Protein AF-0000000068388693 (afdb_homodimer)

InterPro domains:
  IPR000683 Gfo/Idh/MocA-like oxidoreductase, N-terminal [PF01408] (3-115)
  IPR036291 NAD(P)-binding domain superfamily [SSF51735] (3-150)
  IPR052515 Gfo/Idh/MocA Oxidoreductase [PTHR43249] (3-333)
  IPR055170 GFO/IDH/MocA-like oxidoreductase domain [PF22725] (126-248)

Radius of gyration: 29.02 Å; Cα contacts (8 Å, |Δi|>4): 1509; chains: 2; bounding box: 47×95×65 Å

Organism: Agrobacterium fabrum (strain C58 / ATCC 33970) (NCBI:txid176299)

Sequence (674 aa):
MVAKTHVLACAASSEKIRLKGIVDGGSGRAKALAAEASKHAGYEVAVYSSIEDAARDADVDFAIIATPPNARIDIVGQLAKAGKHILMEKPVARNTEEADGIVALCRDAGVTLGIIFQHRMRAASQKARELVDGGTLGALGLCEISVPWWRAQSYYDEPGRGTLARDGGGVLISQAIHTIDLALSLTGPVARVQAMAATTRFHRMETEDYVSAGLRFKNGAVGSLVASTASFPGAAESILLHFDNASLRLASGLLHLDWRDGRQETFGGAAAGTGGGADPMAFTHEWHKGVFDDFADAISSGRPPVVTGEAALLSHRLIDAIINSADTGKEVELQDDMVAKTHVLACAASSEKIRLKGIVDGGSGRAKALAAEASKHAGYEVAVYSSIEDAARDADVDFAIIATPPNARIDIVGQLAKAGKHILMEKPVARNTEEADGIVALCRDAGVTLGIIFQHRMRAASQKARELVDGGTLGALGLCEISVPWWRAQSYYDEPGRGTLARDGGGVLISQAIHTIDLALSLTGPVARVQAMAATTRFHRMETEDYVSAGLRFKNGAVGSLVASTASFPGAAESILLHFDNASLRLASGLLHLDWRDGRQETFGGAAAGTGGGADPMAFTHEWHKGVFDDFADAISSGRPPVVTGEAALLSHRLIDAIINSADTGKEVELQDD

Solvent-accessible surface area (backbone atoms only — not comparable to full-atom values): 34444 Å² total; per-residue (Å²): 120,66,60,60,42,51,44,51,16,38,38,72,34,57,91,77,38,78,69,61,60,37,64,36,87,74,82,76,52,33,62,60,51,20,53,51,40,14,64,67,55,72,48,80,30,39,69,28,80,33,70,66,58,50,41,67,37,84,86,52,64,58,45,79,45,78,68,60,31,68,61,37,64,66,54,48,52,53,29,24,74,55,56,28,24,37,38,29,41,67,46,78,28,42,42,46,70,57,27,52,50,50,44,49,50,27,56,74,50,70,26,59,48,32,44,57,57,36,67,56,57,37,67,24,43,45,50,50,47,51,47,63,72,66,51,76,34,56,60,63,30,38,36,43,35,40,31,40,20,45,59,60,54,71,67,41,65,43,86,54,43,33,22,57,80,39,47,33,26,19,33,55,58,74,60,42,39,58,59,49,40,49,48,37,75,69,71,48,62,62,36,34,30,24,19,32,62,39,62,44,81,79,51,81,61,80,30,32,33,34,37,23,30,16,38,32,31,68,84,68,21,36,34,34,40,37,39,26,35,68,35,63,86,34,41,71,43,36,42,35,40,32,30,72,42,27,22,39,36,39,41,63,52,27,27,39,36,44,34,74,86,68,54,72,50,75,42,59,53,83,48,73,70,54,65,43,56,94,74,44,67,79,77,46,27,61,29,45,27,47,49,51,52,43,40,51,50,13,67,74,69,70,47,80,34,94,35,30,45,73,64,53,44,54,43,37,47,50,52,49,39,36,51,50,6,32,76,69,34,28,54,30,73,53,78,82,129,121,65,59,61,41,52,45,52,16,38,40,73,32,58,91,78,39,79,71,61,59,37,62,36,85,74,80,78,53,33,62,60,51,21,52,52,40,16,64,68,56,73,47,82,31,39,71,29,79,32,70,66,58,49,41,66,37,84,86,51,63,59,48,77,46,80,70,61,32,67,60,38,64,66,55,49,52,54,29,24,75,56,56,27,24,38,38,30,41,69,46,77,28,42,43,47,71,58,27,51,50,49,42,48,51,27,56,73,51,71,27,58,46,34,45,56,58,36,66,54,57,35,66,24,44,44,50,49,47,51,46,62,72,67,50,78,35,56,60,62,30,38,37,43,37,39,32,40,19,45,57,60,54,72,66,42,65,42,86,53,44,32,21,58,79,38,48,34,27,20,34,54,57,74,58,40,40,58,59,48,40,49,48,37,76,70,72,48,62,63,35,34,30,24,19,33,63,39,61,42,83,78,52,82,60,78,30,32,32,32,36,23,30,15,39,33,32,69,85,69,21,36,35,34,41,39,40,26,35,70,34,64,86,34,38,68,43,36,42,35,40,33,32,70,42,28,20,39,37,39,41,63,51,25,27,38,36,44,33,74,86,69,54,73,50,75,43,58,53,84,48,72,70,54,64,41,54,94,75,43,66,79,76,46,28,60,29,45,27,48,50,51,53,43,40,52,50,13,68,74,68,70,47,80,34,94,34,29,47,72,63,54,43,54,44,37,46,50,51,52,38,36,53,50,6,31,75,70,34,29,54,32,71,53,77,81,127

Nearest PDB structures (foldseek):
  3q2k-assembly2_M  TM=8.339E-01  e=5.873E-27  Bordetella pertussis Tohama I
  3q2i-assembly1_A  TM=8.436E-01  e=2.694E-26  Chromobacterium violaceum
  1rye-assembly1_B  TM=8.556E-01  e=3.934E-25  Zymomonas mobilis
  5ya8-assembly1_D  TM=8.485E-01  e=1.414E-24  Paracoccus laeviglucosivorans
  1h6d-assembly3_I  TM=8.305E-01  e=1.331E-24  Zymomonas mobilis

Structure (mmCIF, N/CA/C/O backbone):
data_AF-0000000068388693-model_v1
#
loop_
_entity.id
_entity.type
_entity.pdbx_description
1 polymer Dehydrogenase
#
loop_
_atom_site.group_PDB
_atom_site.id
_atom_site.type_symbol
_atom_site.label_atom_id
_atom_site.label_alt_id
_atom_site.label_comp_id
_atom_site.label_asym_id
_atom_site.label_entity_id
_atom_site.label_seq_id
_atom_site.pdbx_PDB_ins_code
_atom_site.Cartn_x
_atom_site.Cartn_y
_atom_site.Cartn_z
_atom_site.occupancy
_atom_site.B_iso_or_equiv
_atom_site.auth_seq_id
_atom_site.auth_comp_id
_atom_site.auth_asym_id
_atom_site.auth_atom_id
_atom_site.pdbx_PDB_model_num
ATOM 1 N N . MET A 1 1 ? -13.211 -24.906 -13.07 1 53.97 1 MET A N 1
ATOM 2 C CA . MET A 1 1 ? -13.109 -23.641 -13.781 1 53.97 1 MET A CA 1
ATOM 3 C C . MET A 1 1 ? -11.805 -23.562 -14.562 1 53.97 1 MET A C 1
ATOM 5 O O . MET A 1 1 ? -11.805 -23.25 -15.758 1 53.97 1 MET A O 1
ATOM 9 N N . VAL A 1 2 ? -10.773 -24.031 -13.93 1 78.44 2 VAL A N 1
ATOM 10 C CA . VAL A 1 2 ? -9.5 -23.828 -14.617 1 78.44 2 VAL A CA 1
ATOM 11 C C . VAL A 1 2 ? -9.289 -24.922 -15.656 1 78.44 2 VAL A C 1
ATOM 13 O O . VAL A 1 2 ? -8.531 -24.75 -16.609 1 78.44 2 VAL A O 1
ATOM 16 N N . ALA A 1 3 ? -10.125 -25.938 -15.609 1 83.5 3 ALA A N 1
ATOM 17 C CA . ALA A 1 3 ? -9.961 -27.094 -16.484 1 83.5 3 ALA A CA 1
ATOM 18 C C . ALA A 1 3 ? -10.195 -26.703 -17.953 1 83.5 3 ALA A C 1
ATOM 20 O O . ALA A 1 3 ? -9.453 -27.125 -18.844 1 83.5 3 ALA A O 1
ATOM 21 N N . LYS A 1 4 ? -11.18 -25.922 -18.125 1 85.12 4 LYS A N 1
ATOM 22 C CA . LYS A 1 4 ? -11.5 -25.5 -19.484 1 85.12 4 LYS A CA 1
ATOM 23 C C . LYS A 1 4 ? -10.344 -24.703 -20.094 1 85.12 4 LYS A C 1
ATOM 25 O O . LYS A 1 4 ? -10.008 -24.891 -21.266 1 85.12 4 LYS A O 1
ATOM 30 N N . THR A 1 5 ? -9.789 -23.875 -19.281 1 89.75 5 THR A N 1
ATOM 31 C CA . THR A 1 5 ? -8.641 -23.078 -19.719 1 89.75 5 THR A CA 1
ATOM 32 C C . THR A 1 5 ? -7.488 -23.984 -20.141 1 89.75 5 THR A C 1
ATOM 34 O O . THR A 1 5 ? -6.844 -23.75 -21.172 1 89.75 5 THR A O 1
ATOM 37 N N . HIS A 1 6 ? -7.277 -25.062 -19.484 1 93.12 6 HIS A N 1
ATOM 38 C CA . HIS A 1 6 ? -6.195 -25.984 -19.766 1 93.12 6 HIS A CA 1
ATOM 39 C C . HIS A 1 6 ? -6.453 -26.75 -21.078 1 93.12 6 HIS A C 1
ATOM 41 O O . HIS A 1 6 ? -5.543 -26.922 -21.891 1 93.12 6 HIS A O 1
ATOM 47 N N . VAL A 1 7 ? -7.68 -27.141 -21.25 1 91.81 7 VAL A N 1
ATOM 48 C CA . VAL A 1 7 ? -8.055 -27.844 -22.453 1 91.81 7 VAL A CA 1
ATOM 49 C C . VAL A 1 7 ? -7.836 -26.953 -23.672 1 91.81 7 VAL A C 1
ATOM 51 O O . VAL A 1 7 ? -7.23 -27.359 -24.656 1 91.81 7 VAL A O 1
ATOM 54 N N . LEU A 1 8 ? -8.273 -25.734 -23.516 1 91.94 8 LEU A N 1
ATOM 55 C CA . LEU A 1 8 ? -8.156 -24.781 -24.625 1 91.94 8 LEU A CA 1
ATOM 56 C C . LEU A 1 8 ? -6.691 -24.453 -24.906 1 91.94 8 LEU A C 1
ATOM 58 O O . LEU A 1 8 ? -6.293 -24.312 -26.062 1 91.94 8 LEU A O 1
ATOM 62 N N . ALA A 1 9 ? -5.934 -24.344 -23.891 1 93.5 9 ALA A N 1
ATOM 63 C CA . ALA A 1 9 ? -4.512 -24.062 -24.047 1 93.5 9 ALA A CA 1
ATOM 64 C C . ALA A 1 9 ? -3.801 -25.219 -24.75 1 93.5 9 ALA A C 1
ATOM 66 O O . ALA A 1 9 ? -2.973 -25 -25.641 1 93.5 9 ALA A O 1
ATOM 67 N N . CYS A 1 10 ? -4.129 -26.453 -24.453 1 94.25 10 CYS A N 1
ATOM 68 C CA . CYS A 1 10 ? -3.557 -27.625 -25.109 1 94.25 10 CYS A CA 1
ATOM 69 C C . CYS A 1 10 ? -3.939 -27.656 -26.578 1 94.25 10 CYS A C 1
ATOM 71 O O . CYS A 1 10 ? -3.09 -27.891 -27.438 1 94.25 10 CYS A O 1
ATOM 73 N N . ALA A 1 11 ? -5.176 -27.359 -26.75 1 92.62 11 ALA A N 1
ATOM 74 C CA . ALA A 1 11 ? -5.668 -27.375 -28.125 1 92.62 11 ALA A CA 1
ATOM 75 C C . ALA A 1 11 ? -4.98 -26.312 -28.969 1 92.62 11 ALA A C 1
ATOM 77 O O . ALA A 1 11 ? -4.711 -26.516 -30.156 1 92.62 11 ALA A O 1
ATOM 78 N N . ALA A 1 12 ? -4.754 -25.203 -28.375 1 92.5 12 ALA A N 1
ATOM 79 C CA . ALA A 1 12 ? -4.133 -24.078 -29.078 1 92.5 12 ALA A CA 1
ATOM 80 C C . ALA A 1 12 ? -2.648 -24.344 -29.312 1 92.5 12 ALA A C 1
ATOM 82 O O . ALA A 1 12 ? -2.016 -23.672 -30.125 1 92.5 12 ALA A O 1
ATOM 83 N N . SER A 1 13 ? -2.059 -25.281 -28.672 1 94.31 13 SER A N 1
ATOM 84 C CA . SER A 1 13 ? -0.651 -25.641 -28.812 1 94.31 13 SER A CA 1
ATOM 85 C C . SER A 1 13 ? -0.492 -26.953 -29.594 1 94.31 13 SER A C 1
ATOM 87 O O . SER A 1 13 ? 0.364 -27.766 -29.25 1 94.31 13 SER A O 1
ATOM 89 N N . SER A 1 14 ? -1.193 -27.156 -30.547 1 91.81 14 SER A N 1
ATOM 90 C CA . SER A 1 14 ? -1.314 -28.438 -31.25 1 91.81 14 SER A CA 1
ATOM 91 C C . SER A 1 14 ? 0 -28.844 -31.906 1 91.81 14 SER A C 1
ATOM 93 O O . SER A 1 14 ? 0.241 -30.016 -32.156 1 91.81 14 SER A O 1
ATOM 95 N N . GLU A 1 15 ? 0.833 -27.875 -32.156 1 93.94 15 GLU A N 1
ATOM 96 C CA . GLU A 1 15 ? 2.109 -28.188 -32.781 1 93.94 15 GLU A CA 1
ATOM 97 C C . GLU A 1 15 ? 3.092 -28.797 -31.781 1 93.94 15 GLU A C 1
ATOM 99 O O . GLU A 1 15 ? 4.039 -29.484 -32.188 1 93.94 15 GLU A O 1
ATOM 104 N N . LYS A 1 16 ? 2.811 -28.609 -30.516 1 95.81 16 LYS A N 1
ATOM 105 C CA . LYS A 1 16 ? 3.789 -29.016 -29.516 1 95.81 16 LYS A CA 1
ATOM 106 C C . LYS A 1 16 ? 3.188 -30.016 -28.531 1 95.81 16 LYS A C 1
ATOM 108 O O . LYS A 1 16 ? 3.902 -30.844 -27.953 1 95.81 16 LYS A O 1
ATOM 113 N N . ILE A 1 17 ? 1.874 -29.953 -28.406 1 96.44 17 ILE A N 1
ATOM 114 C CA . ILE A 1 17 ? 1.258 -30.734 -27.328 1 96.44 17 ILE A CA 1
ATOM 115 C C . ILE A 1 17 ? 0.057 -31.5 -27.875 1 96.44 17 ILE A C 1
ATOM 117 O O . ILE A 1 17 ? -0.782 -30.938 -28.578 1 96.44 17 ILE A O 1
ATOM 121 N N . ARG A 1 18 ? 0.007 -32.719 -27.625 1 96.75 18 ARG A N 1
ATOM 122 C CA . ARG A 1 18 ? -1.173 -33.531 -27.828 1 96.75 18 ARG A CA 1
ATOM 123 C C . ARG A 1 18 ? -1.76 -34.031 -26.516 1 96.75 18 ARG A C 1
ATOM 125 O O . ARG A 1 18 ? -1.115 -34.75 -25.766 1 96.75 18 ARG A O 1
ATOM 132 N N . LEU A 1 19 ? -2.961 -33.562 -26.219 1 97.25 19 LEU A N 1
ATOM 133 C CA . LEU A 1 19 ? -3.637 -34 -25 1 97.25 19 LEU A CA 1
ATOM 134 C C . LEU A 1 19 ? -4.102 -35.438 -25.125 1 97.25 19 LEU A C 1
ATOM 136 O O . LEU A 1 19 ? -5.094 -35.719 -25.812 1 97.25 19 LEU A O 1
ATOM 140 N N . LYS A 1 20 ? -3.408 -36.312 -24.484 1 96.94 20 LYS A N 1
ATOM 141 C CA . LYS A 1 20 ? -3.668 -37.75 -24.594 1 96.94 20 LYS A CA 1
ATOM 142 C C . LYS A 1 20 ? -4.898 -38.156 -23.797 1 96.94 20 LYS A C 1
ATOM 144 O O . LYS A 1 20 ? -5.684 -39 -24.219 1 96.94 20 LYS A O 1
ATOM 149 N N . GLY A 1 21 ? -4.984 -37.531 -22.594 1 96.88 21 GLY A N 1
ATOM 150 C CA . GLY A 1 21 ? -6.117 -37.938 -21.781 1 96.88 21 GLY A CA 1
ATOM 151 C C . GLY A 1 21 ? -6.305 -37.094 -20.547 1 96.88 21 GLY A C 1
ATOM 152 O O . GLY A 1 21 ? -5.504 -36.188 -20.281 1 96.88 21 GLY A O 1
ATOM 153 N N . ILE A 1 22 ? -7.457 -37.344 -19.812 1 96.06 22 ILE A N 1
ATOM 154 C CA . ILE A 1 22 ? -7.855 -36.688 -18.562 1 96.06 22 ILE A CA 1
ATOM 155 C C . ILE A 1 22 ? -8.109 -37.75 -17.5 1 96.06 22 ILE A C 1
ATOM 157 O O . ILE A 1 22 ? -8.742 -38.781 -17.766 1 96.06 22 ILE A O 1
ATOM 161 N N . VAL A 1 23 ? -7.52 -37.5 -16.344 1 94.25 23 VAL A N 1
ATOM 162 C CA . VAL A 1 23 ? -7.711 -38.469 -15.266 1 94.25 23 VAL A CA 1
ATOM 163 C C . VAL A 1 23 ? -9.008 -38.156 -14.523 1 94.25 23 VAL A C 1
ATOM 165 O O . VAL A 1 23 ? -9.266 -37.031 -14.156 1 94.25 23 VAL A O 1
ATOM 168 N N . ASP A 1 24 ? -9.805 -39.156 -14.273 1 85.56 24 ASP A N 1
ATOM 169 C CA . ASP A 1 24 ? -11.039 -39.031 -13.5 1 85.56 24 ASP A CA 1
ATOM 170 C C . ASP A 1 24 ? -10.75 -39.062 -12 1 85.56 24 ASP A C 1
ATOM 172 O O . ASP A 1 24 ? -10.453 -40.125 -11.445 1 85.56 24 ASP A O 1
ATOM 176 N N . GLY A 1 25 ? -10.812 -37.969 -11.359 1 78.44 25 GLY A N 1
ATOM 177 C CA . GLY A 1 25 ? -10.547 -37.875 -9.93 1 78.44 25 GLY A CA 1
ATOM 178 C C . GLY A 1 25 ? -11.75 -38.25 -9.078 1 78.44 25 GLY A C 1
ATOM 179 O O . GLY A 1 25 ? -11.781 -37.938 -7.883 1 78.44 25 GLY A O 1
ATOM 180 N N . GLY A 1 26 ? -12.773 -38.75 -9.648 1 78.38 26 GLY A N 1
ATOM 181 C CA . GLY A 1 26 ? -13.93 -39.188 -8.883 1 78.38 26 GLY A CA 1
ATOM 182 C C . GLY A 1 26 ? -15.117 -38.25 -8.992 1 78.38 26 GLY A C 1
ATOM 183 O O . GLY A 1 26 ? -16.203 -38.594 -8.523 1 78.38 26 GLY A O 1
ATOM 184 N N . SER A 1 27 ? -14.953 -37.094 -9.555 1 70.88 27 SER A N 1
ATOM 185 C CA . SER A 1 27 ? -16.016 -36.094 -9.609 1 70.88 27 SER A CA 1
ATOM 186 C C . SER A 1 27 ? -17.047 -36.438 -10.672 1 70.88 27 SER A C 1
ATOM 188 O O . SER A 1 27 ? -18.141 -35.875 -10.688 1 70.88 27 SER A O 1
ATOM 190 N N . GLY A 1 28 ? -16.781 -37.438 -11.539 1 79.25 28 GLY A N 1
ATOM 191 C CA . GLY A 1 28 ? -17.672 -37.781 -12.641 1 79.25 28 GLY A CA 1
ATOM 192 C C . GLY A 1 28 ? -17.641 -36.75 -13.766 1 79.25 28 GLY A C 1
ATOM 193 O O . GLY A 1 28 ? -18.406 -36.875 -14.727 1 79.25 28 GLY A O 1
ATOM 194 N N . ARG A 1 29 ? -16.781 -35.812 -13.742 1 84.31 29 ARG A N 1
ATOM 195 C CA . ARG A 1 29 ? -16.766 -34.75 -14.734 1 84.31 29 ARG A CA 1
ATOM 196 C C . ARG A 1 29 ? -15.742 -35.031 -15.836 1 84.31 29 ARG A C 1
ATOM 198 O O . ARG A 1 29 ? -15.695 -34.344 -16.844 1 84.31 29 ARG A O 1
ATOM 205 N N . ALA A 1 30 ? -14.977 -36.062 -15.672 1 91.25 30 ALA A N 1
ATOM 206 C CA . ALA A 1 30 ? -13.852 -36.312 -16.562 1 91.25 30 ALA A CA 1
ATOM 207 C C . ALA A 1 30 ? -14.328 -36.688 -17.969 1 91.25 30 ALA A C 1
ATOM 209 O O . ALA A 1 30 ? -13.75 -36.219 -18.953 1 91.25 30 ALA A O 1
ATOM 210 N N . LYS A 1 31 ? -15.359 -37.406 -18.047 1 92.25 31 LYS A N 1
ATOM 211 C CA . LYS A 1 31 ? -15.867 -37.844 -19.344 1 92.25 31 LYS A CA 1
ATOM 212 C C . LYS A 1 31 ? -16.359 -36.688 -20.172 1 92.25 31 LYS A C 1
ATOM 214 O O . LYS A 1 31 ? -16.016 -36.562 -21.359 1 92.25 31 LYS A O 1
ATOM 219 N N . ALA A 1 32 ? -17.078 -35.844 -19.5 1 93.38 32 ALA A N 1
ATOM 220 C CA . ALA A 1 32 ? -17.594 -34.688 -20.188 1 93.38 32 ALA A CA 1
ATOM 221 C C . ALA A 1 32 ? -16.453 -33.781 -20.641 1 93.38 32 ALA A C 1
ATOM 223 O O . ALA A 1 32 ? -16.484 -33.25 -21.766 1 93.38 32 ALA A O 1
ATOM 224 N N . LEU A 1 33 ? -15.531 -33.594 -19.797 1 93.81 33 LEU A N 1
ATOM 225 C CA . LEU A 1 33 ? -14.391 -32.75 -20.125 1 93.81 33 LEU A CA 1
ATOM 226 C C . LEU A 1 33 ? -13.57 -33.375 -21.266 1 93.81 33 LEU A C 1
ATOM 228 O O . LEU A 1 33 ? -13.094 -32.656 -22.141 1 93.81 33 LEU A O 1
ATOM 232 N N . ALA A 1 34 ? -13.43 -34.625 -21.266 1 95.56 34 ALA A N 1
ATOM 233 C CA . ALA A 1 34 ? -12.695 -35.312 -22.328 1 95.56 34 ALA A CA 1
ATOM 234 C C . ALA A 1 34 ? -13.406 -35.156 -23.672 1 95.56 34 ALA A C 1
ATOM 236 O O . ALA A 1 34 ? -12.758 -34.969 -24.703 1 95.56 34 ALA A O 1
ATOM 237 N N . ALA A 1 35 ? -14.703 -35.281 -23.625 1 95 35 ALA A N 1
ATOM 238 C CA . ALA A 1 35 ? -15.484 -35.094 -24.844 1 95 35 ALA A CA 1
ATOM 239 C C . ALA A 1 35 ? -15.305 -33.688 -25.406 1 95 35 ALA A C 1
ATOM 241 O O . ALA A 1 35 ? -15.109 -33.531 -26.609 1 95 35 ALA A O 1
ATOM 242 N N . GLU A 1 36 ? -15.359 -32.812 -24.547 1 94.25 36 GLU A N 1
ATOM 243 C CA . GLU A 1 36 ? -15.141 -31.422 -24.953 1 94.25 36 GLU A CA 1
ATOM 244 C C . GLU A 1 36 ? -13.734 -31.219 -25.5 1 94.25 36 GLU A C 1
ATOM 246 O O . GLU A 1 36 ? -13.547 -30.547 -26.516 1 94.25 36 GLU A O 1
ATOM 251 N N . ALA A 1 37 ? -12.805 -31.781 -24.828 1 95.56 37 ALA A N 1
ATOM 252 C CA . ALA A 1 37 ? -11.406 -31.688 -25.25 1 95.56 37 ALA A CA 1
ATOM 253 C C . ALA A 1 37 ? -11.203 -32.312 -26.625 1 95.56 37 ALA A C 1
ATOM 255 O O . ALA A 1 37 ? -1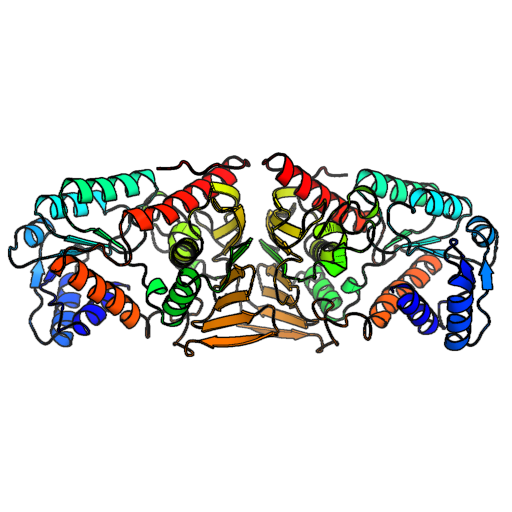0.484 -31.766 -27.469 1 95.56 37 ALA A O 1
ATOM 256 N N . SER A 1 38 ? -11.867 -33.344 -26.844 1 96.69 38 SER A N 1
ATOM 257 C CA . SER A 1 38 ? -11.766 -34.031 -28.125 1 96.69 38 SER A CA 1
ATOM 258 C C . SER A 1 38 ? -12.289 -33.156 -29.266 1 96.69 38 SER A C 1
ATOM 260 O O . SER A 1 38 ? -11.695 -33.094 -30.344 1 96.69 38 SER A O 1
ATOM 262 N N . LYS A 1 39 ? -13.336 -32.5 -28.938 1 96 39 LYS A N 1
ATOM 263 C CA . LYS A 1 39 ? -13.922 -31.609 -29.938 1 96 39 LYS A CA 1
ATOM 264 C C . LYS A 1 39 ? -12.953 -30.469 -30.281 1 96 39 LYS A C 1
ATOM 266 O O . LYS A 1 39 ? -12.75 -30.172 -31.469 1 96 39 LYS A O 1
ATOM 271 N N . HIS A 1 40 ? -12.43 -29.938 -29.328 1 93.62 40 HIS A N 1
ATOM 272 C CA . HIS A 1 40 ? -11.531 -28.797 -29.547 1 93.62 40 HIS A CA 1
ATOM 273 C C . HIS A 1 40 ? -10.227 -29.234 -30.203 1 93.62 40 HIS A C 1
ATOM 275 O O . HIS A 1 40 ? -9.656 -28.5 -31 1 93.62 40 HIS A O 1
ATOM 281 N N . ALA A 1 41 ? -9.742 -30.422 -29.891 1 93.81 41 ALA A N 1
ATOM 282 C CA . ALA A 1 41 ? -8.438 -30.891 -30.359 1 93.81 41 ALA A CA 1
ATOM 283 C C . ALA A 1 41 ? -8.547 -31.531 -31.734 1 93.81 41 ALA A C 1
ATOM 285 O O . ALA A 1 41 ? -7.562 -31.562 -32.469 1 93.81 41 ALA A O 1
ATOM 286 N N . GLY A 1 42 ? -9.688 -32.062 -32.031 1 94.25 42 GLY A N 1
ATOM 287 C CA . GLY A 1 42 ? -9.883 -32.75 -33.281 1 94.25 42 GLY A CA 1
ATOM 288 C C . GLY A 1 42 ? -9.461 -34.188 -33.281 1 94.25 42 GLY A C 1
ATOM 289 O O . GLY A 1 42 ? -9.273 -34.812 -34.312 1 94.25 42 GLY A O 1
ATOM 290 N N . TYR A 1 43 ? -9.109 -34.688 -32.156 1 95.75 43 TYR A N 1
ATOM 291 C CA . TYR A 1 43 ? -8.797 -36.094 -31.938 1 95.75 43 TYR A CA 1
ATOM 292 C C . TYR A 1 43 ? -9.344 -36.562 -30.609 1 95.75 43 TYR A C 1
ATOM 294 O O . TYR A 1 43 ? -9.758 -35.75 -29.766 1 95.75 43 TYR A O 1
ATOM 302 N N . GLU A 1 44 ? -9.336 -37.812 -30.406 1 95.94 44 GLU A N 1
ATOM 303 C CA . GLU A 1 44 ? -9.914 -38.406 -29.203 1 95.94 44 GLU A CA 1
ATOM 304 C C . GLU A 1 44 ? -9.016 -38.188 -28 1 95.94 44 GLU A C 1
ATOM 306 O O . GLU A 1 44 ? -7.816 -38.469 -28.047 1 95.94 44 GLU A O 1
ATOM 311 N N . VAL A 1 45 ? -9.594 -37.719 -26.938 1 97 45 VAL A N 1
ATOM 312 C CA . VAL A 1 45 ? -8.945 -37.594 -25.641 1 97 45 VAL A CA 1
ATOM 313 C C . VAL A 1 45 ? -9.477 -38.656 -24.688 1 97 45 VAL A C 1
ATOM 315 O O . VAL A 1 45 ? -10.68 -38.75 -24.438 1 97 45 VAL A O 1
ATOM 318 N N . ALA A 1 46 ? -8.633 -39.438 -24.156 1 96 46 ALA A N 1
ATOM 319 C CA . ALA A 1 46 ? -9.016 -40.594 -23.328 1 96 46 ALA A CA 1
ATOM 320 C C . ALA A 1 46 ? -9.359 -40.125 -21.906 1 96 46 ALA A C 1
ATOM 322 O O . ALA A 1 46 ? -9.031 -39 -21.516 1 96 46 ALA A O 1
ATOM 323 N N . VAL A 1 47 ? -10.062 -41.031 -21.203 1 96.56 47 VAL A N 1
ATOM 324 C CA . VAL A 1 47 ? -10.289 -40.875 -19.781 1 96.56 47 VAL A CA 1
ATOM 325 C C . VAL A 1 47 ? -9.562 -42 -19.016 1 96.56 47 VAL A C 1
ATOM 327 O O . VAL A 1 47 ? -9.82 -43.188 -19.234 1 96.56 47 VAL A O 1
ATOM 330 N N . TYR A 1 48 ? -8.625 -41.562 -18.219 1 96.12 48 TYR A N 1
ATOM 331 C CA . TYR A 1 48 ? -7.953 -42.5 -17.344 1 96.12 48 TYR A CA 1
ATOM 332 C C . TYR A 1 48 ? -8.742 -42.688 -16.047 1 96.12 48 TYR A C 1
ATOM 334 O O . TYR A 1 48 ? -9.273 -41.719 -15.492 1 96.12 48 TYR A O 1
ATOM 342 N N . SER A 1 49 ? -8.75 -43.906 -15.492 1 93.44 49 SER A N 1
ATOM 343 C CA . SER A 1 49 ? -9.5 -44.188 -14.281 1 93.44 49 SER A CA 1
ATOM 344 C C . SER A 1 49 ? -8.719 -43.812 -13.031 1 93.44 49 SER A C 1
ATOM 346 O O . SER A 1 49 ? -9.289 -43.688 -11.945 1 93.44 49 SER A O 1
ATOM 348 N N . SER A 1 50 ? -7.41 -43.75 -13.281 1 94.19 50 SER A N 1
ATOM 349 C CA . SER A 1 50 ? -6.559 -43.406 -12.141 1 94.19 50 SER A CA 1
ATOM 350 C C . SER A 1 50 ? -5.262 -42.75 -12.594 1 94.19 50 SER A C 1
ATOM 352 O O . SER A 1 50 ? -4.914 -42.781 -13.773 1 94.19 50 SER A O 1
ATOM 354 N N . ILE A 1 51 ? -4.566 -42.188 -11.602 1 95.12 51 ILE A N 1
ATOM 355 C CA . ILE A 1 51 ? -3.254 -41.594 -11.844 1 95.12 51 ILE A CA 1
ATOM 356 C C . ILE A 1 51 ? -2.264 -42.688 -12.242 1 95.12 51 ILE A C 1
ATOM 358 O O . ILE A 1 51 ? -1.423 -42.469 -13.125 1 95.12 51 ILE A O 1
ATOM 362 N N . GLU A 1 52 ? -2.422 -43.812 -11.656 1 94.75 52 GLU A N 1
ATOM 363 C CA . GLU A 1 52 ? -1.552 -44.938 -11.953 1 94.75 52 GLU A CA 1
ATOM 364 C C . GLU A 1 52 ? -1.674 -45.375 -13.414 1 94.75 52 GLU A C 1
ATOM 366 O O . GLU A 1 52 ? -0.67 -45.656 -14.062 1 94.75 52 GLU A O 1
ATOM 371 N N . ASP A 1 53 ? -2.916 -45.375 -13.852 1 95.69 53 ASP A N 1
ATOM 372 C CA . ASP A 1 53 ? -3.154 -45.75 -15.242 1 95.69 53 ASP A CA 1
ATOM 373 C C . ASP A 1 53 ? -2.479 -44.781 -16.203 1 95.69 53 ASP A C 1
ATOM 375 O O . ASP A 1 53 ? -1.864 -45.188 -17.188 1 95.69 53 ASP A O 1
ATOM 379 N N . ALA A 1 54 ? -2.635 -43.562 -15.93 1 96.44 54 ALA A N 1
ATOM 380 C CA . ALA A 1 54 ? -2.002 -42.531 -16.75 1 96.44 54 ALA A CA 1
ATOM 381 C C . ALA A 1 54 ? -0.481 -42.625 -16.688 1 96.44 54 ALA A C 1
ATOM 383 O O . ALA A 1 54 ? 0.204 -42.5 -17.703 1 96.44 54 ALA A O 1
ATOM 384 N N . ALA A 1 55 ? 0.08 -42.906 -15.508 1 96.94 55 ALA A N 1
ATOM 385 C CA . ALA A 1 55 ? 1.52 -43 -15.266 1 96.94 55 ALA A CA 1
ATOM 386 C C . ALA A 1 55 ? 2.135 -44.156 -16.031 1 96.94 55 ALA A C 1
ATOM 388 O O . ALA A 1 55 ? 3.287 -44.094 -16.469 1 96.94 55 ALA A O 1
ATOM 389 N N . ARG A 1 56 ? 1.38 -45.188 -16.281 1 96.19 56 ARG A N 1
ATOM 390 C CA . ARG A 1 56 ? 1.876 -46.406 -16.922 1 96.19 56 ARG A CA 1
ATOM 391 C C . ARG A 1 56 ? 1.886 -46.25 -18.438 1 96.19 56 ARG A C 1
ATOM 393 O O . ARG A 1 56 ? 2.523 -47.031 -19.141 1 96.19 56 ARG A O 1
ATOM 400 N N . ASP A 1 57 ? 1.114 -45.281 -18.891 1 97.25 57 ASP A N 1
ATOM 401 C CA . ASP A 1 57 ? 1.036 -45.094 -20.344 1 97.25 57 ASP A CA 1
ATOM 402 C C . ASP A 1 57 ? 2.34 -44.5 -20.891 1 97.25 57 ASP A C 1
ATOM 404 O O . ASP A 1 57 ? 2.678 -43.344 -20.609 1 97.25 57 ASP A O 1
ATOM 408 N N . ALA A 1 58 ? 3.023 -45.281 -21.734 1 96.25 58 ALA A N 1
ATOM 409 C CA . ALA A 1 58 ? 4.332 -44.906 -22.266 1 96.25 58 ALA A CA 1
ATOM 410 C C . ALA A 1 58 ? 4.223 -43.719 -23.219 1 96.25 58 ALA A C 1
ATOM 412 O O . ALA A 1 58 ? 5.219 -43.062 -23.516 1 96.25 58 ALA A O 1
ATOM 413 N N . ASP A 1 59 ? 3.029 -43.438 -23.672 1 96.69 59 ASP A N 1
ATOM 414 C CA . ASP A 1 59 ? 2.832 -42.344 -24.625 1 96.69 59 ASP A CA 1
ATOM 415 C C . ASP A 1 59 ? 2.652 -41 -23.938 1 96.69 59 ASP A C 1
ATOM 417 O O . ASP A 1 59 ? 2.596 -39.969 -24.578 1 96.69 59 ASP A O 1
ATOM 421 N N . VAL A 1 60 ? 2.602 -41.031 -22.641 1 97.69 60 VAL A N 1
ATOM 422 C CA . VAL A 1 60 ? 2.447 -39.812 -21.859 1 97.69 60 VAL A CA 1
ATOM 423 C C . VAL A 1 60 ? 3.82 -39.281 -21.453 1 97.69 60 VAL A C 1
ATOM 425 O O . VAL A 1 60 ? 4.57 -39.969 -20.766 1 97.69 60 VAL A O 1
ATOM 428 N N . ASP A 1 61 ? 4.133 -38.062 -21.859 1 97.62 61 ASP A N 1
ATOM 429 C CA . ASP A 1 61 ? 5.422 -37.469 -21.547 1 97.62 61 ASP A CA 1
ATOM 430 C C . ASP A 1 61 ? 5.355 -36.688 -20.234 1 97.62 61 ASP A C 1
ATOM 432 O O . ASP A 1 61 ? 6.309 -36.688 -19.453 1 97.62 61 ASP A O 1
ATOM 436 N N . PHE A 1 62 ? 4.266 -35.969 -20.062 1 98.38 62 PHE A N 1
ATOM 437 C CA . PHE A 1 62 ? 4.125 -35.188 -18.844 1 98.38 62 PHE A CA 1
ATOM 438 C C . PHE A 1 62 ? 2.66 -35.031 -18.453 1 98.38 62 PHE A C 1
ATOM 440 O O . PHE A 1 62 ? 1.768 -35.344 -19.25 1 98.38 62 PHE A O 1
ATOM 447 N N . ALA A 1 63 ? 2.455 -34.656 -17.203 1 97.88 63 ALA A N 1
ATOM 448 C CA . ALA A 1 63 ? 1.115 -34.438 -16.672 1 97.88 63 ALA A CA 1
ATOM 449 C C . ALA A 1 63 ? 0.937 -33 -16.219 1 97.88 63 ALA A C 1
ATOM 451 O O . ALA A 1 63 ? 1.87 -32.375 -15.688 1 97.88 63 ALA A O 1
ATOM 452 N N . ILE A 1 64 ? -0.254 -32.438 -16.422 1 97.19 64 ILE A N 1
ATOM 453 C CA . ILE A 1 64 ? -0.664 -31.172 -15.844 1 97.19 64 ILE A CA 1
ATOM 454 C C . ILE A 1 64 ? -1.502 -31.406 -14.594 1 97.19 64 ILE A C 1
ATOM 456 O O . ILE A 1 64 ? -2.545 -32.062 -14.656 1 97.19 64 ILE A O 1
ATOM 460 N N . ILE A 1 65 ? -0.989 -30.906 -13.523 1 95.81 65 ILE A N 1
ATOM 461 C CA . ILE A 1 65 ? -1.698 -31.078 -12.258 1 95.81 65 ILE A CA 1
ATOM 462 C C . ILE A 1 65 ? -2.426 -29.797 -11.891 1 95.81 65 ILE A C 1
ATOM 464 O O . ILE A 1 65 ? -1.793 -28.766 -11.656 1 95.81 65 ILE A O 1
ATOM 468 N N . ALA A 1 66 ? -3.764 -29.859 -11.773 1 92.44 66 ALA A N 1
ATOM 469 C CA . ALA A 1 66 ? -4.582 -28.703 -11.461 1 92.44 66 ALA A CA 1
ATOM 470 C C . ALA A 1 66 ? -5.465 -28.953 -10.242 1 92.44 66 ALA A C 1
ATOM 472 O O . ALA A 1 66 ? -6.535 -28.359 -10.109 1 92.44 66 ALA A O 1
ATOM 473 N N . THR A 1 67 ? -5.074 -29.891 -9.406 1 88.56 67 THR A N 1
ATOM 474 C CA . THR A 1 67 ? -5.789 -30.203 -8.172 1 88.56 67 THR A CA 1
ATOM 475 C C . THR A 1 67 ? -5.484 -29.172 -7.094 1 88.56 67 THR A C 1
ATOM 477 O O . THR A 1 67 ? -4.5 -28.438 -7.191 1 88.56 67 THR A O 1
ATOM 480 N N . PRO A 1 68 ? -6.305 -29.156 -6.07 1 87.31 68 PRO A N 1
ATOM 481 C CA . PRO A 1 68 ? -5.934 -28.328 -4.918 1 87.31 68 PRO A CA 1
ATOM 482 C C . PRO A 1 68 ? -4.633 -28.781 -4.262 1 87.31 68 PRO A C 1
ATOM 484 O O . PRO A 1 68 ? -4.234 -29.938 -4.398 1 87.31 68 PRO A O 1
ATOM 487 N N . PRO A 1 69 ? -4.016 -27.875 -3.531 1 89.19 69 PRO A N 1
ATOM 488 C CA . PRO A 1 69 ? -2.658 -28.156 -3.053 1 89.19 69 PRO A CA 1
ATOM 489 C C . PRO A 1 69 ? -2.607 -29.312 -2.051 1 89.19 69 PRO A C 1
ATOM 491 O O . PRO A 1 69 ? -1.579 -29.969 -1.922 1 89.19 69 PRO A O 1
ATOM 494 N N . ASN A 1 70 ? -3.678 -29.625 -1.421 1 86.56 70 ASN A N 1
ATOM 495 C CA . ASN A 1 70 ? -3.65 -30.656 -0.396 1 86.56 70 ASN A CA 1
ATOM 496 C C . ASN A 1 70 ? -3.559 -32.062 -1.01 1 86.56 70 ASN A C 1
ATOM 498 O O . ASN A 1 70 ? -3.229 -33 -0.321 1 86.56 70 ASN A O 1
ATOM 502 N N . ALA A 1 71 ? -3.695 -32.219 -2.291 1 84.75 71 ALA A N 1
ATOM 503 C CA . ALA A 1 71 ? -3.758 -33.531 -2.928 1 84.75 71 ALA A CA 1
ATOM 504 C C . ALA A 1 71 ? -2.508 -33.812 -3.76 1 84.75 71 ALA A C 1
ATOM 506 O O . ALA A 1 71 ? -2.391 -34.844 -4.402 1 84.75 71 ALA A O 1
ATOM 507 N N . ARG A 1 72 ? -1.458 -33.031 -3.678 1 91.31 72 ARG A N 1
ATOM 508 C CA . ARG A 1 72 ? -0.469 -33 -4.75 1 91.31 72 ARG A CA 1
ATOM 509 C C . ARG A 1 72 ? 0.676 -33.969 -4.457 1 91.31 72 ARG A C 1
ATOM 511 O O . ARG A 1 72 ? 1.232 -34.562 -5.375 1 91.31 72 ARG A O 1
ATOM 518 N N . ILE A 1 73 ? 0.955 -34.156 -3.201 1 90.69 73 ILE A N 1
ATOM 519 C CA . ILE A 1 73 ? 2.168 -34.906 -2.896 1 90.69 73 ILE A CA 1
ATOM 520 C C . ILE A 1 73 ? 2.02 -36.344 -3.393 1 90.69 73 ILE A C 1
ATOM 522 O O . ILE A 1 73 ? 2.947 -36.906 -3.984 1 90.69 73 ILE A O 1
ATOM 526 N N . ASP A 1 74 ? 0.901 -36.969 -3.24 1 91.56 74 ASP A N 1
ATOM 527 C CA . ASP A 1 74 ? 0.668 -38.344 -3.668 1 91.56 74 ASP A CA 1
ATOM 528 C C . ASP A 1 74 ? 0.657 -38.438 -5.191 1 91.56 74 ASP A C 1
ATOM 530 O O . ASP A 1 74 ? 1.25 -39.375 -5.758 1 91.56 74 ASP A O 1
ATOM 534 N N . ILE A 1 75 ? 0.032 -37.5 -5.77 1 95.19 75 ILE A N 1
ATOM 535 C CA . ILE A 1 75 ? -0.068 -37.469 -7.227 1 95.19 75 ILE A CA 1
ATOM 536 C C . ILE A 1 75 ? 1.321 -37.281 -7.836 1 95.19 75 ILE A C 1
ATOM 538 O O . ILE A 1 75 ? 1.713 -38.031 -8.734 1 95.19 75 ILE A O 1
ATOM 542 N N . VAL A 1 76 ? 2.07 -36.406 -7.312 1 97.12 76 VAL A N 1
ATOM 543 C CA . VAL A 1 76 ? 3.406 -36.094 -7.805 1 97.12 76 VAL A CA 1
ATOM 544 C C . VAL A 1 76 ? 4.328 -37.281 -7.602 1 97.12 76 VAL A C 1
ATOM 546 O O . VAL A 1 76 ? 5.117 -37.625 -8.492 1 97.12 76 VAL A O 1
ATOM 549 N N . GLY A 1 77 ? 4.207 -37.938 -6.457 1 95.88 77 GLY A N 1
ATOM 550 C CA . GLY A 1 77 ? 5.027 -39.094 -6.191 1 95.88 77 GLY A CA 1
ATOM 551 C C . GLY A 1 77 ? 4.844 -40.219 -7.219 1 95.88 77 GLY A C 1
ATOM 552 O O . GLY A 1 77 ? 5.82 -40.781 -7.723 1 95.88 77 GLY A O 1
ATOM 553 N N . GLN A 1 78 ? 3.631 -40.5 -7.578 1 96 78 GLN A N 1
ATOM 554 C CA . GLN A 1 78 ? 3.311 -41.562 -8.547 1 96 78 GLN A CA 1
ATOM 555 C C . GLN A 1 78 ? 3.842 -41.188 -9.93 1 96 78 GLN A C 1
ATOM 557 O O . GLN A 1 78 ? 4.445 -42.031 -10.602 1 96 78 GLN A O 1
ATOM 562 N N . LEU A 1 79 ? 3.635 -40 -10.312 1 97.94 79 LEU A N 1
ATOM 563 C CA . LEU A 1 79 ? 4.055 -39.531 -11.633 1 97.94 79 LEU A CA 1
ATOM 564 C C . LEU A 1 79 ? 5.578 -39.5 -11.727 1 97.94 79 LEU A C 1
ATOM 566 O O . LEU A 1 79 ? 6.16 -39.938 -12.727 1 97.94 79 LEU A O 1
ATOM 570 N N . ALA A 1 80 ? 6.219 -39 -10.703 1 97.62 80 ALA A N 1
ATOM 571 C CA . ALA A 1 80 ? 7.676 -38.906 -10.68 1 97.62 80 ALA A CA 1
ATOM 572 C C . ALA A 1 80 ? 8.336 -40.25 -10.719 1 97.62 80 ALA A C 1
ATOM 574 O O . ALA A 1 80 ? 9.312 -40.469 -11.445 1 97.62 80 ALA A O 1
ATOM 575 N N . LYS A 1 81 ? 7.781 -41.156 -10.016 1 96.56 81 LYS A N 1
ATOM 576 C CA . LYS A 1 81 ? 8.305 -42.531 -10.008 1 96.56 81 LYS A CA 1
ATOM 577 C C . LYS A 1 81 ? 8.242 -43.156 -11.398 1 96.56 81 LYS A C 1
ATOM 579 O O . LYS A 1 81 ? 9.109 -43.938 -11.766 1 96.56 81 LYS A O 1
ATOM 584 N N . ALA A 1 82 ? 7.23 -42.781 -12.117 1 97.81 82 ALA A N 1
ATOM 585 C CA . ALA A 1 82 ? 7.027 -43.312 -13.461 1 97.81 82 ALA A CA 1
ATOM 586 C C . ALA A 1 82 ? 7.828 -42.531 -14.492 1 97.81 82 ALA A C 1
ATOM 588 O O . ALA A 1 82 ? 7.742 -42.812 -15.695 1 97.81 82 ALA A O 1
ATOM 589 N N . GLY A 1 83 ? 8.562 -41.5 -14.047 1 97.75 83 GLY A N 1
ATOM 590 C CA . GLY A 1 83 ? 9.414 -40.719 -14.93 1 97.75 83 GLY A CA 1
ATOM 591 C C . GLY A 1 83 ? 8.648 -39.688 -15.734 1 97.75 83 GLY A C 1
ATOM 592 O O . GLY A 1 83 ? 9.117 -39.25 -16.781 1 97.75 83 GLY A O 1
ATOM 593 N N . LYS A 1 84 ? 7.457 -39.344 -15.32 1 98.44 84 LYS A N 1
ATOM 594 C CA . LYS A 1 84 ? 6.652 -38.344 -16.031 1 98.44 84 LYS A CA 1
ATOM 595 C C . LYS A 1 84 ? 7 -36.938 -15.586 1 98.44 84 LYS A C 1
ATOM 597 O O . LYS 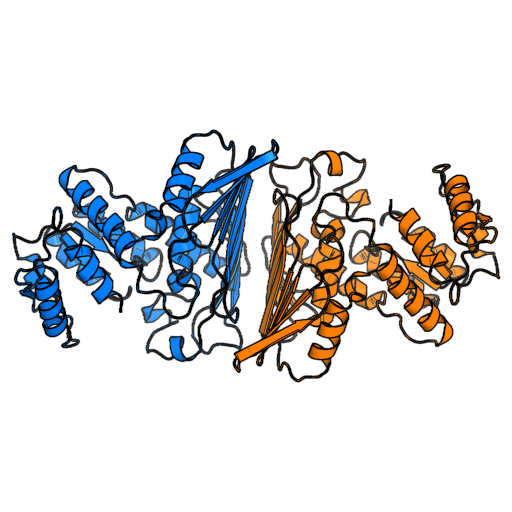A 1 84 ? 7.027 -36.656 -14.391 1 98.44 84 LYS A O 1
ATOM 602 N N . HIS A 1 85 ? 7.348 -36.031 -16.562 1 98.62 85 HIS A N 1
ATOM 603 C CA . HIS A 1 85 ? 7.508 -34.625 -16.219 1 98.62 85 HIS A CA 1
ATOM 604 C C . HIS A 1 85 ? 6.199 -34.031 -15.719 1 98.62 85 HIS A C 1
ATOM 606 O O . HIS A 1 85 ? 5.125 -34.594 -15.961 1 98.62 85 HIS A O 1
ATOM 612 N N . ILE A 1 86 ? 6.312 -32.969 -14.953 1 98.62 86 ILE A N 1
ATOM 613 C CA . ILE A 1 86 ? 5.117 -32.438 -14.289 1 98.62 86 ILE A CA 1
ATOM 614 C C . ILE A 1 86 ? 5.016 -30.938 -14.508 1 98.62 86 ILE A C 1
ATOM 616 O O . ILE A 1 86 ? 5.98 -30.203 -14.273 1 98.62 86 ILE A O 1
ATOM 620 N N . LEU A 1 87 ? 3.943 -30.438 -15.008 1 98.31 87 LEU A N 1
ATOM 621 C CA . LEU A 1 87 ? 3.518 -29.047 -15.016 1 98.31 87 LEU A CA 1
ATOM 622 C C . LEU A 1 87 ? 2.35 -28.828 -14.055 1 98.31 87 LEU A C 1
ATOM 624 O O . LEU A 1 87 ? 1.311 -29.484 -14.18 1 98.31 87 LEU A O 1
ATOM 628 N N . MET A 1 88 ? 2.5 -27.891 -13.125 1 97.25 88 MET A N 1
ATOM 629 C CA . MET A 1 88 ? 1.556 -27.844 -12.008 1 97.25 88 MET A CA 1
ATOM 630 C C . MET A 1 88 ? 1.007 -26.438 -11.82 1 97.25 88 MET A C 1
ATOM 632 O O . MET A 1 88 ? 1.747 -25.453 -11.938 1 97.25 88 MET A O 1
ATOM 636 N N . GLU A 1 89 ? -0.234 -26.359 -11.508 1 95.94 89 GLU A N 1
ATOM 637 C CA . GLU A 1 89 ? -0.849 -25.078 -11.125 1 95.94 89 GLU A CA 1
ATOM 638 C C . GLU A 1 89 ? -0.3 -24.578 -9.797 1 95.94 89 GLU A C 1
ATOM 640 O O . GLU A 1 89 ? 0.106 -25.375 -8.945 1 95.94 89 GLU A O 1
ATOM 645 N N . LYS A 1 90 ? -0.278 -23.328 -9.656 1 95.56 90 LYS A N 1
ATOM 646 C CA . LYS A 1 90 ? 0.07 -22.719 -8.375 1 95.56 90 LYS A CA 1
ATOM 647 C C . LYS A 1 90 ? -1.044 -22.922 -7.348 1 95.56 90 LYS A C 1
ATOM 649 O O . LYS A 1 90 ? -2.209 -23.094 -7.715 1 95.56 90 LYS A O 1
ATOM 654 N N . PRO A 1 91 ? -0.837 -22.812 -6.121 1 96.62 91 PRO A N 1
ATOM 655 C CA . PRO A 1 91 ? 0.505 -22.906 -5.539 1 96.62 91 PRO A CA 1
ATOM 656 C C . PRO A 1 91 ? 1.08 -24.328 -5.605 1 96.62 91 PRO A C 1
ATOM 658 O O . PRO A 1 91 ? 0.355 -25.281 -5.902 1 96.62 91 PRO A O 1
ATOM 661 N N . VAL A 1 92 ? 2.418 -24.469 -5.359 1 97.12 92 VAL A N 1
ATOM 662 C CA . VAL A 1 92 ? 3.047 -25.781 -5.371 1 97.12 92 VAL A CA 1
ATOM 663 C C . VAL A 1 92 ? 2.428 -26.672 -4.293 1 97.12 92 VAL A C 1
ATOM 665 O O . VAL A 1 92 ? 2.113 -27.828 -4.539 1 97.12 92 VAL A O 1
ATOM 668 N N . ALA A 1 93 ? 2.258 -26.125 -3.135 1 96.56 93 ALA A N 1
ATOM 669 C CA . ALA A 1 93 ? 1.668 -26.797 -1.984 1 96.56 93 ALA A CA 1
ATOM 670 C C . ALA A 1 93 ? 1.106 -25.797 -0.982 1 96.56 93 ALA A C 1
ATOM 672 O O . ALA A 1 93 ? 1.061 -24.594 -1.258 1 96.56 93 ALA A O 1
ATOM 673 N N . ARG A 1 94 ? 0.657 -26.328 0.188 1 95.62 94 ARG A N 1
ATOM 674 C CA . ARG A 1 94 ? -0.034 -25.484 1.16 1 95.62 94 ARG A CA 1
ATOM 675 C C . ARG A 1 94 ? 0.951 -24.594 1.916 1 95.62 94 ARG A C 1
ATOM 677 O O . ARG A 1 94 ? 0.577 -23.547 2.428 1 95.62 94 ARG A O 1
ATOM 684 N N . ASN A 1 95 ? 2.146 -25.047 2.01 1 96.38 95 ASN A N 1
ATOM 685 C CA . ASN A 1 95 ? 3.193 -24.328 2.721 1 96.38 95 ASN A CA 1
ATOM 686 C C . ASN A 1 95 ? 4.578 -24.656 2.166 1 96.38 95 ASN A C 1
ATOM 688 O O . ASN A 1 95 ? 4.711 -25.484 1.272 1 96.38 95 ASN A O 1
ATOM 692 N N . THR A 1 96 ? 5.535 -23.938 2.75 1 96.56 96 THR A N 1
ATOM 693 C CA . THR A 1 96 ? 6.895 -24.078 2.232 1 96.56 96 THR A CA 1
ATOM 694 C C . THR A 1 96 ? 7.418 -25.484 2.438 1 96.56 96 THR A C 1
ATOM 696 O O . THR A 1 96 ? 8.078 -26.047 1.559 1 96.56 96 THR A O 1
ATOM 699 N N . GLU A 1 97 ? 7.145 -26.047 3.549 1 96.19 97 GLU A N 1
ATOM 700 C CA . GLU A 1 97 ? 7.633 -27.391 3.85 1 96.19 97 GLU A CA 1
ATOM 701 C C . GLU A 1 97 ? 7.109 -28.406 2.842 1 96.19 97 GLU A C 1
ATOM 703 O O . GLU A 1 97 ? 7.883 -29.172 2.268 1 96.19 97 GLU A O 1
ATOM 708 N N . GLU A 1 98 ? 5.824 -28.406 2.607 1 96.56 98 GLU A N 1
ATOM 709 C CA . GLU A 1 98 ? 5.223 -29.297 1.633 1 96.56 98 GLU A CA 1
ATOM 710 C C . GLU A 1 98 ? 5.734 -29.016 0.225 1 96.56 98 GLU A C 1
ATOM 712 O O . GLU A 1 98 ? 6.008 -29.953 -0.541 1 96.56 98 GLU A O 1
ATOM 717 N N . ALA A 1 99 ? 5.855 -27.766 -0.086 1 97.19 99 ALA A N 1
ATOM 718 C CA . ALA A 1 99 ? 6.332 -27.375 -1.411 1 97.19 99 ALA A CA 1
ATOM 719 C C . ALA A 1 99 ? 7.762 -27.859 -1.643 1 97.19 99 ALA A C 1
ATOM 721 O O . ALA A 1 99 ? 8.078 -28.391 -2.709 1 97.19 99 ALA A O 1
ATOM 722 N N . ASP A 1 100 ? 8.594 -27.688 -0.643 1 96.56 100 ASP A N 1
ATOM 723 C CA . ASP A 1 100 ? 9.977 -28.172 -0.714 1 96.56 100 ASP A CA 1
ATOM 724 C C . ASP A 1 100 ? 10.016 -29.672 -0.973 1 96.56 100 ASP A C 1
ATOM 726 O O . ASP A 1 100 ? 10.852 -30.156 -1.739 1 96.56 100 ASP A O 1
ATOM 730 N N . GLY A 1 101 ? 9.172 -30.344 -0.34 1 96.75 101 GLY A N 1
ATOM 731 C CA . GLY A 1 101 ? 9.078 -31.797 -0.536 1 96.75 101 GLY A CA 1
ATOM 732 C C . GLY A 1 101 ? 8.758 -32.188 -1.967 1 96.75 101 GLY A C 1
ATOM 733 O O . GLY A 1 101 ? 9.375 -33.094 -2.523 1 96.75 101 GLY A O 1
ATOM 734 N N . ILE A 1 102 ? 7.844 -31.484 -2.529 1 97.69 102 ILE A N 1
ATOM 735 C CA . ILE A 1 102 ? 7.43 -31.781 -3.898 1 97.69 102 ILE A CA 1
ATOM 736 C C . ILE A 1 102 ? 8.578 -31.469 -4.859 1 97.69 102 ILE A C 1
ATOM 738 O O . ILE A 1 102 ? 8.883 -32.281 -5.746 1 97.69 102 ILE A O 1
ATOM 742 N N . VAL A 1 103 ? 9.203 -30.328 -4.68 1 97.75 103 VAL A N 1
ATOM 743 C CA . VAL A 1 103 ? 10.305 -29.922 -5.535 1 97.75 103 VAL A CA 1
ATOM 744 C C . VAL A 1 103 ? 11.445 -30.938 -5.426 1 97.75 103 VAL A C 1
ATOM 746 O O . VAL A 1 103 ? 12.016 -31.344 -6.438 1 97.75 103 VAL A O 1
ATOM 749 N N . ALA A 1 104 ? 11.742 -31.375 -4.234 1 97.38 104 ALA A N 1
ATOM 750 C CA . ALA A 1 104 ? 12.805 -32.344 -3.994 1 97.38 104 ALA A CA 1
ATOM 751 C C . ALA A 1 104 ? 12.469 -33.688 -4.641 1 97.38 104 ALA A C 1
ATOM 753 O O . ALA A 1 104 ? 13.336 -34.344 -5.223 1 97.38 104 ALA A O 1
ATOM 754 N N . LEU A 1 105 ? 11.258 -34.094 -4.52 1 97 105 LEU A N 1
ATOM 755 C CA . LEU A 1 105 ? 10.805 -35.344 -5.094 1 97 105 LEU A CA 1
ATOM 756 C C . LEU A 1 105 ? 11.047 -35.375 -6.602 1 97 105 LEU A C 1
ATOM 758 O O . LEU A 1 105 ? 11.555 -36.375 -7.137 1 97 105 LEU A O 1
ATOM 762 N N . CYS A 1 106 ? 10.656 -34.344 -7.262 1 98.12 106 CYS A N 1
ATOM 763 C CA . CYS A 1 106 ? 10.844 -34.25 -8.703 1 98.12 106 CYS A CA 1
ATOM 764 C C . CYS A 1 106 ? 12.328 -34.219 -9.062 1 98.12 106 CYS A C 1
ATOM 766 O O . CYS A 1 106 ? 12.766 -34.906 -9.984 1 98.12 106 CYS A O 1
ATOM 768 N N . ARG A 1 107 ? 13.078 -33.406 -8.32 1 97.5 107 ARG A N 1
ATOM 769 C CA . ARG A 1 107 ? 14.523 -33.312 -8.539 1 97.5 107 ARG A CA 1
ATOM 770 C C . ARG A 1 107 ? 15.188 -34.688 -8.383 1 97.5 107 ARG A C 1
ATOM 772 O O . ARG A 1 107 ? 15.969 -35.094 -9.25 1 97.5 107 ARG A O 1
ATOM 779 N N . ASP A 1 108 ? 14.859 -35.406 -7.41 1 97.44 108 ASP A N 1
ATOM 780 C CA . ASP A 1 108 ? 15.477 -36.688 -7.105 1 97.44 108 ASP A CA 1
ATOM 781 C C . ASP A 1 108 ? 15.094 -37.719 -8.148 1 97.44 108 ASP A C 1
ATOM 783 O O . ASP A 1 108 ? 15.883 -38.625 -8.438 1 97.44 108 ASP A O 1
ATOM 787 N N . ALA A 1 109 ? 13.914 -37.625 -8.703 1 97.69 109 ALA A N 1
ATOM 788 C CA . ALA A 1 109 ? 13.438 -38.562 -9.719 1 97.69 109 ALA A CA 1
ATOM 789 C C . ALA A 1 109 ? 13.977 -38.188 -11.102 1 97.69 109 ALA A C 1
ATOM 791 O O . ALA A 1 109 ? 13.812 -38.938 -12.062 1 97.69 109 ALA A O 1
ATOM 792 N N . GLY A 1 110 ? 14.547 -36.969 -11.203 1 97.38 110 GLY A N 1
ATOM 793 C CA . GLY A 1 110 ? 15.094 -36.531 -12.469 1 97.38 110 GLY A CA 1
ATOM 794 C C . GLY A 1 110 ? 14.023 -36.062 -13.445 1 97.38 110 GLY A C 1
ATOM 795 O O . GLY A 1 110 ? 14.211 -36.125 -14.656 1 97.38 110 GLY A O 1
ATOM 796 N N . VAL A 1 111 ? 12.906 -35.719 -12.961 1 97.88 111 VAL A N 1
ATOM 797 C CA . VAL A 1 111 ? 11.844 -35.219 -13.844 1 97.88 111 VAL A CA 1
ATOM 798 C C . VAL A 1 111 ? 11.758 -33.719 -13.766 1 97.88 111 VAL A C 1
ATOM 800 O O . VAL A 1 111 ? 12 -33.125 -12.711 1 97.88 111 VAL A O 1
ATOM 803 N N . THR A 1 112 ? 11.367 -33.031 -14.859 1 98.31 112 THR A N 1
ATOM 804 C CA . THR A 1 112 ? 11.203 -31.594 -14.93 1 98.31 112 THR A CA 1
ATOM 805 C C . THR A 1 112 ? 9.898 -31.172 -14.266 1 98.31 112 THR A C 1
ATOM 807 O O . THR A 1 112 ? 8.836 -31.734 -14.547 1 98.31 112 THR A O 1
ATOM 810 N N . LEU A 1 113 ? 10.039 -30.266 -13.305 1 98.62 113 LEU A N 1
ATOM 811 C CA . LEU A 1 113 ? 8.875 -29.641 -12.672 1 98.62 113 LEU A CA 1
ATOM 812 C C . LEU A 1 113 ? 8.719 -28.188 -13.117 1 98.62 113 LEU A C 1
ATOM 814 O O . LEU A 1 113 ? 9.648 -27.391 -12.977 1 98.62 113 LEU A O 1
ATOM 818 N N . GLY A 1 114 ? 7.586 -27.875 -13.75 1 98.56 114 GLY A N 1
ATOM 819 C CA . GLY A 1 114 ? 7.203 -26.516 -14.062 1 98.56 114 GLY A CA 1
ATOM 820 C C . GLY A 1 114 ? 5.984 -26.031 -13.289 1 98.56 114 GLY A C 1
ATOM 821 O O . GLY A 1 114 ? 5.102 -26.844 -12.961 1 98.56 114 GLY A O 1
ATOM 822 N N . ILE A 1 115 ? 5.941 -24.797 -12.969 1 98.38 115 ILE A N 1
ATOM 823 C CA . ILE A 1 115 ? 4.805 -24.219 -12.258 1 98.38 115 ILE A CA 1
ATOM 824 C C . ILE A 1 115 ? 4.109 -23.188 -13.148 1 98.38 115 ILE A C 1
ATOM 826 O O . ILE A 1 115 ? 4.77 -22.391 -13.812 1 98.38 115 ILE A O 1
ATOM 830 N N . ILE A 1 116 ? 2.791 -23.188 -13.102 1 96.88 116 ILE A N 1
ATOM 831 C CA . ILE A 1 116 ? 2.016 -22.312 -13.977 1 96.88 116 ILE A CA 1
ATOM 832 C C . ILE A 1 116 ? 1.839 -20.938 -13.312 1 96.88 116 ILE A C 1
ATOM 834 O O . ILE A 1 116 ? 0.858 -20.719 -12.602 1 96.88 116 ILE A O 1
ATOM 838 N N . PHE A 1 117 ? 2.754 -20.094 -13.523 1 96.81 117 PHE A N 1
ATOM 839 C CA . PHE A 1 117 ? 2.674 -18.656 -13.266 1 96.81 117 PHE A CA 1
ATOM 840 C C . PHE A 1 117 ? 2.578 -17.875 -14.57 1 96.81 117 PHE A C 1
ATOM 842 O O . PHE A 1 117 ? 3.535 -17.219 -14.977 1 96.81 117 PHE A O 1
ATOM 849 N N . GLN A 1 118 ? 1.421 -17.891 -15.086 1 93.94 118 GLN A N 1
ATOM 850 C CA . GLN A 1 118 ? 1.175 -17.453 -16.453 1 93.94 118 GLN A CA 1
ATOM 851 C C . GLN A 1 118 ? 1.334 -15.945 -16.594 1 93.94 118 GLN A C 1
ATOM 853 O O . GLN A 1 118 ? 1.494 -15.43 -17.703 1 93.94 118 GLN A O 1
ATOM 858 N N . HIS A 1 119 ? 1.356 -15.211 -15.484 1 93.69 119 HIS A N 1
ATOM 859 C CA . HIS A 1 119 ? 1.517 -13.766 -15.555 1 93.69 119 HIS A CA 1
ATOM 860 C C . HIS A 1 119 ? 2.895 -13.391 -16.094 1 93.69 119 HIS A C 1
ATOM 862 O O . HIS A 1 119 ? 3.086 -12.281 -16.594 1 93.69 119 HIS A O 1
ATOM 868 N N . ARG A 1 120 ? 3.836 -14.289 -15.984 1 94.88 120 ARG A N 1
ATOM 869 C CA . ARG A 1 120 ? 5.18 -14.039 -16.5 1 94.88 120 ARG A CA 1
ATOM 870 C C . ARG A 1 120 ? 5.191 -14.016 -18.031 1 94.88 120 ARG A C 1
ATOM 872 O O . ARG A 1 120 ? 6.141 -13.523 -18.641 1 94.88 120 ARG A O 1
ATOM 879 N N . MET A 1 121 ? 4.129 -14.562 -18.609 1 93.44 121 MET A N 1
ATOM 880 C CA . MET A 1 121 ? 4.098 -14.711 -20.062 1 93.44 121 MET A CA 1
ATOM 881 C C . MET A 1 121 ? 3.488 -13.477 -20.734 1 93.44 121 MET A C 1
ATOM 883 O O . MET A 1 121 ? 3.559 -13.32 -21.953 1 93.44 121 MET A O 1
ATOM 887 N N . ARG A 1 122 ? 2.873 -12.578 -19.953 1 92.75 122 ARG A N 1
ATOM 888 C CA . ARG A 1 122 ? 2.307 -11.359 -20.516 1 92.75 122 ARG A CA 1
ATOM 889 C C . ARG A 1 122 ? 3.379 -10.531 -21.219 1 92.75 122 ARG A C 1
ATOM 891 O O . ARG A 1 122 ? 4.512 -10.438 -20.734 1 92.75 122 ARG A O 1
ATOM 898 N N . ALA A 1 123 ? 3 -9.906 -22.328 1 93.06 123 ALA A N 1
ATOM 899 C CA . ALA A 1 123 ? 3.945 -9.102 -23.094 1 93.06 123 ALA A CA 1
ATOM 900 C C . ALA A 1 123 ? 4.598 -8.031 -22.219 1 93.06 123 ALA A C 1
ATOM 902 O O . ALA A 1 123 ? 5.812 -7.828 -22.281 1 93.06 123 ALA A O 1
ATOM 903 N N . ALA A 1 124 ? 3.814 -7.398 -21.422 1 95.56 124 ALA A N 1
ATOM 904 C CA . ALA A 1 124 ? 4.32 -6.363 -20.531 1 95.56 124 ALA A CA 1
ATOM 905 C C . ALA A 1 124 ? 5.32 -6.941 -19.531 1 95.56 124 ALA A C 1
ATOM 907 O O . ALA A 1 124 ? 6.344 -6.316 -19.234 1 95.56 124 ALA A O 1
ATOM 908 N N . SER A 1 125 ? 5.031 -8.133 -19 1 96.19 125 SER A N 1
ATOM 909 C CA . SER A 1 125 ? 5.918 -8.797 -18.047 1 96.19 125 SER A CA 1
ATOM 910 C C . SER A 1 125 ? 7.242 -9.18 -18.703 1 96.19 125 SER A C 1
ATOM 912 O O . SER A 1 125 ? 8.305 -8.992 -18.109 1 96.19 125 SER A O 1
ATOM 914 N N . GLN A 1 126 ? 7.137 -9.664 -19.891 1 95.38 126 GLN A N 1
ATOM 915 C CA . GLN A 1 126 ? 8.344 -10.055 -20.625 1 95.38 126 GLN A CA 1
ATOM 916 C C . GLN A 1 126 ? 9.211 -8.836 -20.922 1 95.38 126 GLN A C 1
ATOM 918 O O . GLN A 1 126 ? 10.438 -8.898 -20.812 1 95.38 126 GLN A O 1
ATOM 923 N N . LYS A 1 127 ? 8.578 -7.781 -21.297 1 96.75 127 LYS A N 1
ATOM 924 C CA . LYS A 1 127 ? 9.328 -6.555 -21.562 1 96.75 127 LYS A CA 1
ATOM 925 C C . LYS A 1 127 ? 10.008 -6.043 -20.281 1 96.75 127 LYS A C 1
ATOM 927 O O . LYS A 1 127 ? 11.164 -5.605 -20.328 1 96.75 127 LYS A O 1
ATOM 932 N N . ALA A 1 128 ? 9.305 -6.074 -19.203 1 97.94 128 ALA A N 1
ATOM 933 C CA . ALA A 1 128 ? 9.898 -5.672 -17.938 1 97.94 128 ALA A CA 1
ATOM 934 C C . ALA A 1 128 ? 11.133 -6.508 -17.609 1 97.94 128 ALA A C 1
ATOM 936 O O . ALA A 1 128 ? 12.164 -5.969 -17.203 1 97.94 128 ALA A O 1
ATOM 937 N N . ARG A 1 129 ? 11.031 -7.801 -17.828 1 97.25 129 ARG A N 1
ATOM 938 C CA . ARG A 1 129 ? 12.156 -8.695 -17.578 1 97.25 129 ARG A CA 1
ATOM 939 C C . ARG A 1 129 ? 13.352 -8.336 -18.453 1 97.25 129 ARG A C 1
ATOM 941 O O . ARG A 1 129 ? 14.484 -8.289 -17.984 1 97.25 129 ARG A O 1
ATOM 948 N N . GLU A 1 130 ? 13.062 -8.094 -19.688 1 97.25 130 GLU A N 1
ATOM 949 C CA . GLU A 1 130 ? 14.109 -7.691 -20.625 1 97.25 130 GLU A CA 1
ATOM 950 C C . GLU A 1 130 ? 14.828 -6.438 -20.141 1 97.25 130 GLU A C 1
ATOM 952 O O . GLU A 1 130 ? 16.062 -6.379 -20.156 1 97.25 130 GLU A O 1
ATOM 957 N N . LEU A 1 131 ? 14.102 -5.484 -19.719 1 97.69 131 LEU A N 1
ATOM 958 C CA . LEU A 1 131 ? 14.664 -4.215 -19.266 1 97.69 131 LEU A CA 1
ATOM 959 C C . LEU A 1 131 ? 15.484 -4.402 -18 1 97.69 131 LEU A C 1
ATOM 961 O O . LEU A 1 131 ? 16.594 -3.859 -17.875 1 97.69 131 LEU A O 1
ATOM 965 N N . VAL A 1 132 ? 14.984 -5.176 -17.078 1 98.12 132 VAL A N 1
ATOM 966 C CA . VAL A 1 132 ? 15.664 -5.414 -15.805 1 98.12 132 VAL A CA 1
ATOM 967 C C . VAL A 1 132 ? 16.984 -6.16 -16.047 1 98.12 132 VAL A C 1
ATOM 969 O O . VAL A 1 132 ? 18.016 -5.812 -15.484 1 98.12 132 VAL A O 1
ATOM 972 N N . ASP A 1 133 ? 16.953 -7.086 -16.969 1 96.62 133 ASP A N 1
ATOM 973 C CA . ASP A 1 133 ? 18.125 -7.895 -17.266 1 96.62 133 ASP A CA 1
ATOM 974 C C . ASP A 1 133 ? 19.156 -7.094 -18.047 1 96.62 133 ASP A C 1
ATOM 976 O O . ASP A 1 133 ? 20.359 -7.359 -17.953 1 96.62 133 ASP A O 1
ATOM 980 N N . GLY A 1 134 ? 18.703 -6.141 -18.812 1 96.12 134 GLY A N 1
ATOM 981 C CA . GLY A 1 134 ? 19.578 -5.383 -19.703 1 96.12 134 GLY A CA 1
ATOM 982 C C . GLY A 1 134 ? 20.484 -4.418 -18.969 1 96.12 134 GLY A C 1
ATOM 983 O O . GLY A 1 134 ? 21.453 -3.898 -19.531 1 96.12 134 GLY A O 1
ATOM 984 N N . GLY A 1 135 ? 20.172 -4.012 -17.734 1 93.69 135 GLY A N 1
ATOM 985 C CA . GLY A 1 135 ? 21.047 -3.223 -16.891 1 93.69 135 GLY A CA 1
ATOM 986 C C . GLY A 1 135 ? 20.859 -1.728 -17.062 1 93.69 135 GLY A C 1
ATOM 987 O O . GLY A 1 135 ? 21.359 -0.938 -16.25 1 93.69 135 GLY A O 1
ATOM 988 N N . THR A 1 136 ? 20.172 -1.329 -18.047 1 95.69 136 THR A N 1
ATOM 989 C CA . THR A 1 136 ? 20.031 0.091 -18.359 1 95.69 136 THR A CA 1
ATOM 990 C C . THR A 1 136 ? 19.266 0.803 -17.234 1 95.69 136 THR A C 1
ATOM 992 O O . THR A 1 136 ? 19.406 2.016 -17.062 1 95.69 136 THR A O 1
ATOM 995 N N . LEU A 1 137 ? 18.578 0.122 -16.469 1 98.19 137 LEU A N 1
ATOM 996 C CA . LEU A 1 137 ? 17.734 0.71 -15.43 1 98.19 137 LEU A CA 1
ATOM 997 C C . LEU A 1 137 ? 18.562 1.081 -14.203 1 98.19 137 LEU A C 1
ATOM 999 O O . LEU A 1 137 ? 18.109 1.862 -13.359 1 98.19 137 LEU A O 1
ATOM 1003 N N . GLY A 1 138 ? 19.781 0.478 -14.031 1 98.31 138 GLY A N 1
ATOM 1004 C CA . GLY A 1 138 ? 20.547 0.642 -12.805 1 98.31 138 GLY A CA 1
ATOM 1005 C C . GLY A 1 138 ? 20.031 -0.22 -11.664 1 98.31 138 GLY A C 1
ATOM 1006 O O . GLY A 1 138 ? 19.328 -1.205 -11.898 1 98.31 138 GLY A O 1
ATOM 1007 N N . ALA A 1 139 ? 20.453 0.106 -10.422 1 98.44 139 ALA A N 1
ATOM 1008 C CA . ALA A 1 139 ? 20.125 -0.714 -9.258 1 98.44 139 ALA A CA 1
ATOM 1009 C C . ALA A 1 139 ? 18.688 -0.462 -8.789 1 98.44 139 ALA A C 1
ATOM 1011 O O . ALA A 1 139 ? 18.219 0.675 -8.82 1 98.44 139 ALA A O 1
ATOM 1012 N N . LEU A 1 140 ? 18.031 -1.506 -8.359 1 98.81 140 LEU A N 1
ATOM 1013 C CA . LEU A 1 140 ? 16.703 -1.406 -7.754 1 98.81 140 LEU A CA 1
ATOM 1014 C C . LEU A 1 140 ? 16.781 -0.801 -6.359 1 98.81 140 LEU A C 1
ATOM 1016 O O . LEU A 1 140 ? 17.641 -1.194 -5.555 1 98.81 140 LEU A O 1
ATOM 1020 N N . GLY A 1 141 ? 15.859 0.171 -6.066 1 98.88 141 GLY A N 1
ATOM 1021 C CA . GLY A 1 141 ? 15.859 0.765 -4.738 1 98.88 141 GLY A CA 1
ATOM 1022 C C . GLY A 1 141 ? 14.555 0.569 -3.992 1 98.88 141 GLY A C 1
ATOM 1023 O O . GLY A 1 141 ? 14.539 0.552 -2.76 1 98.88 141 GLY A O 1
ATOM 1024 N N . LEU A 1 142 ? 13.523 0.446 -4.738 1 98.94 142 LEU A N 1
ATOM 1025 C CA . LEU A 1 142 ? 12.203 0.421 -4.109 1 98.94 142 LEU A CA 1
ATOM 1026 C C . LEU A 1 142 ? 11.227 -0.407 -4.934 1 98.94 142 LEU A C 1
ATOM 1028 O O . LEU A 1 142 ? 11.188 -0.296 -6.16 1 98.94 142 LEU A O 1
ATOM 1032 N N . CYS A 1 143 ? 10.453 -1.28 -4.254 1 98.94 143 CYS A N 1
ATOM 1033 C CA . CYS A 1 143 ? 9.422 -2.119 -4.863 1 98.94 143 CYS A CA 1
ATOM 1034 C C . CYS A 1 143 ? 8.086 -1.954 -4.152 1 98.94 143 CYS A C 1
ATOM 1036 O O . CYS A 1 143 ? 8 -2.141 -2.936 1 98.94 14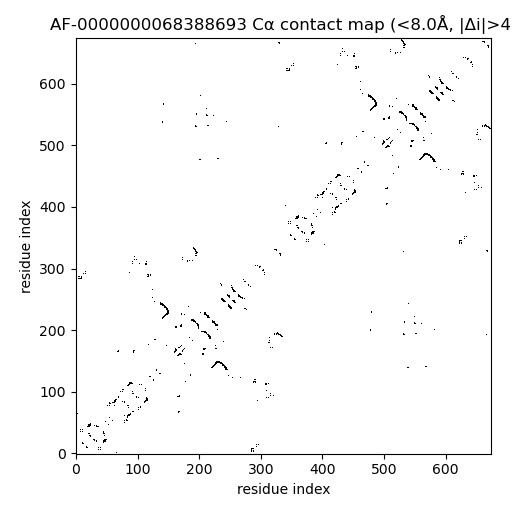3 CYS A O 1
ATOM 1038 N N . GLU A 1 144 ? 7.035 -1.618 -4.871 1 98.88 144 GLU A N 1
ATOM 1039 C CA . GLU A 1 144 ? 5.691 -1.495 -4.309 1 98.88 144 GLU A CA 1
ATOM 1040 C C . GLU A 1 144 ? 4.715 -2.447 -4.996 1 98.88 144 GLU A C 1
ATOM 1042 O O . GLU A 1 144 ? 4.469 -2.328 -6.199 1 98.88 144 GLU A O 1
ATOM 1047 N N . ILE A 1 145 ? 4.172 -3.348 -4.238 1 98.94 145 ILE A N 1
ATOM 1048 C CA . ILE A 1 145 ? 3.248 -4.352 -4.762 1 98.94 145 ILE A CA 1
ATOM 1049 C C . ILE A 1 145 ? 1.86 -4.133 -4.16 1 98.94 145 ILE A C 1
ATOM 1051 O O . ILE A 1 145 ? 1.715 -4.027 -2.939 1 98.94 145 ILE A O 1
ATOM 1055 N N . SER A 1 146 ? 0.833 -4.027 -4.988 1 98.75 146 SER A N 1
ATOM 1056 C CA . SER A 1 146 ? -0.536 -3.818 -4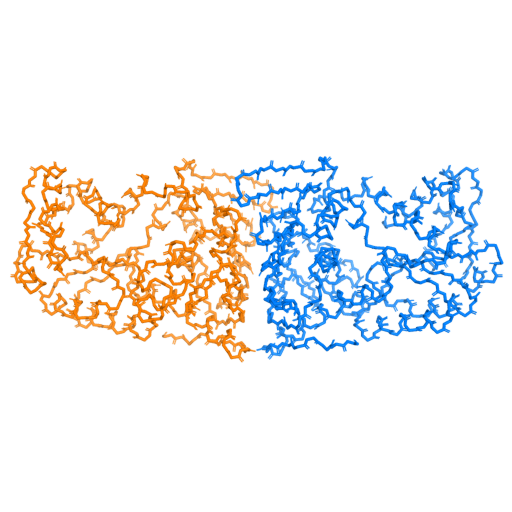.527 1 98.75 146 SER A CA 1
ATOM 1057 C C . SER A 1 146 ? -1.502 -4.773 -5.219 1 98.75 146 SER A C 1
ATOM 1059 O O . SER A 1 146 ? -1.523 -4.863 -6.449 1 98.75 146 SER A O 1
ATOM 1061 N N . VAL A 1 147 ? -2.256 -5.48 -4.477 1 98.5 147 VAL A N 1
ATOM 1062 C CA . VAL A 1 147 ? -3.314 -6.367 -4.961 1 98.5 147 VAL A CA 1
ATOM 1063 C C . VAL A 1 147 ? -4.625 -6.031 -4.254 1 98.5 147 VAL A C 1
ATOM 1065 O O . VAL A 1 147 ? -5.043 -6.742 -3.334 1 98.5 147 VAL A O 1
ATOM 1068 N N . PRO A 1 148 ? -5.285 -4.984 -4.664 1 98.25 148 PRO A N 1
ATOM 1069 C CA . PRO A 1 148 ? -6.512 -4.516 -4.016 1 98.25 148 PRO A CA 1
ATOM 1070 C C . PRO A 1 148 ? -7.766 -5.16 -4.59 1 98.25 148 PRO A C 1
ATOM 1072 O O . PRO A 1 148 ? -8.586 -4.48 -5.215 1 98.25 148 PRO A O 1
ATOM 1075 N N . TRP A 1 149 ? -8.047 -6.402 -4.277 1 98.12 149 TRP A N 1
ATOM 1076 C CA . TRP A 1 149 ? -9.148 -7.145 -4.887 1 98.12 149 TRP A CA 1
ATOM 1077 C C . TRP A 1 149 ? -10.336 -7.227 -3.939 1 98.12 149 TRP A C 1
ATOM 1079 O O . TRP A 1 149 ? -10.25 -6.812 -2.781 1 98.12 149 TRP A O 1
ATOM 1089 N N . TRP A 1 150 ? -11.398 -7.68 -4.492 1 98 150 TRP A N 1
ATOM 1090 C CA . TRP A 1 150 ? -12.633 -7.922 -3.75 1 98 150 TRP A CA 1
ATOM 1091 C C . TRP A 1 150 ? -13.242 -9.266 -4.125 1 98 150 TRP A C 1
ATOM 1093 O O . TRP A 1 150 ? -13.312 -9.617 -5.305 1 98 150 TRP A O 1
ATOM 1103 N N . ARG A 1 151 ? -13.586 -9.953 -3.125 1 97.5 151 ARG A N 1
ATOM 1104 C CA . ARG A 1 151 ? -14.422 -11.148 -3.26 1 97.5 151 ARG A CA 1
ATOM 1105 C C . ARG A 1 151 ? -15.625 -11.078 -2.328 1 97.5 151 ARG A C 1
ATOM 1107 O O . ARG A 1 151 ? -15.5 -10.711 -1.159 1 97.5 151 ARG A O 1
ATOM 1114 N N . ALA A 1 152 ? -16.781 -11.453 -2.865 1 96.75 152 ALA A N 1
ATOM 1115 C CA . ALA A 1 152 ? -17.938 -11.57 -1.99 1 96.75 152 ALA A CA 1
ATOM 1116 C C . ALA A 1 152 ? -17.812 -12.789 -1.077 1 96.75 152 ALA A C 1
ATOM 1118 O O . ALA A 1 152 ? -17.047 -13.711 -1.363 1 96.75 152 ALA A O 1
ATOM 1119 N N . GLN A 1 153 ? -18.562 -12.75 0.045 1 97.25 153 GLN A N 1
ATOM 1120 C CA . GLN A 1 153 ? -18.547 -13.867 0.986 1 97.25 153 GLN A CA 1
ATOM 1121 C C . GLN A 1 153 ? -18.859 -15.188 0.289 1 97.25 153 GLN A C 1
ATOM 1123 O O . GLN A 1 153 ? -18.328 -16.234 0.656 1 97.25 153 GLN A O 1
ATOM 1128 N N . SER A 1 154 ? -19.688 -15.133 -0.753 1 96.5 154 SER A N 1
ATOM 1129 C CA . SER A 1 154 ? -20.094 -16.328 -1.473 1 96.5 154 SER A CA 1
ATOM 1130 C C . SER A 1 154 ? -18.891 -17.062 -2.062 1 96.5 154 SER A C 1
ATOM 1132 O O . SER A 1 154 ? -18.906 -18.281 -2.197 1 96.5 154 SER A O 1
ATOM 1134 N N . TYR A 1 155 ? -17.891 -16.328 -2.338 1 95.06 155 TYR A N 1
ATOM 1135 C CA . TYR A 1 155 ? -16.656 -16.922 -2.846 1 95.06 155 TYR A CA 1
ATOM 1136 C C . TYR A 1 155 ? -16.031 -17.859 -1.815 1 95.06 155 TYR A C 1
ATOM 1138 O O . TYR A 1 155 ? -15.531 -18.938 -2.164 1 95.06 155 TYR A O 1
ATOM 1146 N N . TYR A 1 156 ? -16.141 -17.516 -0.577 1 95.88 156 TYR A N 1
ATOM 1147 C CA . TYR A 1 156 ? -15.484 -18.266 0.495 1 95.88 156 TYR A CA 1
ATOM 1148 C C . TYR A 1 156 ? -16.438 -19.281 1.121 1 95.88 156 TYR A C 1
ATOM 1150 O O . TYR A 1 156 ? -16.031 -20.078 1.963 1 95.88 156 TYR A O 1
ATOM 1158 N N . ASP A 1 157 ? -17.672 -19.172 0.694 1 96.25 157 ASP A N 1
ATOM 1159 C CA . ASP A 1 157 ? -18.625 -20.156 1.192 1 96.25 157 ASP A CA 1
ATOM 1160 C C . ASP A 1 157 ? -18.406 -21.516 0.525 1 96.25 157 ASP A C 1
ATOM 1162 O O . ASP A 1 157 ? -18.938 -22.531 0.993 1 96.25 157 ASP A O 1
ATOM 1166 N N . GLU A 1 158 ? -17.656 -21.516 -0.572 1 92.38 158 GLU A N 1
ATOM 1167 C CA . GLU A 1 158 ? -17.25 -22.797 -1.155 1 92.38 158 GLU A CA 1
ATOM 1168 C C . GLU A 1 158 ? -16.422 -23.609 -0.169 1 92.38 158 GLU A C 1
ATOM 1170 O O . GLU A 1 158 ? -15.461 -23.109 0.418 1 92.38 158 GLU A O 1
ATOM 1175 N N . PRO A 1 159 ? -16.766 -24.828 -0.01 1 90.94 159 PRO A N 1
ATOM 1176 C CA . PRO A 1 159 ? -16.109 -25.656 1.01 1 90.94 159 PRO A CA 1
ATOM 1177 C C . PRO A 1 159 ? -14.594 -25.703 0.85 1 90.94 159 PRO A C 1
ATOM 1179 O O . PRO A 1 159 ? -14.094 -25.984 -0.243 1 90.94 159 PRO A O 1
ATOM 1182 N N . GLY A 1 160 ? -13.969 -25.375 1.985 1 92.19 160 GLY A N 1
ATOM 1183 C CA . GLY A 1 160 ? -12.516 -25.484 2.059 1 92.19 160 GLY A CA 1
ATOM 1184 C C . GLY A 1 160 ? -11.805 -24.219 1.639 1 92.19 160 GLY A C 1
ATOM 1185 O O . GLY A 1 160 ? -10.617 -24.047 1.912 1 92.19 160 GLY A O 1
ATOM 1186 N N . ARG A 1 161 ? -12.469 -23.359 0.929 1 93.19 161 ARG A N 1
ATOM 1187 C CA . ARG A 1 161 ? -11.82 -22.141 0.495 1 93.19 161 ARG A CA 1
ATOM 1188 C C . ARG A 1 161 ? -11.516 -21.234 1.684 1 93.19 161 ARG A C 1
ATOM 1190 O O . ARG A 1 161 ? -12.352 -21.062 2.57 1 93.19 161 ARG A O 1
ATOM 1197 N N . GLY A 1 162 ? -10.297 -20.719 1.666 1 94.56 162 GLY A N 1
ATOM 1198 C CA . GLY A 1 162 ? -9.898 -19.828 2.746 1 94.56 162 GLY A CA 1
ATOM 1199 C C . GLY A 1 162 ? -9.492 -20.578 4.008 1 94.56 162 GLY A C 1
ATOM 1200 O O . GLY A 1 162 ? -9.547 -20.016 5.105 1 94.56 162 GLY A O 1
ATOM 1201 N N . THR A 1 163 ? -9.25 -21.875 3.902 1 96.69 163 THR A N 1
ATOM 1202 C CA . THR A 1 163 ? -8.82 -22.672 5.055 1 96.69 163 THR A CA 1
ATOM 1203 C C . THR A 1 163 ? -7.367 -23.094 4.914 1 96.69 163 THR A C 1
ATOM 1205 O O . THR A 1 163 ? -6.859 -23.234 3.797 1 96.69 163 THR A O 1
ATOM 1208 N N . LEU A 1 164 ? -6.766 -23.359 6.062 1 96.75 164 LEU A N 1
ATOM 1209 C CA . LEU A 1 164 ? -5.402 -23.859 6.066 1 96.75 164 LEU A CA 1
ATOM 1210 C C . LEU A 1 164 ? -5.355 -25.281 5.512 1 96.75 164 LEU A C 1
ATOM 1212 O O . LEU A 1 164 ? -4.43 -25.641 4.773 1 96.75 164 LEU A O 1
ATOM 1216 N N . ALA A 1 165 ? -6.332 -26.047 5.781 1 95.62 165 ALA A N 1
ATOM 1217 C CA . ALA A 1 165 ? -6.344 -27.453 5.438 1 95.62 165 ALA A CA 1
ATOM 1218 C C . ALA A 1 165 ? -6.406 -27.656 3.924 1 95.62 165 ALA A C 1
ATOM 1220 O O . ALA A 1 165 ? -5.738 -28.531 3.377 1 95.62 165 ALA A O 1
ATOM 1221 N N . ARG A 1 166 ? -7.059 -26.844 3.188 1 92.88 166 ARG A N 1
ATOM 1222 C CA . ARG A 1 166 ? -7.215 -27.031 1.749 1 92.88 166 ARG A CA 1
ATOM 1223 C C . ARG A 1 166 ? -6.27 -26.109 0.974 1 92.88 166 ARG A C 1
ATOM 1225 O O . ARG A 1 166 ? -5.5 -26.578 0.133 1 92.88 166 ARG A O 1
ATOM 1232 N N . ASP A 1 167 ? -6.367 -24.781 1.341 1 93.81 167 ASP A N 1
ATOM 1233 C CA . ASP A 1 167 ? -5.68 -23.797 0.518 1 93.81 167 ASP A CA 1
ATOM 1234 C C . ASP A 1 167 ? -4.309 -23.453 1.101 1 93.81 167 ASP A C 1
ATOM 1236 O O . ASP A 1 167 ? -3.451 -22.906 0.407 1 93.81 167 ASP A O 1
ATOM 1240 N N . GLY A 1 168 ? -4.133 -23.734 2.355 1 95.94 168 GLY A N 1
ATOM 1241 C CA . GLY A 1 168 ? -2.879 -23.422 3.021 1 95.94 168 GLY A CA 1
ATOM 1242 C C . GLY A 1 168 ? -2.795 -21.969 3.473 1 95.94 168 GLY A C 1
ATOM 1243 O O . GLY A 1 168 ? -1.832 -21.578 4.133 1 95.94 168 GLY A O 1
ATOM 1244 N N . GLY A 1 169 ? -3.834 -21.188 3.145 1 97.56 169 GLY A N 1
ATOM 1245 C CA . GLY A 1 169 ? -3.814 -19.781 3.506 1 97.56 169 GLY A CA 1
ATOM 1246 C C . GLY A 1 169 ? -4.91 -18.984 2.832 1 97.56 169 GLY A C 1
ATOM 1247 O O . GLY A 1 169 ? -5.875 -19.547 2.312 1 97.56 169 GLY A O 1
ATOM 1248 N N . GLY A 1 170 ? -4.785 -17.688 2.941 1 97.94 170 GLY A N 1
ATOM 1249 C CA . GLY A 1 170 ? -5.797 -16.781 2.428 1 97.94 170 GLY A CA 1
ATOM 1250 C C . GLY A 1 170 ? -5.34 -16.016 1.205 1 97.94 170 GLY A C 1
ATOM 1251 O O . GLY A 1 170 ? -4.875 -16.609 0.227 1 97.94 170 GLY A O 1
ATOM 1252 N N . VAL A 1 171 ? -5.461 -14.711 1.25 1 98.56 171 VAL A N 1
ATOM 1253 C CA . VAL A 1 171 ? -5.305 -13.844 0.088 1 98.56 171 VAL A CA 1
ATOM 1254 C C . VAL A 1 171 ? -3.914 -14.031 -0.515 1 98.56 171 VAL A C 1
ATOM 1256 O O . VAL A 1 171 ? -3.742 -13.953 -1.733 1 98.56 171 VAL A O 1
ATOM 1259 N N . LEU A 1 172 ? -2.895 -14.305 0.277 1 98.75 172 LEU A N 1
ATOM 1260 C CA . LEU A 1 172 ? -1.536 -14.367 -0.253 1 98.75 172 LEU A CA 1
ATOM 1261 C C . LEU A 1 172 ? -1.36 -15.586 -1.151 1 98.75 172 LEU A C 1
ATOM 1263 O O . LEU A 1 172 ? -1.052 -15.453 -2.338 1 98.75 172 LEU A O 1
ATOM 1267 N N . ILE A 1 173 ? -1.638 -16.75 -0.666 1 97.94 173 ILE A N 1
ATOM 1268 C CA . ILE A 1 173 ? -1.279 -17.984 -1.36 1 97.94 173 ILE A CA 1
ATOM 1269 C C . ILE A 1 173 ? -2.328 -18.297 -2.424 1 97.94 173 ILE A C 1
ATOM 1271 O O . ILE A 1 173 ? -2.016 -18.906 -3.451 1 97.94 173 ILE A O 1
ATOM 1275 N N . SER A 1 174 ? -3.582 -17.844 -2.217 1 94.75 174 SER A N 1
ATOM 1276 C CA . SER A 1 174 ? -4.664 -18.219 -3.121 1 94.75 174 SER A CA 1
ATOM 1277 C C . SER A 1 174 ? -4.863 -17.156 -4.207 1 94.75 174 SER A C 1
ATOM 1279 O O . SER A 1 174 ? -5.383 -17.469 -5.285 1 94.75 174 SER A O 1
ATOM 1281 N N . GLN A 1 175 ? -4.48 -15.922 -3.928 1 94.5 175 GLN A N 1
ATOM 1282 C CA . GLN A 1 175 ? -4.844 -14.836 -4.836 1 94.5 175 GLN A CA 1
ATOM 1283 C C . GLN A 1 175 ? -3.609 -14.062 -5.281 1 94.5 175 GLN A C 1
ATOM 1285 O O . GLN A 1 175 ? -3.248 -14.078 -6.457 1 94.5 175 GLN A O 1
ATOM 1290 N N . ALA A 1 176 ? -2.863 -13.586 -4.359 1 98.06 176 ALA A N 1
ATOM 1291 C CA . ALA A 1 176 ? -1.803 -12.617 -4.637 1 98.06 176 ALA A CA 1
ATOM 1292 C C . ALA A 1 176 ? -0.536 -13.32 -5.117 1 98.06 176 ALA A C 1
ATOM 1294 O O . ALA A 1 176 ? 0.405 -12.672 -5.578 1 98.06 176 ALA A O 1
ATOM 1295 N N . ILE A 1 177 ? -0.473 -14.586 -5.098 1 98.19 177 ILE A N 1
ATOM 1296 C CA . ILE A 1 177 ? 0.756 -15.336 -5.324 1 98.19 177 ILE A CA 1
ATOM 1297 C C . ILE A 1 177 ? 1.258 -15.094 -6.746 1 98.19 177 ILE A C 1
ATOM 1299 O O . ILE A 1 177 ? 2.467 -15.086 -6.992 1 98.19 177 ILE A O 1
ATOM 1303 N N . HIS A 1 178 ? 0.337 -14.875 -7.762 1 97.12 178 HIS A N 1
ATOM 1304 C CA . HIS A 1 178 ? 0.759 -14.547 -9.117 1 97.12 178 HIS A CA 1
ATOM 1305 C C . HIS A 1 178 ? 1.559 -13.25 -9.148 1 97.12 178 HIS A C 1
ATOM 1307 O O . HIS A 1 178 ? 2.602 -13.172 -9.805 1 97.12 178 HIS A O 1
ATOM 1313 N N . THR A 1 179 ? 1.049 -12.281 -8.453 1 98.19 179 THR A N 1
ATOM 1314 C CA . THR A 1 179 ? 1.69 -10.969 -8.414 1 98.19 179 THR A CA 1
ATOM 1315 C C . THR A 1 179 ? 3 -11.031 -7.633 1 98.19 179 THR A C 1
ATOM 1317 O O . THR A 1 179 ? 4 -10.438 -8.039 1 98.19 179 THR A O 1
ATOM 1320 N N . ILE A 1 180 ? 2.965 -11.758 -6.547 1 98.75 180 ILE A N 1
ATOM 1321 C CA . ILE A 1 180 ? 4.156 -11.945 -5.727 1 98.75 180 ILE A CA 1
ATOM 1322 C C . ILE A 1 180 ? 5.25 -12.617 -6.555 1 98.75 180 ILE A C 1
ATOM 1324 O O . ILE A 1 180 ? 6.395 -12.156 -6.574 1 98.75 180 ILE A O 1
ATOM 1328 N N . ASP A 1 181 ? 4.879 -13.664 -7.242 1 98.25 181 ASP A N 1
ATOM 1329 C CA . ASP A 1 181 ? 5.836 -14.398 -8.07 1 98.25 181 ASP A CA 1
ATOM 1330 C C . ASP A 1 181 ? 6.441 -13.492 -9.141 1 98.25 181 ASP A C 1
ATOM 1332 O O . ASP A 1 181 ? 7.66 -13.477 -9.336 1 98.25 181 ASP A O 1
ATOM 1336 N N . LEU A 1 182 ? 5.594 -12.797 -9.836 1 98.25 182 LEU A N 1
ATOM 1337 C CA . LEU A 1 182 ? 6.078 -11.906 -10.891 1 98.25 182 LEU A CA 1
ATOM 1338 C C . LEU A 1 182 ? 7.023 -10.859 -10.32 1 98.25 182 LEU A C 1
ATOM 1340 O O . LEU A 1 182 ? 8.102 -10.617 -10.875 1 98.25 182 LEU A O 1
ATOM 1344 N N . ALA A 1 183 ? 6.684 -10.281 -9.219 1 98.81 183 ALA A N 1
ATOM 1345 C CA . ALA A 1 183 ? 7.531 -9.273 -8.594 1 98.81 183 ALA A CA 1
ATOM 1346 C C . ALA A 1 183 ? 8.891 -9.852 -8.219 1 98.81 183 ALA A C 1
ATOM 1348 O O . ALA A 1 183 ? 9.93 -9.25 -8.531 1 98.81 183 ALA A O 1
ATOM 1349 N N . LEU A 1 184 ? 8.883 -11 -7.609 1 98.38 184 LEU A N 1
ATOM 1350 C CA . LEU A 1 184 ? 10.133 -11.609 -7.16 1 98.38 184 LEU A CA 1
ATOM 1351 C C . LEU A 1 184 ? 11.008 -12 -8.344 1 98.38 184 LEU A C 1
ATOM 1353 O O . LEU A 1 184 ? 12.234 -11.961 -8.258 1 98.38 184 LEU A O 1
ATOM 1357 N N . SER A 1 185 ? 10.383 -12.383 -9.453 1 97.81 185 SER A N 1
ATOM 1358 C CA . SER A 1 185 ? 11.141 -12.711 -10.656 1 97.81 185 SER A CA 1
ATOM 1359 C C . SER A 1 185 ? 11.906 -11.5 -11.172 1 97.81 185 SER A C 1
ATOM 1361 O O . SER A 1 185 ? 12.906 -11.648 -11.883 1 97.81 185 SER A O 1
ATOM 1363 N N . LEU A 1 186 ? 11.406 -10.289 -10.836 1 98.19 186 LEU A N 1
ATOM 1364 C CA . LEU A 1 186 ? 12.016 -9.055 -11.328 1 98.19 186 LEU A CA 1
ATOM 1365 C C . LEU A 1 186 ? 12.938 -8.453 -10.273 1 98.19 186 LEU A C 1
ATOM 1367 O O . LEU A 1 186 ? 13.93 -7.793 -10.609 1 98.19 186 LEU A O 1
ATOM 1371 N N . THR A 1 187 ? 12.68 -8.664 -9 1 98.06 187 THR A N 1
ATOM 1372 C CA . THR A 1 187 ? 13.375 -7.953 -7.93 1 98.06 187 THR A CA 1
ATOM 1373 C C . THR A 1 187 ? 14.469 -8.828 -7.32 1 98.06 187 THR A C 1
ATOM 1375 O O . THR A 1 187 ? 15.414 -8.312 -6.723 1 98.06 187 THR A O 1
ATOM 1378 N N . GLY A 1 188 ? 14.297 -10.125 -7.383 1 96 188 GLY A N 1
ATOM 1379 C CA . GLY A 1 188 ? 15.102 -11.023 -6.574 1 96 188 GLY A CA 1
ATOM 1380 C C . GLY A 1 188 ? 14.5 -11.312 -5.215 1 96 188 GLY A C 1
ATOM 1381 O O . GLY A 1 188 ? 13.391 -10.867 -4.918 1 96 188 GLY A O 1
ATOM 1382 N N . PRO A 1 189 ? 15.219 -12.055 -4.387 1 96.81 189 PRO A N 1
ATOM 1383 C CA . PRO A 1 189 ? 14.633 -12.586 -3.154 1 96.81 189 PRO A CA 1
ATOM 1384 C C . PRO A 1 189 ? 14.555 -11.547 -2.041 1 96.81 189 PRO A C 1
ATOM 1386 O O . PRO A 1 189 ? 15.352 -10.602 -2.018 1 96.81 189 PRO A O 1
ATOM 1389 N N . VAL A 1 190 ? 13.664 -11.742 -1.143 1 98.44 190 VAL A N 1
ATOM 1390 C CA . VAL A 1 190 ? 13.484 -10.938 0.062 1 98.44 190 VAL A CA 1
ATOM 1391 C C . VAL A 1 190 ? 14.32 -11.516 1.2 1 98.44 190 VAL A C 1
ATOM 1393 O O . VAL A 1 190 ? 14.391 -12.734 1.372 1 98.44 190 VAL A O 1
ATOM 1396 N N . ALA A 1 191 ? 14.945 -10.641 1.968 1 98.38 191 ALA A N 1
ATOM 1397 C CA . ALA A 1 191 ? 15.789 -11.055 3.086 1 98.38 191 ALA A CA 1
ATOM 1398 C C . ALA A 1 191 ? 15.008 -11.055 4.395 1 98.38 191 ALA A C 1
ATOM 1400 O O . ALA A 1 191 ? 15.18 -11.945 5.23 1 98.38 191 ALA A O 1
ATOM 1401 N N . ARG A 1 192 ? 14.156 -10.031 4.594 1 98.5 192 ARG A N 1
ATOM 1402 C CA . ARG A 1 192 ? 13.398 -9.859 5.828 1 98.5 192 ARG A CA 1
ATOM 1403 C C . ARG A 1 192 ? 12.031 -9.25 5.559 1 98.5 192 ARG A C 1
ATOM 1405 O O . ARG A 1 192 ? 11.852 -8.523 4.574 1 98.5 192 ARG A O 1
ATOM 1412 N N . VAL A 1 193 ? 11.109 -9.586 6.5 1 98.75 193 VAL A N 1
ATOM 1413 C CA . VAL A 1 193 ? 9.773 -9.023 6.355 1 98.75 193 VAL A CA 1
ATOM 1414 C C . VAL A 1 193 ? 9.227 -8.633 7.727 1 98.75 193 VAL A C 1
ATOM 1416 O O . VAL A 1 193 ? 9.562 -9.258 8.734 1 98.75 193 VAL A O 1
ATOM 1419 N N . GLN A 1 194 ? 8.5 -7.598 7.824 1 98.75 194 GLN A N 1
ATOM 1420 C CA . GLN A 1 194 ? 7.605 -7.203 8.906 1 98.75 194 GLN A CA 1
ATOM 1421 C C . GLN A 1 194 ? 6.18 -7.02 8.398 1 98.75 194 GLN A C 1
ATOM 1423 O O . GLN A 1 194 ? 5.938 -6.227 7.48 1 98.75 194 GLN A O 1
ATOM 1428 N N . ALA A 1 195 ? 5.242 -7.758 9.031 1 98.88 195 ALA A N 1
ATOM 1429 C CA . ALA A 1 195 ? 3.945 -7.82 8.359 1 98.88 195 ALA A CA 1
ATOM 1430 C C . ALA A 1 195 ? 2.805 -7.871 9.367 1 98.88 195 ALA A C 1
ATOM 1432 O O . ALA A 1 195 ? 3.02 -8.195 10.539 1 98.88 195 ALA A O 1
ATOM 1433 N N . MET A 1 196 ? 1.684 -7.457 8.938 1 98.81 196 MET A N 1
ATOM 1434 C CA . MET A 1 196 ? 0.395 -7.613 9.602 1 98.81 196 MET A CA 1
ATOM 1435 C C . MET A 1 196 ? -0.6 -8.344 8.703 1 98.81 196 MET A C 1
ATOM 1437 O O . MET A 1 196 ? -0.682 -8.062 7.508 1 98.81 196 MET A O 1
ATOM 1441 N N . ALA A 1 197 ? -1.267 -9.312 9.227 1 98.88 197 ALA A N 1
ATOM 1442 C CA . ALA A 1 197 ? -2.328 -10.031 8.523 1 98.88 197 ALA A CA 1
ATOM 1443 C C . ALA A 1 197 ? -3.607 -10.07 9.352 1 98.88 197 ALA A C 1
ATOM 1445 O O . ALA A 1 197 ? -3.555 -10.078 10.586 1 98.88 197 ALA A O 1
ATOM 1446 N N . ALA A 1 198 ? -4.707 -10.047 8.688 1 98.81 198 ALA A N 1
ATOM 1447 C CA . ALA A 1 198 ? -5.988 -10.078 9.391 1 98.81 198 ALA A CA 1
ATOM 1448 C C . ALA A 1 198 ? -7.082 -10.688 8.508 1 98.81 198 ALA A C 1
ATOM 1450 O O . ALA A 1 198 ? -6.934 -10.766 7.289 1 98.81 198 ALA A O 1
ATOM 1451 N N . THR A 1 199 ? -8.07 -11.242 9.148 1 98.81 199 THR A N 1
ATOM 1452 C CA . THR A 1 199 ? -9.375 -11.445 8.531 1 98.81 199 THR A CA 1
ATOM 1453 C C . THR A 1 199 ? -10.32 -10.297 8.859 1 98.81 199 THR A C 1
ATOM 1455 O O . THR A 1 199 ? -10.68 -10.102 10.023 1 98.81 199 THR A O 1
ATOM 1458 N N . THR A 1 200 ? -10.672 -9.523 7.883 1 98.69 200 THR A N 1
ATOM 1459 C CA . THR A 1 200 ? -11.492 -8.344 8.133 1 98.69 200 THR A CA 1
ATOM 1460 C C . THR A 1 200 ? -12.922 -8.742 8.469 1 98.69 200 THR A C 1
ATOM 1462 O O . THR A 1 200 ? -13.289 -9.914 8.352 1 98.69 200 THR A O 1
ATOM 1465 N N . ARG A 1 201 ? -13.727 -7.801 8.836 1 98.19 201 ARG A N 1
ATOM 1466 C CA . ARG A 1 201 ? -15.117 -8.039 9.203 1 98.19 201 ARG A CA 1
ATOM 1467 C C . ARG A 1 201 ? -15.953 -8.391 7.977 1 98.19 201 ARG A C 1
ATOM 1469 O O . ARG A 1 201 ? -17.125 -8.781 8.102 1 98.19 201 ARG A O 1
ATOM 1476 N N . PHE A 1 202 ? -15.375 -8.289 6.828 1 98.44 202 PHE A N 1
ATOM 1477 C CA . PHE A 1 202 ? -16.156 -8.438 5.602 1 98.44 202 PHE A CA 1
ATOM 1478 C C . PHE A 1 202 ? -16.25 -9.906 5.195 1 98.44 202 PHE A C 1
ATOM 1480 O O . PHE A 1 202 ? -17.016 -10.25 4.285 1 98.44 202 PHE A O 1
ATOM 1487 N N . HIS A 1 203 ? -15.461 -10.727 5.797 1 98.5 203 HIS A N 1
ATOM 1488 C CA . HIS A 1 203 ? -15.469 -12.141 5.441 1 98.5 203 HIS A CA 1
ATOM 1489 C C . HIS A 1 203 ? -15.523 -13.023 6.684 1 98.5 203 HIS A C 1
ATOM 1491 O O . HIS A 1 203 ? -14.977 -12.664 7.73 1 98.5 203 HIS A O 1
ATOM 1497 N N . ARG A 1 204 ? -16.203 -14.094 6.57 1 97.94 204 ARG A N 1
ATOM 1498 C CA . ARG A 1 204 ? -16.078 -15.219 7.484 1 97.94 204 ARG A CA 1
ATOM 1499 C C . ARG A 1 204 ? -15.211 -16.328 6.883 1 97.94 204 ARG A C 1
ATOM 1501 O O . ARG A 1 204 ? -15.648 -17.031 5.969 1 97.94 204 ARG A O 1
ATOM 1508 N N . MET A 1 205 ? -14.055 -16.484 7.332 1 97.56 205 MET A N 1
ATOM 1509 C CA . MET A 1 205 ? -13.086 -17.453 6.84 1 97.56 205 MET A CA 1
ATOM 1510 C C . MET A 1 205 ? -11.977 -17.688 7.859 1 97.56 205 MET A C 1
ATOM 1512 O O . MET A 1 205 ? -11.797 -16.891 8.773 1 97.56 205 MET A O 1
ATOM 1516 N N . GLU A 1 206 ? -11.234 -18.734 7.715 1 98.19 206 GLU A N 1
ATOM 1517 C CA . GLU A 1 206 ? -10.195 -19.125 8.672 1 98.19 206 GLU A CA 1
ATOM 1518 C C . GLU A 1 206 ? -8.93 -18.297 8.477 1 98.19 206 GLU A C 1
ATOM 1520 O O . GLU A 1 206 ? -8.281 -17.906 9.445 1 98.19 206 GLU A O 1
ATOM 1525 N N . THR A 1 207 ? -8.602 -17.984 7.273 1 98.38 207 THR A N 1
ATOM 1526 C CA . THR A 1 207 ? -7.305 -17.391 6.93 1 98.38 207 THR A CA 1
ATOM 1527 C C . THR A 1 207 ? -7.449 -15.914 6.609 1 98.38 207 THR A C 1
ATOM 1529 O O . THR A 1 207 ? -8.523 -15.328 6.797 1 98.38 207 THR A O 1
ATOM 1532 N N . GLU A 1 208 ? -6.398 -15.289 6.203 1 98.75 208 GLU A N 1
ATOM 1533 C CA . GLU A 1 208 ? -6.363 -13.836 6.066 1 98.75 208 GLU A CA 1
ATOM 1534 C C . GLU A 1 208 ? -7.02 -13.383 4.766 1 98.75 208 GLU A C 1
ATOM 1536 O O . GLU A 1 208 ? -6.891 -14.047 3.736 1 98.75 208 GLU A O 1
ATOM 1541 N N . ASP A 1 209 ? -7.738 -12.258 4.758 1 98.88 209 ASP A N 1
ATOM 1542 C CA . ASP A 1 209 ? -8.219 -11.609 3.539 1 98.88 209 ASP A CA 1
ATOM 1543 C C . ASP A 1 209 ? -7.551 -10.25 3.344 1 98.88 209 ASP A C 1
ATOM 1545 O O . ASP A 1 209 ? -7.848 -9.539 2.381 1 98.88 209 ASP A O 1
ATOM 1549 N N . TYR A 1 210 ? -6.656 -9.93 4.328 1 98.94 210 TYR A N 1
ATOM 1550 C CA . TYR A 1 210 ? -5.902 -8.688 4.242 1 98.94 210 TYR A CA 1
ATOM 1551 C C . TYR A 1 210 ? -4.496 -8.859 4.805 1 98.94 210 TYR A C 1
ATOM 1553 O O . TYR A 1 210 ? -4.316 -9.43 5.879 1 98.94 210 TYR A O 1
ATOM 1561 N N . VAL A 1 211 ? -3.479 -8.281 4.059 1 98.94 211 VAL A N 1
ATOM 1562 C CA . VAL A 1 211 ? -2.088 -8.344 4.496 1 98.94 211 VAL A CA 1
ATOM 1563 C C . VAL A 1 211 ? -1.368 -7.055 4.105 1 98.94 211 VAL A C 1
ATOM 1565 O O . VAL A 1 211 ? -1.546 -6.551 2.994 1 98.94 211 VAL A O 1
ATOM 1568 N N . SER A 1 212 ? -0.623 -6.512 5.012 1 98.88 212 SER A N 1
ATOM 1569 C CA . SER A 1 212 ? 0.367 -5.469 4.773 1 98.88 212 SER A CA 1
ATOM 1570 C C . SER A 1 212 ? 1.756 -5.91 5.223 1 98.88 212 SER A C 1
ATOM 1572 O O . SER A 1 212 ? 1.938 -6.336 6.363 1 98.88 212 SER A O 1
ATOM 1574 N N . ALA A 1 213 ? 2.74 -5.73 4.316 1 98.94 213 ALA A N 1
ATOM 1575 C CA . ALA A 1 213 ? 4.086 -6.195 4.648 1 98.94 213 ALA A CA 1
ATOM 1576 C C . ALA A 1 213 ? 5.141 -5.215 4.152 1 98.94 213 ALA A C 1
ATOM 1578 O O . ALA A 1 213 ? 5.031 -4.68 3.049 1 98.94 213 ALA A O 1
ATOM 1579 N N . GLY A 1 214 ? 6.094 -4.895 5.051 1 98.88 214 GLY A N 1
ATOM 1580 C CA . GLY A 1 214 ? 7.344 -4.277 4.637 1 98.88 214 GLY A CA 1
ATOM 1581 C C . GLY A 1 214 ? 8.398 -5.289 4.238 1 98.88 214 GLY A C 1
ATOM 1582 O O . GLY A 1 214 ? 8.578 -6.309 4.906 1 98.88 214 GLY A O 1
ATOM 1583 N N . LEU A 1 215 ? 9.086 -5.004 3.154 1 98.88 215 LEU A N 1
ATOM 1584 C CA . LEU A 1 215 ? 10.039 -5.949 2.578 1 98.88 215 LEU A CA 1
ATOM 1585 C C . LEU A 1 215 ? 11.438 -5.344 2.527 1 98.88 215 LEU A C 1
ATOM 1587 O O . LEU A 1 215 ? 11.602 -4.18 2.154 1 98.88 215 LEU A O 1
ATOM 1591 N N . ARG A 1 216 ? 12.414 -6.086 2.943 1 98.81 216 ARG A N 1
ATOM 1592 C CA . ARG A 1 216 ? 13.82 -5.809 2.67 1 98.81 216 ARG A CA 1
ATOM 1593 C C . ARG A 1 216 ? 14.43 -6.883 1.774 1 98.81 216 ARG A C 1
ATOM 1595 O O . ARG A 1 216 ? 14.461 -8.062 2.141 1 98.81 216 ARG A O 1
ATOM 1602 N N . PHE A 1 217 ? 14.891 -6.469 0.672 1 98.56 217 PHE A N 1
ATOM 1603 C CA . PHE A 1 217 ? 15.422 -7.41 -0.309 1 98.56 217 PHE A CA 1
ATOM 1604 C C . PHE A 1 217 ? 16.906 -7.672 -0.067 1 98.56 217 PHE A C 1
ATOM 1606 O O . PHE A 1 217 ? 17.594 -6.848 0.538 1 98.56 217 PHE A O 1
ATOM 1613 N N . LYS A 1 218 ? 17.391 -8.773 -0.578 1 97.94 218 LYS A N 1
ATOM 1614 C CA . LYS A 1 218 ? 18.797 -9.125 -0.422 1 97.94 218 LYS A CA 1
ATOM 1615 C C . LYS A 1 218 ? 19.688 -8.148 -1.171 1 97.94 218 LYS A C 1
ATOM 1617 O O . LYS A 1 218 ? 20.828 -7.895 -0.755 1 97.94 218 LYS A O 1
ATOM 1622 N N . ASN A 1 219 ? 19.203 -7.551 -2.211 1 97.75 219 ASN A N 1
ATOM 1623 C CA . ASN A 1 219 ? 20.016 -6.629 -3.01 1 97.75 219 ASN A CA 1
ATOM 1624 C C . ASN A 1 219 ? 20.016 -5.227 -2.408 1 97.75 219 ASN A C 1
ATOM 1626 O O . ASN A 1 219 ? 20.531 -4.289 -3.012 1 97.75 219 ASN A O 1
ATOM 1630 N N . GLY A 1 220 ? 19.344 -5.023 -1.292 1 98.12 220 GLY A N 1
ATOM 1631 C CA . GLY A 1 220 ? 19.391 -3.75 -0.593 1 98.12 220 GLY A CA 1
ATOM 1632 C C . GLY A 1 220 ? 18.141 -2.91 -0.798 1 98.12 220 GLY A C 1
ATOM 1633 O O . GLY A 1 220 ? 17.906 -1.952 -0.061 1 98.12 220 GLY A O 1
ATOM 1634 N N . ALA A 1 221 ? 17.328 -3.264 -1.768 1 98.81 221 ALA A N 1
ATOM 1635 C CA . ALA A 1 221 ? 16.078 -2.545 -1.998 1 98.81 221 ALA A CA 1
ATOM 1636 C C . ALA A 1 221 ? 15.094 -2.785 -0.86 1 98.81 221 ALA A C 1
ATOM 1638 O O . ALA A 1 221 ? 15.25 -3.727 -0.079 1 98.81 221 ALA A O 1
ATOM 1639 N N . VAL A 1 222 ? 14.148 -1.88 -0.725 1 98.88 222 VAL A N 1
ATOM 1640 C CA . VAL A 1 222 ? 13.062 -2.049 0.231 1 98.88 222 VAL A CA 1
ATOM 1641 C C . VAL A 1 222 ? 11.719 -1.938 -0.489 1 98.88 222 VAL A C 1
ATOM 1643 O O . VAL A 1 222 ? 11.672 -1.632 -1.683 1 98.88 222 VAL A O 1
ATOM 1646 N N . GLY A 1 223 ? 10.633 -2.246 0.179 1 98.75 223 GLY A N 1
ATOM 1647 C CA . GLY A 1 223 ? 9.344 -2.119 -0.478 1 98.75 223 GLY A CA 1
ATOM 1648 C C . GLY A 1 223 ? 8.188 -2.564 0.394 1 98.75 223 GLY A C 1
ATOM 1649 O O . GLY A 1 223 ? 8.344 -2.734 1.604 1 98.75 223 GLY A O 1
ATOM 1650 N N . SER A 1 224 ? 7.039 -2.637 -0.23 1 98.88 224 SER A N 1
ATOM 1651 C CA . SER A 1 224 ? 5.816 -3.033 0.46 1 98.88 224 SER A CA 1
ATOM 1652 C C . SER A 1 224 ? 4.988 -3.994 -0.387 1 98.88 224 SER A C 1
ATOM 1654 O O . SER A 1 224 ? 5.113 -4.012 -1.613 1 98.88 224 SER A O 1
ATOM 1656 N N . LEU A 1 225 ? 4.266 -4.801 0.261 1 98.94 225 LEU A N 1
ATOM 1657 C CA . LEU A 1 225 ? 3.201 -5.629 -0.293 1 98.94 225 LEU A CA 1
ATOM 1658 C C . LEU A 1 225 ? 1.896 -5.418 0.467 1 98.94 225 LEU A C 1
ATOM 1660 O O . LEU A 1 225 ? 1.846 -5.602 1.686 1 98.94 225 LEU A O 1
ATOM 1664 N N . VAL A 1 226 ? 0.894 -4.961 -0.232 1 98.94 226 VAL A N 1
ATOM 1665 C CA . VAL A 1 226 ? -0.458 -4.887 0.313 1 98.94 226 VAL A CA 1
ATOM 1666 C C . VAL A 1 226 ? -1.406 -5.73 -0.536 1 98.94 226 VAL A C 1
ATOM 1668 O O . VAL A 1 226 ? -1.543 -5.5 -1.74 1 98.94 226 VAL A O 1
ATOM 1671 N N . ALA A 1 227 ? -1.985 -6.691 0.081 1 98.94 227 ALA A N 1
ATOM 1672 C CA . ALA A 1 227 ? -2.877 -7.609 -0.624 1 98.94 227 ALA A CA 1
ATOM 1673 C C . ALA A 1 227 ? -4.199 -7.77 0.119 1 98.94 227 ALA A C 1
ATOM 1675 O O . ALA A 1 227 ? -4.219 -7.898 1.346 1 98.94 227 ALA A O 1
ATOM 1676 N N . SER A 1 228 ? -5.285 -7.766 -0.669 1 98.88 228 SER A N 1
ATOM 1677 C CA . SER A 1 228 ? -6.605 -7.855 -0.053 1 98.88 228 SER A CA 1
ATOM 1678 C C . SER A 1 228 ? -7.609 -8.508 -0.997 1 98.88 228 SER A C 1
ATOM 1680 O O . SER A 1 228 ? -7.504 -8.367 -2.217 1 98.88 228 SER A O 1
ATOM 1682 N N . THR A 1 229 ? -8.547 -9.234 -0.444 1 98.56 229 THR A N 1
ATOM 1683 C CA . THR A 1 229 ? -9.781 -9.57 -1.137 1 98.56 229 THR A CA 1
ATOM 1684 C C . THR A 1 229 ? -10.969 -8.875 -0.486 1 98.56 229 THR A C 1
ATOM 1686 O O . THR A 1 229 ? -12.117 -9.297 -0.656 1 98.56 229 THR A O 1
ATOM 1689 N N . ALA A 1 230 ? -10.648 -7.84 0.313 1 98.69 230 ALA A N 1
ATOM 1690 C CA . ALA A 1 230 ? -11.672 -7.102 1.041 1 98.69 230 ALA A CA 1
ATOM 1691 C C . ALA A 1 230 ? -11.781 -5.664 0.54 1 98.69 230 ALA A C 1
ATOM 1693 O O . ALA A 1 230 ? -12.492 -4.848 1.124 1 98.69 230 ALA A O 1
ATOM 1694 N N . SER A 1 231 ? -11.062 -5.359 -0.473 1 98.56 231 SER A N 1
ATOM 1695 C CA . SER A 1 231 ? -11.047 -4 -1.007 1 98.56 231 SER A CA 1
ATOM 1696 C C . SER A 1 231 ? -12.133 -3.812 -2.064 1 98.56 231 SER A C 1
ATOM 1698 O O . SER A 1 231 ? -11.867 -3.955 -3.262 1 98.56 231 SER A O 1
ATOM 1700 N N . PHE A 1 232 ? -13.297 -3.504 -1.62 1 98.25 232 PHE A N 1
ATOM 1701 C CA . PHE A 1 232 ? -14.43 -3.314 -2.52 1 98.25 232 PHE A CA 1
ATOM 1702 C C . PHE A 1 232 ? -14.305 -1.999 -3.277 1 98.25 232 PHE A C 1
ATOM 1704 O O . PHE A 1 232 ? -13.992 -0.963 -2.686 1 98.25 232 PHE A O 1
ATOM 1711 N N . PRO A 1 233 ? -14.688 -1.874 -4.605 1 97.38 233 PRO A N 1
ATOM 1712 C CA . PRO A 1 233 ? -15.172 -2.918 -5.512 1 97.38 233 PRO A CA 1
ATOM 1713 C C . PRO A 1 233 ? -14.039 -3.703 -6.168 1 97.38 233 PRO A C 1
ATOM 1715 O O . PRO A 1 233 ? -14.289 -4.559 -7.02 1 97.38 233 PRO A O 1
ATOM 1718 N N . GLY A 1 234 ? -12.867 -3.455 -5.766 1 96.94 234 GLY A N 1
ATOM 1719 C CA . GLY A 1 234 ? -11.688 -4.047 -6.375 1 96.94 234 GLY A CA 1
ATOM 1720 C C . GLY A 1 234 ? -11.031 -3.146 -7.402 1 96.94 234 GLY A C 1
ATOM 1721 O O . GLY A 1 234 ? -11.656 -2.217 -7.914 1 96.94 234 GLY A O 1
ATOM 1722 N N . ALA A 1 235 ? -9.789 -3.322 -7.594 1 95.12 235 ALA A N 1
ATOM 1723 C CA . ALA A 1 235 ? -9.016 -2.611 -8.609 1 95.12 235 ALA A CA 1
ATOM 1724 C C . ALA A 1 235 ? -7.883 -3.482 -9.148 1 95.12 235 ALA A C 1
ATOM 1726 O O . ALA A 1 235 ? -7.625 -4.57 -8.625 1 95.12 235 ALA A O 1
ATOM 1727 N N . ALA A 1 236 ? -7.254 -3.031 -10.172 1 94.38 236 ALA A N 1
ATOM 1728 C CA . ALA A 1 236 ? -6.168 -3.789 -10.789 1 94.38 236 ALA A CA 1
ATOM 1729 C C . ALA A 1 236 ? -4.965 -3.887 -9.859 1 94.38 236 ALA A C 1
ATOM 1731 O O . ALA A 1 236 ? -4.629 -2.922 -9.164 1 94.38 236 ALA A O 1
ATOM 1732 N N . GLU A 1 237 ? -4.344 -5.055 -9.836 1 96.88 237 GLU A N 1
ATOM 1733 C CA . GLU A 1 237 ? -3.068 -5.184 -9.141 1 96.88 237 GLU A CA 1
ATOM 1734 C C . GLU A 1 237 ? -1.972 -4.395 -9.844 1 96.88 237 GLU A C 1
ATOM 1736 O O . GLU A 1 237 ? -2.084 -4.098 -11.039 1 96.88 237 GLU A O 1
ATOM 1741 N N . SER A 1 238 ? -0.935 -4.062 -9.133 1 98.12 238 SER A N 1
ATOM 1742 C CA . SER A 1 238 ? 0.177 -3.318 -9.719 1 98.12 238 SER A CA 1
ATOM 1743 C C . SER A 1 238 ? 1.498 -3.684 -9.047 1 98.12 238 SER A C 1
ATOM 1745 O O . SER A 1 238 ? 1.518 -4.102 -7.887 1 98.12 238 SER A O 1
ATOM 1747 N N . ILE A 1 239 ? 2.545 -3.613 -9.789 1 98.75 239 ILE A N 1
ATOM 1748 C CA . ILE A 1 239 ? 3.93 -3.699 -9.336 1 98.75 239 ILE A CA 1
ATOM 1749 C C . ILE A 1 239 ? 4.703 -2.465 -9.797 1 98.75 239 ILE A C 1
ATOM 1751 O O . ILE A 1 239 ? 4.832 -2.219 -11 1 98.75 239 ILE A O 1
ATOM 1755 N N . LEU A 1 240 ? 5.148 -1.7 -8.859 1 98.88 240 LEU A N 1
ATOM 1756 C CA . LEU A 1 240 ? 6.012 -0.564 -9.156 1 98.88 240 LEU A CA 1
ATOM 1757 C C . LEU A 1 240 ? 7.453 -0.856 -8.75 1 98.88 240 LEU A C 1
ATOM 1759 O O . LEU A 1 240 ? 7.707 -1.277 -7.617 1 98.88 240 LEU A O 1
ATOM 1763 N N . LEU A 1 241 ? 8.359 -0.706 -9.641 1 98.88 241 LEU A N 1
ATOM 1764 C CA . LEU A 1 241 ? 9.789 -0.875 -9.406 1 98.88 241 LEU A CA 1
ATOM 1765 C C . LEU A 1 241 ? 10.547 0.416 -9.695 1 98.88 241 LEU A C 1
ATOM 1767 O O . LEU A 1 241 ? 10.5 0.923 -10.82 1 98.88 241 LEU A O 1
ATOM 1771 N N . HIS A 1 242 ? 11.203 0.918 -8.703 1 98.94 242 HIS A N 1
ATOM 1772 C CA . HIS A 1 242 ? 11.984 2.141 -8.859 1 98.94 242 HIS A CA 1
ATOM 1773 C C . HIS A 1 242 ? 13.477 1.84 -8.891 1 98.94 242 HIS A C 1
ATOM 1775 O O . HIS A 1 242 ? 14.031 1.344 -7.91 1 98.94 242 HIS A O 1
ATOM 1781 N N . PHE A 1 243 ? 14.039 2.135 -10.016 1 98.81 243 PHE A N 1
ATOM 1782 C CA . PHE A 1 243 ? 15.469 1.945 -10.234 1 98.81 243 PHE A CA 1
ATOM 1783 C C . PHE A 1 243 ? 16.203 3.285 -10.273 1 98.81 243 PHE A C 1
ATOM 1785 O O . PHE A 1 243 ? 15.562 4.34 -10.211 1 98.81 243 PHE A O 1
ATOM 1792 N N . ASP A 1 244 ? 17.547 3.246 -10.359 1 98.5 244 ASP A N 1
ATOM 1793 C CA . ASP A 1 244 ? 18.359 4.453 -10.406 1 98.5 244 ASP A CA 1
ATOM 1794 C C . ASP A 1 244 ? 17.922 5.363 -11.562 1 98.5 244 ASP A C 1
ATOM 1796 O O . ASP A 1 244 ? 17.844 6.582 -11.398 1 98.5 244 ASP A O 1
ATOM 1800 N N . ASN A 1 245 ? 17.578 4.727 -12.711 1 98.56 245 ASN A N 1
ATOM 1801 C CA . ASN A 1 245 ? 17.453 5.539 -13.914 1 98.56 245 ASN A CA 1
ATOM 1802 C C . ASN A 1 245 ? 16 5.645 -14.391 1 98.56 245 ASN A C 1
ATOM 1804 O O . ASN A 1 245 ? 15.688 6.449 -15.266 1 98.56 245 ASN A O 1
ATOM 1808 N N . ALA A 1 246 ? 15.117 4.828 -13.828 1 98.62 246 ALA A N 1
ATOM 1809 C CA . ALA A 1 246 ? 13.727 4.848 -14.266 1 98.62 246 ALA A CA 1
ATOM 1810 C C . ALA A 1 246 ? 12.82 4.145 -13.25 1 98.62 246 ALA A C 1
ATOM 1812 O O . ALA A 1 246 ? 13.305 3.422 -12.375 1 98.62 246 ALA A O 1
ATOM 1813 N N . SER A 1 247 ? 11.578 4.438 -13.344 1 98.81 247 SER A N 1
ATOM 1814 C CA . SER A 1 247 ? 10.547 3.691 -12.633 1 98.81 247 SER A CA 1
ATOM 1815 C C . SER A 1 247 ? 9.656 2.922 -13.594 1 98.81 247 SER A C 1
ATOM 1817 O O . SER A 1 247 ? 9.234 3.461 -14.625 1 98.81 247 SER A O 1
ATOM 1819 N N . LEU A 1 248 ? 9.414 1.67 -13.258 1 98.69 248 LEU A N 1
ATOM 1820 C CA . LEU A 1 248 ? 8.516 0.796 -14.016 1 98.69 248 LEU A CA 1
ATOM 1821 C C . LEU A 1 248 ? 7.211 0.578 -13.266 1 98.69 248 LEU A C 1
ATOM 1823 O O . LEU A 1 248 ? 7.215 0.335 -12.055 1 98.69 248 LEU A O 1
ATOM 1827 N N . ARG A 1 249 ? 6.129 0.651 -13.984 1 98.56 249 ARG A N 1
ATOM 1828 C CA . ARG A 1 249 ? 4.824 0.308 -13.422 1 98.56 249 ARG A CA 1
ATOM 1829 C C . ARG A 1 249 ? 4.121 -0.739 -14.281 1 98.56 249 ARG A C 1
ATOM 1831 O O . ARG A 1 249 ? 3.793 -0.481 -15.438 1 98.56 249 ARG A O 1
ATOM 1838 N N . LEU A 1 250 ? 3.928 -1.905 -13.719 1 97.88 250 LEU A N 1
ATOM 1839 C CA . LEU A 1 250 ? 3.109 -2.953 -14.32 1 97.88 250 LEU A CA 1
ATOM 1840 C C . LEU A 1 250 ? 1.695 -2.934 -13.758 1 97.88 250 LEU A C 1
ATOM 1842 O O . LEU A 1 250 ? 1.498 -3.162 -12.562 1 97.88 250 LEU A O 1
ATOM 1846 N N . ALA A 1 251 ? 0.738 -2.641 -14.586 1 95 251 ALA A N 1
ATOM 1847 C CA . ALA A 1 251 ? -0.662 -2.602 -14.172 1 95 251 ALA A CA 1
ATOM 1848 C C . ALA A 1 251 ? -1.593 -2.75 -15.375 1 95 251 ALA A C 1
ATOM 1850 O O . ALA A 1 251 ? -1.335 -2.189 -16.438 1 95 251 ALA A O 1
ATOM 1851 N N . SER A 1 252 ? -2.629 -3.555 -15.188 1 89 252 SER A N 1
ATOM 1852 C CA . SER A 1 252 ? -3.693 -3.668 -16.172 1 89 252 SER A CA 1
ATOM 1853 C C . SER A 1 252 ? -3.143 -4.098 -17.531 1 89 252 SER A C 1
ATOM 1855 O O . SER A 1 252 ? -3.512 -3.531 -18.562 1 89 252 SER A O 1
ATOM 1857 N N . GLY A 1 253 ? -2.186 -4.922 -17.453 1 88.19 253 GLY A N 1
ATOM 1858 C CA . GLY A 1 253 ? -1.649 -5.492 -18.672 1 88.19 253 GLY A CA 1
ATOM 1859 C C . GLY A 1 253 ? -0.671 -4.574 -19.375 1 88.19 253 GLY A C 1
ATOM 1860 O O . GLY A 1 253 ? -0.226 -4.867 -20.5 1 88.19 253 GLY A O 1
ATOM 1861 N N . LEU A 1 254 ? -0.35 -3.449 -18.719 1 94.81 254 LEU A N 1
ATOM 1862 C CA . LEU A 1 254 ? 0.542 -2.471 -19.328 1 94.81 254 LEU A CA 1
ATOM 1863 C C . LEU A 1 254 ? 1.808 -2.295 -18.5 1 94.81 254 LEU A C 1
ATOM 1865 O O . LEU A 1 254 ? 1.803 -2.541 -17.297 1 94.81 254 LEU A O 1
ATOM 1869 N N . LEU A 1 255 ? 2.867 -1.911 -19.219 1 97.69 255 LEU A N 1
ATOM 1870 C CA . LEU A 1 255 ? 4.113 -1.475 -18.594 1 97.69 255 LEU A CA 1
ATOM 1871 C C . LEU A 1 255 ? 4.387 -0.005 -18.906 1 97.69 255 LEU A C 1
ATOM 1873 O O . LEU A 1 255 ? 4.566 0.371 -20.062 1 97.69 255 LEU A O 1
ATOM 1877 N N . HIS A 1 256 ? 4.336 0.804 -17.906 1 98.12 256 HIS A N 1
ATOM 1878 C CA . HIS A 1 256 ? 4.688 2.215 -18.031 1 98.12 256 HIS A CA 1
ATOM 1879 C C . HIS A 1 256 ? 6.09 2.484 -17.5 1 98.12 256 HIS A C 1
ATOM 1881 O O . HIS A 1 256 ? 6.441 2.021 -16.422 1 98.12 256 HIS A O 1
ATOM 1887 N N . LEU A 1 257 ? 6.883 3.236 -18.25 1 98.25 257 LEU A N 1
ATOM 1888 C CA . LEU A 1 257 ? 8.227 3.631 -17.828 1 98.25 257 LEU A CA 1
ATOM 1889 C C . LEU A 1 257 ? 8.328 5.145 -17.688 1 98.25 257 LEU A C 1
ATOM 1891 O O . LEU A 1 257 ? 7.957 5.887 -18.609 1 98.25 257 LEU A O 1
ATOM 1895 N N . ASP A 1 258 ? 8.766 5.613 -16.578 1 98.62 258 ASP A N 1
ATOM 1896 C CA . ASP A 1 258 ? 9.164 6.996 -16.344 1 98.62 258 ASP A CA 1
ATOM 1897 C C . ASP A 1 258 ? 10.664 7.109 -16.125 1 98.62 258 ASP A C 1
ATOM 1899 O O . ASP A 1 258 ? 11.172 6.73 -15.07 1 98.62 258 ASP A O 1
ATOM 1903 N N . TRP A 1 259 ? 11.375 7.609 -17.062 1 98.44 259 TRP A N 1
ATOM 1904 C CA . TRP A 1 259 ? 12.82 7.77 -16.953 1 98.44 259 TRP A CA 1
ATOM 1905 C C . TRP A 1 259 ? 13.164 9.031 -16.172 1 98.44 259 TRP A C 1
ATOM 1907 O O . TRP A 1 259 ? 12.484 10.055 -16.297 1 98.44 259 TRP A O 1
ATOM 1917 N N . ARG A 1 260 ? 14.289 8.992 -15.438 1 97.44 260 ARG A N 1
ATOM 1918 C CA . ARG A 1 260 ? 14.742 10.133 -14.656 1 97.44 260 ARG A CA 1
ATOM 1919 C C . ARG A 1 260 ? 15.047 11.328 -15.555 1 97.44 260 ARG A C 1
ATOM 1921 O O . ARG A 1 260 ? 14.977 12.477 -15.117 1 97.44 260 ARG A O 1
ATOM 1928 N N . ASP A 1 261 ? 15.328 11.086 -16.766 1 95.88 261 ASP A N 1
ATOM 1929 C CA . ASP A 1 261 ? 15.688 12.156 -17.688 1 95.88 261 ASP A CA 1
ATOM 1930 C C . ASP A 1 261 ? 14.445 12.742 -18.375 1 95.88 261 ASP A C 1
ATOM 1932 O O . ASP A 1 261 ? 14.562 13.555 -19.297 1 95.88 261 ASP A O 1
ATOM 1936 N N . GLY A 1 262 ? 13.312 12.25 -18 1 96.12 262 GLY A N 1
ATOM 1937 C CA . GLY A 1 262 ? 12.078 12.867 -18.469 1 96.12 262 GLY A CA 1
ATOM 1938 C C . GLY A 1 262 ? 11.367 12.047 -19.531 1 96.12 262 GLY A C 1
ATOM 1939 O O . GLY A 1 262 ? 10.203 12.297 -19.828 1 96.12 262 GLY A O 1
ATOM 1940 N N . ARG A 1 263 ? 12.016 10.992 -20.172 1 96.25 263 ARG A N 1
ATOM 1941 C CA . ARG A 1 263 ? 11.383 10.117 -21.172 1 96.25 263 ARG A CA 1
ATOM 1942 C C . ARG A 1 263 ? 10.289 9.273 -20.531 1 96.25 263 ARG A C 1
ATOM 1944 O O . ARG A 1 263 ? 10.406 8.867 -19.375 1 96.25 263 ARG A O 1
ATOM 1951 N N . GLN A 1 264 ? 9.203 9.133 -21.297 1 97.81 264 GLN A N 1
ATOM 1952 C CA . GLN A 1 264 ? 8.125 8.227 -20.906 1 97.81 264 GLN A CA 1
ATOM 1953 C C . GLN A 1 264 ? 7.816 7.227 -22.016 1 97.81 264 GLN A C 1
ATOM 1955 O O . GLN A 1 264 ? 7.824 7.582 -23.203 1 97.81 264 GLN A O 1
ATOM 1960 N N . GLU A 1 265 ? 7.652 5.945 -21.641 1 97.38 265 GLU A N 1
ATOM 1961 C CA . GLU A 1 265 ? 7.32 4.879 -22.578 1 97.38 265 GLU A CA 1
ATOM 1962 C C . GLU A 1 265 ? 6.203 3.992 -22.031 1 97.38 265 GLU A C 1
ATOM 1964 O O . GLU A 1 265 ? 6.039 3.867 -20.812 1 97.38 265 GLU A O 1
ATOM 1969 N N . THR A 1 266 ? 5.441 3.48 -22.922 1 96.69 266 THR A N 1
ATOM 1970 C CA . THR A 1 266 ? 4.41 2.514 -22.562 1 96.69 266 THR A CA 1
ATOM 1971 C C . THR A 1 266 ? 4.445 1.312 -23.5 1 96.69 266 THR A C 1
ATOM 1973 O O . THR A 1 266 ? 4.566 1.471 -24.719 1 96.69 266 THR A O 1
ATOM 1976 N N . PHE A 1 267 ? 4.41 0.148 -22.922 1 94.81 267 PHE A N 1
ATOM 1977 C CA . PHE A 1 267 ? 4.402 -1.101 -23.672 1 94.81 267 PHE A CA 1
ATOM 1978 C C . PHE A 1 267 ? 3.176 -1.936 -23.328 1 94.81 267 PHE A C 1
ATOM 1980 O O . PHE A 1 267 ? 2.717 -1.923 -22.172 1 94.81 267 PHE A O 1
ATOM 1987 N N . GLY A 1 268 ? 2.883 -2.734 -24.203 1 84 268 GLY A N 1
ATOM 1988 C CA . GLY A 1 268 ? 1.787 -3.668 -24 1 84 268 GLY A CA 1
ATOM 1989 C C . GLY A 1 268 ? 0.464 -3.17 -24.547 1 84 268 GLY A C 1
ATOM 1990 O O . GLY A 1 268 ? 0.413 -2.133 -25.203 1 84 268 GLY A O 1
ATOM 1991 N N . GLY A 1 269 ? -0.399 -3.768 -24.719 1 65.38 269 GLY A N 1
ATOM 1992 C CA . GLY A 1 269 ? -1.734 -3.445 -25.203 1 65.38 269 GLY A CA 1
ATOM 1993 C C . GLY A 1 269 ? -2.834 -4.004 -24.312 1 65.38 269 GLY A C 1
ATOM 1994 O O . GLY A 1 269 ? -2.602 -4.93 -23.531 1 65.38 269 GLY A O 1
ATOM 1995 N N . ALA A 1 270 ? -3.791 -2.99 -24.109 1 50.66 270 ALA A N 1
ATOM 1996 C CA . ALA A 1 270 ? -4.961 -3.289 -23.297 1 50.66 270 ALA A CA 1
ATOM 1997 C C . ALA A 1 270 ? -5.332 -4.766 -23.391 1 50.66 270 ALA A C 1
ATOM 1999 O O . ALA A 1 270 ? -5.77 -5.242 -24.438 1 50.66 270 ALA A O 1
ATOM 2000 N N . ALA A 1 271 ? -4.371 -5.582 -23.094 1 48.06 271 ALA A N 1
ATOM 2001 C CA . ALA A 1 271 ? -4.914 -6.934 -22.984 1 48.06 271 ALA A CA 1
ATOM 2002 C C . ALA A 1 271 ? -6.277 -6.922 -22.297 1 48.06 271 ALA A C 1
ATOM 2004 O O . ALA A 1 271 ? -6.57 -6.027 -21.5 1 48.06 271 ALA A O 1
ATOM 2005 N N . ALA A 1 272 ? -7.195 -7.668 -22.672 1 43.38 272 ALA A N 1
ATOM 2006 C CA . ALA A 1 272 ? -8.477 -7.91 -22 1 43.38 272 ALA A CA 1
ATOM 2007 C C . ALA A 1 272 ? -8.305 -7.957 -20.484 1 43.38 272 ALA A C 1
ATOM 2009 O O . ALA A 1 272 ? -7.184 -8.078 -19.984 1 43.38 272 ALA A O 1
ATOM 2010 N N . GLY A 1 273 ? -9.453 -8.102 -19.625 1 42.81 273 GLY A N 1
ATOM 2011 C CA . GLY A 1 273 ? -9.891 -7.988 -18.25 1 42.81 273 GLY A CA 1
ATOM 2012 C C . GLY A 1 273 ? -8.953 -8.656 -17.266 1 42.81 273 GLY A C 1
ATOM 2013 O O . GLY A 1 273 ? -8.531 -9.797 -17.469 1 42.81 273 GLY A O 1
ATOM 2014 N N . THR A 1 274 ? -8.117 -7.871 -16.641 1 43.31 274 THR A N 1
ATOM 2015 C CA . THR A 1 274 ? -7.398 -8.375 -15.477 1 43.31 274 THR A CA 1
ATOM 2016 C C . THR A 1 274 ? -8.336 -9.141 -14.555 1 43.31 274 THR A C 1
ATOM 2018 O O . THR A 1 274 ? -9.555 -9 -14.648 1 43.31 274 THR A O 1
ATOM 2021 N N . GLY A 1 275 ? -7.965 -10.203 -13.969 1 42.44 275 GLY A N 1
ATOM 2022 C CA . GLY A 1 275 ? -8.68 -11.031 -13.016 1 42.44 275 GLY A CA 1
ATOM 2023 C C . GLY A 1 275 ? -9.383 -10.227 -11.938 1 42.44 275 GLY A C 1
ATOM 2024 O O . GLY A 1 275 ? -10.039 -10.789 -11.062 1 42.44 275 GLY A O 1
ATOM 2025 N N . GLY A 1 276 ? -9.031 -8.969 -11.773 1 42.75 276 GLY A N 1
ATOM 2026 C CA . GLY A 1 276 ? -9.602 -8.234 -10.648 1 42.75 276 GLY A CA 1
ATOM 2027 C C . GLY A 1 276 ? -11.086 -7.961 -10.812 1 42.75 276 GLY A C 1
ATOM 2028 O O . GLY A 1 276 ? -11.734 -7.465 -9.883 1 42.75 276 GLY A O 1
ATOM 2029 N N . GLY A 1 277 ? -11.609 -8.062 -12.227 1 43.88 277 GLY A N 1
ATOM 2030 C CA . GLY A 1 277 ? -13.039 -7.863 -12.398 1 43.88 277 GLY A CA 1
ATOM 2031 C C . GLY A 1 277 ? -13.852 -9.117 -12.156 1 43.88 277 GLY A C 1
ATOM 2032 O O . GLY A 1 277 ? -13.305 -10.148 -11.75 1 43.88 277 GLY A O 1
ATOM 2033 N N . ALA A 1 278 ? -15.156 -9.039 -12.688 1 43.38 278 ALA A N 1
ATOM 2034 C CA . ALA A 1 278 ? -16.141 -10.094 -12.453 1 43.38 278 ALA A CA 1
ATOM 2035 C C . ALA A 1 278 ? -15.828 -11.336 -13.289 1 43.38 278 ALA A C 1
ATOM 2037 O O . ALA A 1 278 ? -16.172 -12.453 -12.898 1 43.38 278 ALA A O 1
ATOM 2038 N N . ASP A 1 279 ? -15.445 -11.156 -14.75 1 40.03 279 ASP A N 1
ATOM 2039 C CA . ASP A 1 279 ? -15.289 -12.383 -15.523 1 40.03 279 ASP A CA 1
ATOM 2040 C C . ASP A 1 279 ? -13.82 -12.625 -15.891 1 40.03 279 ASP A C 1
ATOM 2042 O O . ASP A 1 279 ? -13.359 -12.18 -16.938 1 40.03 279 ASP A O 1
ATOM 2046 N N . PRO A 1 280 ? -12.945 -13.039 -15.234 1 44.53 280 PRO A N 1
ATOM 2047 C CA . PRO A 1 280 ? -11.5 -13.266 -15.312 1 44.53 280 PRO A CA 1
ATOM 2048 C C . PRO A 1 280 ? -11.117 -14.234 -16.422 1 44.53 280 PRO A C 1
ATOM 2050 O O . PRO A 1 280 ? -9.945 -14.344 -16.781 1 44.53 280 PRO A O 1
ATOM 2053 N N . MET A 1 281 ? -12 -15.133 -17.109 1 42.75 281 MET A N 1
ATOM 2054 C CA . MET A 1 281 ? -11.609 -16.391 -17.75 1 42.75 281 MET A CA 1
ATOM 2055 C C . MET A 1 281 ? -11.391 -16.188 -19.25 1 42.75 281 MET A C 1
ATOM 2057 O O . MET A 1 281 ? -10.852 -17.078 -19.922 1 42.75 281 MET A O 1
ATOM 2061 N N . ALA A 1 282 ? -11.836 -15.297 -20.047 1 45.25 282 ALA A N 1
ATOM 2062 C CA . ALA A 1 282 ? -11.844 -15.336 -21.516 1 45.25 282 ALA A CA 1
ATOM 2063 C C . ALA A 1 282 ? -10.422 -15.242 -22.062 1 45.25 282 ALA A C 1
ATOM 2065 O O . ALA A 1 282 ? -10.078 -15.945 -23.031 1 45.25 282 ALA A O 1
ATOM 2066 N N . PHE A 1 283 ? -9.68 -14.273 -21.938 1 48.94 283 PHE A N 1
ATOM 2067 C CA . PHE A 1 283 ? -8.359 -13.977 -22.5 1 48.94 283 PHE A CA 1
ATOM 2068 C C . PHE A 1 283 ? -7.273 -14.734 -21.75 1 48.94 283 PHE A C 1
ATOM 2070 O O . PHE A 1 283 ? -6.09 -14.617 -22.062 1 48.94 283 PHE A O 1
ATOM 2077 N N . THR A 1 284 ? -7.703 -15.797 -21.047 1 65.94 284 THR A N 1
ATOM 2078 C CA . THR A 1 284 ? -6.922 -16.391 -19.969 1 65.94 284 THR A CA 1
ATOM 2079 C C . THR A 1 284 ? -6.16 -17.625 -20.469 1 65.94 284 THR A C 1
ATOM 2081 O O . THR A 1 284 ? -5.023 -17.859 -20.047 1 65.94 284 THR A O 1
ATOM 2084 N N . HIS A 1 285 ? -6.523 -18.125 -21.812 1 87 285 HIS A N 1
ATOM 2085 C CA . HIS A 1 285 ? -5.809 -19.359 -22.109 1 87 285 HIS A CA 1
ATOM 2086 C C . HIS A 1 285 ? -4.496 -19.094 -22.828 1 87 285 HIS A C 1
ATOM 2088 O O . HIS A 1 285 ? -3.611 -19.938 -22.875 1 87 285 HIS A O 1
ATOM 2094 N N . GLU A 1 286 ? -4.348 -17.891 -23.375 1 87.38 286 GLU A N 1
ATOM 2095 C CA . GLU A 1 286 ? -3.145 -17.547 -24.125 1 87.38 286 GLU A CA 1
ATOM 2096 C C . GLU A 1 286 ? -1.911 -17.547 -23.219 1 87.38 286 GLU A C 1
ATOM 2098 O O . GLU A 1 286 ? -0.839 -18 -23.625 1 87.38 286 GLU A O 1
ATOM 2103 N N . TRP A 1 287 ? -2.09 -17.109 -22.109 1 90.38 287 TRP A N 1
ATOM 2104 C CA . TRP A 1 287 ? -0.942 -17.078 -21.203 1 90.38 287 TRP A CA 1
ATOM 2105 C C . TRP A 1 287 ? -0.612 -18.469 -20.688 1 90.38 287 TRP A C 1
ATOM 2107 O O . TRP A 1 287 ? 0.561 -18.828 -20.531 1 90.38 287 TRP A O 1
ATOM 2117 N N . HIS A 1 288 ? -1.646 -19.234 -20.516 1 94.25 288 HIS A N 1
ATOM 2118 C CA . HIS A 1 288 ? -1.411 -20.641 -20.203 1 94.25 288 HIS A CA 1
ATOM 2119 C C . HIS A 1 288 ? -0.688 -21.344 -21.344 1 94.25 288 HIS A C 1
ATOM 2121 O O . HIS A 1 288 ? 0.262 -22.094 -21.094 1 94.25 288 HIS A O 1
ATOM 2127 N N . LYS A 1 289 ? -1.158 -21.094 -22.516 1 94.5 289 LYS A N 1
ATOM 2128 C CA . LYS A 1 289 ? -0.504 -21.672 -23.688 1 94.5 289 LYS A CA 1
ATOM 2129 C C . LYS A 1 289 ? 0.985 -21.344 -23.703 1 94.5 289 LYS A C 1
ATOM 2131 O O . LYS A 1 289 ? 1.812 -22.188 -24.016 1 94.5 289 LYS A O 1
ATOM 2136 N N . GLY A 1 290 ? 1.282 -20.094 -23.375 1 94.81 290 GLY A N 1
ATOM 2137 C CA . GLY A 1 290 ? 2.68 -19.688 -23.328 1 94.81 290 GLY A CA 1
ATOM 2138 C C . GLY A 1 290 ? 3.498 -20.531 -22.359 1 94.81 290 GLY A C 1
ATOM 2139 O O . GLY A 1 290 ? 4.613 -20.938 -22.672 1 94.81 290 GLY A O 1
ATOM 2140 N N . VAL A 1 291 ? 2.949 -20.797 -21.219 1 96.56 291 VAL A N 1
ATOM 2141 C CA . VAL A 1 291 ? 3.625 -21.609 -20.219 1 96.56 291 VAL A CA 1
ATOM 2142 C C . VAL A 1 291 ? 3.76 -23.047 -20.734 1 96.56 291 VAL A C 1
ATOM 2144 O O . VAL A 1 291 ? 4.82 -23.656 -20.594 1 96.56 291 VAL A O 1
ATOM 2147 N N . PHE A 1 292 ? 2.686 -23.547 -21.375 1 96.81 292 PHE A N 1
ATOM 2148 C CA . PHE A 1 292 ? 2.678 -24.906 -21.891 1 96.81 292 PHE A CA 1
ATOM 2149 C C . PHE A 1 292 ? 3.727 -25.078 -22.984 1 96.81 292 PHE A C 1
ATOM 2151 O O . PHE A 1 292 ? 4.5 -26.047 -22.969 1 96.81 292 PHE A O 1
ATOM 2158 N N . ASP A 1 293 ? 3.771 -24.125 -23.875 1 97.31 293 ASP A N 1
ATOM 2159 C CA . ASP A 1 293 ? 4.738 -24.172 -24.969 1 97.31 293 ASP A CA 1
ATOM 2160 C C . ASP A 1 293 ? 6.172 -24.156 -24.422 1 97.31 293 ASP A C 1
ATOM 2162 O O . ASP A 1 293 ? 7.016 -24.938 -24.875 1 97.31 293 ASP A O 1
ATOM 2166 N N . ASP A 1 294 ? 6.406 -23.297 -23.531 1 97.56 294 ASP A N 1
ATOM 2167 C CA . ASP A 1 294 ? 7.734 -23.219 -22.938 1 97.56 294 ASP A CA 1
ATOM 2168 C C . ASP A 1 294 ? 8.117 -24.531 -22.266 1 97.56 294 ASP A C 1
ATOM 2170 O O . ASP A 1 294 ? 9.258 -24.984 -22.375 1 97.56 294 ASP A O 1
ATOM 2174 N N . PHE A 1 295 ? 7.184 -25.141 -21.562 1 98.19 295 PHE A N 1
ATOM 2175 C CA . PHE A 1 295 ? 7.453 -26.375 -20.844 1 98.19 295 PHE A CA 1
ATOM 2176 C C . PHE A 1 295 ? 7.777 -27.516 -21.812 1 98.19 295 PHE A C 1
ATOM 2178 O O . PHE A 1 295 ? 8.727 -28.281 -21.578 1 98.19 295 PHE A O 1
ATOM 2185 N N . ALA A 1 296 ? 6.988 -27.641 -22.859 1 97.94 296 ALA A N 1
ATOM 2186 C CA . ALA A 1 296 ? 7.25 -28.641 -23.891 1 97.94 296 ALA A CA 1
ATOM 2187 C C . ALA A 1 296 ? 8.648 -28.469 -24.469 1 97.94 296 ALA A C 1
ATOM 2189 O O . ALA A 1 296 ? 9.391 -29.438 -24.641 1 97.94 296 ALA A O 1
ATOM 2190 N N . ASP A 1 297 ? 8.984 -27.219 -24.734 1 97.88 297 ASP A N 1
ATOM 2191 C CA . ASP A 1 297 ? 10.312 -26.922 -25.266 1 97.88 297 ASP A CA 1
ATOM 2192 C C . ASP A 1 297 ? 11.398 -27.266 -24.25 1 97.88 297 ASP A C 1
ATOM 2194 O O . ASP A 1 297 ? 12.469 -27.766 -24.609 1 97.88 297 ASP A O 1
ATOM 2198 N N . ALA A 1 298 ? 11.141 -26.984 -23.016 1 98 298 ALA A N 1
ATOM 2199 C CA . ALA A 1 298 ? 12.094 -27.25 -21.938 1 98 298 ALA A CA 1
ATOM 2200 C C . ALA A 1 298 ? 12.391 -28.75 -21.844 1 98 298 ALA A C 1
ATOM 2202 O O . ALA A 1 298 ? 13.555 -29.156 -21.766 1 98 298 ALA A O 1
ATOM 2203 N N . ILE A 1 299 ? 11.359 -29.594 -21.891 1 97.44 299 ILE A N 1
ATOM 2204 C CA . ILE A 1 299 ? 11.516 -31.031 -21.812 1 97.44 299 ILE A CA 1
ATOM 2205 C C . ILE A 1 299 ? 12.305 -31.531 -23.031 1 97.44 299 ILE A C 1
ATOM 2207 O O . ILE A 1 299 ? 13.234 -32.344 -22.891 1 97.44 299 ILE A O 1
ATOM 2211 N N . SER A 1 300 ? 11.953 -31 -24.172 1 96.56 300 SER A N 1
ATOM 2212 C CA . SER A 1 300 ? 12.555 -31.469 -25.422 1 96.56 300 SER A CA 1
ATOM 2213 C C . SER A 1 300 ? 14.023 -31.062 -25.5 1 96.56 300 SER A C 1
ATOM 2215 O O . SER A 1 300 ? 14.852 -31.797 -26.031 1 96.56 300 SER A O 1
ATOM 2217 N N . SER A 1 301 ? 14.391 -29.922 -25.016 1 97 301 SER A N 1
ATOM 2218 C CA . SER A 1 301 ? 15.742 -29.391 -25.172 1 97 301 SER A CA 1
ATOM 2219 C C . SER A 1 301 ? 16.578 -29.641 -23.922 1 97 301 SER A C 1
ATOM 2221 O O . SER A 1 301 ? 17.781 -29.391 -23.922 1 97 301 SER A O 1
ATOM 2223 N N . GLY A 1 302 ? 15.984 -29.984 -22.891 1 96.25 302 GLY A N 1
ATOM 2224 C CA . GLY A 1 302 ? 16.703 -30.266 -21.656 1 96.25 302 GLY A CA 1
ATOM 2225 C C . GLY A 1 302 ? 17.078 -29.016 -20.891 1 96.25 302 GLY A C 1
ATOM 2226 O O . GLY A 1 302 ? 18.078 -28.984 -20.172 1 96.25 302 GLY A O 1
ATOM 2227 N N . ARG A 1 303 ? 16.406 -27.922 -21.094 1 96.56 303 ARG A N 1
ATOM 2228 C CA . ARG A 1 303 ? 16.625 -26.688 -20.344 1 96.56 303 ARG A CA 1
ATOM 2229 C C . ARG A 1 303 ? 15.57 -26.516 -19.25 1 96.56 303 ARG A C 1
ATOM 2231 O O . ARG A 1 303 ? 14.523 -27.172 -19.281 1 96.56 303 ARG A O 1
ATOM 2238 N N . PRO A 1 304 ? 15.859 -25.656 -18.281 1 97.44 304 PRO A N 1
ATOM 2239 C CA . PRO A 1 304 ? 14.82 -25.375 -17.297 1 97.44 304 PRO A CA 1
ATOM 2240 C C . PRO A 1 304 ? 13.609 -24.672 -17.891 1 97.44 304 PRO A C 1
ATOM 2242 O O . PRO A 1 304 ? 13.734 -23.922 -18.859 1 97.44 304 PRO A O 1
ATOM 2245 N N . PRO A 1 305 ? 12.453 -24.984 -17.328 1 98.06 305 PRO A N 1
ATOM 2246 C CA . PRO A 1 305 ? 11.281 -24.219 -17.75 1 98.06 305 PRO A CA 1
ATOM 2247 C C . PRO A 1 305 ? 11.32 -22.766 -17.266 1 98.06 305 PRO A C 1
ATOM 2249 O O . PRO A 1 305 ? 12.156 -22.422 -16.422 1 98.06 305 PRO A O 1
ATOM 2252 N N . VAL A 1 306 ? 10.398 -21.969 -17.75 1 95.56 306 VAL A N 1
ATOM 2253 C CA . VAL A 1 306 ? 10.344 -20.547 -17.438 1 95.56 306 VAL A CA 1
ATOM 2254 C C . VAL A 1 306 ? 10.125 -20.344 -15.93 1 95.56 306 VAL A C 1
ATOM 2256 O O . VAL A 1 306 ? 10.648 -19.406 -15.336 1 95.56 306 VAL A O 1
ATOM 2259 N N . VAL A 1 307 ? 9.312 -21.297 -15.367 1 97.25 307 VAL A N 1
ATOM 2260 C CA . VAL A 1 307 ? 9.148 -21.266 -13.914 1 97.25 307 VAL A CA 1
ATOM 2261 C C . VAL A 1 307 ? 9.492 -22.641 -13.344 1 97.25 307 VAL A C 1
ATOM 2263 O O . VAL A 1 307 ? 8.688 -23.578 -13.422 1 97.25 307 VAL A O 1
ATOM 2266 N N . THR A 1 308 ? 10.625 -22.734 -12.742 1 97.94 308 THR A N 1
ATOM 2267 C CA . THR A 1 308 ? 11.039 -23.969 -12.102 1 97.94 308 THR A CA 1
ATOM 2268 C C . THR A 1 308 ? 10.391 -24.109 -10.727 1 97.94 308 THR A C 1
ATOM 2270 O O . THR A 1 308 ? 9.859 -23.141 -10.18 1 97.94 308 THR A O 1
ATOM 2273 N N . GLY A 1 309 ? 10.43 -25.328 -10.258 1 97.5 309 GLY A N 1
ATOM 2274 C CA . GLY A 1 309 ? 9.992 -25.531 -8.883 1 97.5 309 GLY A CA 1
ATOM 2275 C C . GLY A 1 309 ? 10.742 -24.672 -7.879 1 97.5 309 GLY A C 1
ATOM 2276 O O . GLY A 1 309 ? 10.133 -24.109 -6.973 1 97.5 309 GLY A O 1
ATOM 2277 N N . GLU A 1 310 ? 12.047 -24.562 -8.055 1 96.19 310 GLU A N 1
ATOM 2278 C CA . GLU A 1 310 ? 12.891 -23.781 -7.16 1 96.19 310 GLU A CA 1
ATOM 2279 C C . GLU A 1 310 ? 12.5 -22.297 -7.184 1 96.19 310 GLU A C 1
ATOM 2281 O O . GLU A 1 310 ? 12.43 -21.656 -6.137 1 96.19 310 GLU A O 1
ATOM 2286 N N . ALA A 1 311 ? 12.258 -21.812 -8.352 1 96 311 ALA A N 1
ATOM 2287 C CA . ALA A 1 311 ? 11.859 -20.406 -8.484 1 96 311 ALA A CA 1
ATOM 2288 C C . ALA A 1 311 ? 10.523 -20.156 -7.797 1 96 311 ALA A C 1
ATOM 2290 O O . ALA A 1 311 ? 10.328 -19.109 -7.168 1 96 311 ALA A O 1
ATOM 2291 N N . ALA A 1 312 ? 9.641 -21.109 -7.898 1 97.31 312 ALA A N 1
ATOM 2292 C CA . ALA A 1 312 ? 8.312 -20.984 -7.312 1 97.31 312 ALA A CA 1
ATOM 2293 C C . ALA A 1 312 ? 8.383 -21 -5.785 1 97.31 312 ALA A C 1
ATOM 2295 O O . ALA A 1 312 ? 7.492 -20.469 -5.113 1 97.31 312 ALA A O 1
ATOM 2296 N N . LEU A 1 313 ? 9.414 -21.594 -5.199 1 96.94 313 LEU A N 1
ATOM 2297 C CA . LEU A 1 313 ? 9.555 -21.672 -3.75 1 96.94 313 LEU A CA 1
ATOM 2298 C C . LEU A 1 313 ? 9.773 -20.297 -3.137 1 96.94 313 LEU A C 1
ATOM 2300 O O . LEU A 1 313 ? 9.477 -20.078 -1.96 1 96.94 313 LEU A O 1
ATOM 2304 N N . LEU A 1 314 ? 10.305 -19.359 -3.926 1 96.5 314 LEU A N 1
ATOM 2305 C CA . LEU A 1 314 ? 10.539 -18.016 -3.414 1 96.5 314 LEU A CA 1
ATOM 2306 C C . LEU A 1 314 ? 9.242 -17.375 -2.943 1 96.5 314 LEU A C 1
ATOM 2308 O O . LEU A 1 314 ? 9.203 -16.734 -1.895 1 96.5 314 LEU A O 1
ATOM 2312 N N . SER A 1 315 ? 8.18 -17.578 -3.688 1 97.62 315 SER A N 1
ATOM 2313 C CA . SER A 1 315 ? 6.879 -17.031 -3.295 1 97.62 315 SER A CA 1
ATOM 2314 C C . SER A 1 315 ? 6.355 -17.719 -2.033 1 97.62 315 SER A C 1
ATOM 2316 O O . SER A 1 315 ? 5.809 -17.047 -1.147 1 97.62 315 SER A O 1
ATOM 2318 N N . HIS A 1 316 ? 6.516 -19.047 -1.954 1 97.62 316 HIS A N 1
ATOM 2319 C CA . HIS A 1 316 ? 6.078 -19.797 -0.773 1 97.62 316 HIS A CA 1
ATOM 2320 C C . HIS A 1 316 ? 6.809 -19.312 0.477 1 97.62 316 HIS A C 1
ATOM 2322 O O . HIS A 1 316 ? 6.18 -19.062 1.509 1 97.62 316 HIS A O 1
ATOM 2328 N N . ARG A 1 317 ? 8.094 -19.156 0.365 1 98 317 ARG A N 1
ATOM 2329 C CA . ARG A 1 317 ? 8.906 -18.75 1.506 1 98 317 ARG A CA 1
ATOM 2330 C C . ARG A 1 317 ? 8.531 -17.344 1.97 1 98 317 ARG A C 1
ATOM 2332 O O . ARG A 1 317 ? 8.445 -17.078 3.172 1 98 317 ARG A O 1
ATOM 2339 N N . LEU A 1 318 ? 8.328 -16.469 1.036 1 98.56 318 LEU A N 1
ATOM 2340 C CA . LEU A 1 318 ? 7.922 -15.117 1.402 1 98.56 318 LEU A CA 1
ATOM 2341 C C . LEU A 1 318 ? 6.562 -15.125 2.092 1 98.56 318 LEU A C 1
ATOM 2343 O O . LEU A 1 318 ? 6.383 -14.477 3.125 1 98.56 318 LEU A O 1
ATOM 2347 N N . ILE A 1 319 ? 5.625 -15.852 1.527 1 98.69 319 ILE A N 1
ATOM 2348 C CA . ILE A 1 319 ? 4.277 -15.906 2.082 1 98.69 319 ILE A CA 1
ATOM 2349 C C . ILE A 1 319 ? 4.328 -16.469 3.504 1 98.69 319 ILE A C 1
ATOM 2351 O O . ILE A 1 319 ? 3.732 -15.898 4.422 1 98.69 319 ILE A O 1
ATOM 2355 N N . ASP A 1 320 ? 5.082 -17.562 3.693 1 98.38 320 ASP A N 1
ATOM 2356 C CA . ASP A 1 320 ? 5.219 -18.141 5.023 1 98.38 320 ASP A CA 1
ATOM 2357 C C . ASP A 1 320 ? 5.863 -17.156 5.992 1 98.38 320 ASP A C 1
ATOM 2359 O O . ASP A 1 320 ? 5.445 -17.047 7.148 1 98.38 320 ASP A O 1
ATOM 2363 N N . ALA A 1 321 ? 6.879 -16.469 5.543 1 98.69 321 ALA A N 1
ATOM 2364 C CA . ALA A 1 321 ? 7.566 -15.5 6.387 1 98.69 321 ALA A CA 1
ATOM 2365 C C . ALA A 1 321 ? 6.637 -14.359 6.785 1 98.69 321 ALA A C 1
ATOM 2367 O O . ALA A 1 321 ? 6.66 -13.891 7.926 1 98.69 321 ALA A O 1
ATOM 2368 N N . ILE A 1 322 ? 5.84 -13.914 5.867 1 98.81 322 ILE A N 1
ATOM 2369 C CA . ILE A 1 322 ? 4.895 -12.836 6.117 1 98.81 322 ILE A CA 1
ATOM 2370 C C . ILE A 1 322 ? 3.896 -13.258 7.195 1 98.81 322 ILE A C 1
ATOM 2372 O O . ILE A 1 322 ? 3.658 -12.516 8.148 1 98.81 322 ILE A O 1
ATOM 2376 N N . ILE A 1 323 ? 3.352 -14.43 7.062 1 98.75 323 ILE A N 1
ATOM 2377 C CA . ILE A 1 323 ? 2.355 -14.906 8.016 1 98.75 323 ILE A CA 1
ATOM 2378 C C . ILE A 1 323 ? 3.008 -15.117 9.383 1 98.75 323 ILE A C 1
ATOM 2380 O O . ILE A 1 323 ? 2.426 -14.781 10.414 1 98.75 323 ILE A O 1
ATOM 2384 N N . ASN A 1 324 ? 4.211 -15.68 9.359 1 98.5 324 ASN A N 1
ATOM 2385 C CA . ASN A 1 324 ? 4.941 -15.844 10.609 1 98.5 324 ASN A CA 1
ATOM 2386 C C . ASN A 1 324 ? 5.172 -14.5 11.305 1 98.5 324 ASN A C 1
ATOM 2388 O O . ASN A 1 324 ? 4.984 -14.383 12.516 1 98.5 324 ASN A O 1
ATOM 2392 N N . SER A 1 325 ? 5.59 -13.508 10.555 1 98.81 325 SER A N 1
ATOM 2393 C CA . SER A 1 325 ? 5.793 -12.172 11.094 1 98.81 325 SER A CA 1
ATOM 2394 C C . SER A 1 325 ? 4.504 -11.617 11.695 1 98.81 325 SER A C 1
ATOM 2396 O O . SER A 1 325 ? 4.516 -11.062 12.797 1 98.81 325 SER A O 1
ATOM 2398 N N . ALA A 1 326 ? 3.424 -11.742 10.992 1 98.75 326 ALA A N 1
ATOM 2399 C CA . ALA A 1 326 ? 2.129 -11.258 11.469 1 98.75 326 ALA A CA 1
ATOM 2400 C C . ALA A 1 326 ? 1.725 -11.953 12.766 1 98.75 326 ALA A C 1
ATOM 2402 O O . ALA A 1 326 ? 1.211 -11.32 13.688 1 98.75 326 ALA A O 1
ATOM 2403 N N . ASP A 1 327 ? 1.937 -13.25 12.867 1 98.31 327 ASP A N 1
ATOM 2404 C CA . ASP A 1 327 ? 1.523 -14.047 14.016 1 98.31 327 ASP A CA 1
ATOM 2405 C C . ASP A 1 327 ? 2.367 -13.719 15.25 1 98.31 327 ASP A C 1
ATOM 2407 O O . ASP A 1 327 ? 1.853 -13.672 16.375 1 98.31 327 ASP A O 1
ATOM 2411 N N . THR A 1 328 ? 3.672 -13.445 15.008 1 98.31 328 THR A N 1
ATOM 2412 C CA . THR A 1 328 ? 4.586 -13.281 16.125 1 98.31 328 THR A CA 1
ATOM 2413 C C . THR A 1 328 ? 4.723 -11.805 16.5 1 98.31 328 THR A C 1
ATOM 2415 O O . THR A 1 328 ? 5.203 -11.477 17.594 1 98.31 328 THR A O 1
ATOM 2418 N N . GLY A 1 329 ? 4.395 -10.945 15.562 1 98.19 329 GLY A N 1
ATOM 2419 C CA . GLY A 1 329 ? 4.578 -9.523 15.789 1 98.19 329 GLY A CA 1
ATOM 2420 C C . GLY A 1 329 ? 6.027 -9.086 15.695 1 98.19 329 GLY A C 1
ATOM 2421 O O . GLY A 1 329 ? 6.422 -8.094 16.312 1 98.19 329 GLY A O 1
ATOM 2422 N N . LYS A 1 330 ? 6.832 -9.914 14.969 1 98.44 330 LYS A N 1
ATOM 2423 C CA . LYS A 1 330 ? 8.266 -9.641 14.875 1 98.44 330 LYS A CA 1
ATOM 2424 C C . LYS A 1 330 ? 8.742 -9.695 13.43 1 98.44 330 LYS A C 1
ATOM 2426 O O . LYS A 1 330 ? 8.109 -10.328 12.586 1 98.44 330 LYS A O 1
ATOM 2431 N N . GLU A 1 331 ? 9.789 -8.984 13.258 1 98.5 331 GLU A N 1
ATOM 2432 C CA . GLU A 1 331 ? 10.484 -9.141 11.977 1 98.5 331 GLU A CA 1
ATOM 2433 C C . GLU A 1 331 ? 10.953 -10.578 11.781 1 98.5 331 GLU A C 1
ATOM 2435 O O . GLU A 1 331 ? 11.453 -11.211 12.719 1 98.5 331 GLU A O 1
ATOM 2440 N N . VAL A 1 332 ? 10.828 -11.078 10.586 1 98.62 332 VAL A N 1
ATOM 2441 C CA . VAL A 1 332 ? 11.219 -12.445 10.281 1 98.62 332 VAL A CA 1
ATOM 2442 C C . VAL A 1 332 ? 12.25 -12.453 9.156 1 98.62 332 VAL A C 1
ATOM 2444 O O . VAL A 1 332 ? 12.055 -11.805 8.125 1 98.62 332 VAL A O 1
ATOM 2447 N N . GLU A 1 333 ? 13.336 -13.109 9.336 1 98.06 333 GLU A N 1
ATOM 2448 C CA . GLU A 1 333 ? 14.359 -13.312 8.312 1 98.06 333 GLU A CA 1
ATOM 2449 C C . GLU A 1 333 ? 14.055 -14.547 7.465 1 98.06 333 GLU A C 1
ATOM 2451 O O . GLU A 1 333 ? 13.695 -15.594 8 1 98.06 333 GLU A O 1
ATOM 2456 N N . LEU A 1 334 ? 14.156 -14.297 6.168 1 96.56 334 LEU A N 1
ATOM 2457 C CA . LEU A 1 334 ? 13.977 -15.445 5.285 1 96.56 334 LEU A CA 1
ATOM 2458 C C . LEU A 1 334 ? 15.273 -16.25 5.172 1 96.56 334 LEU A C 1
ATOM 2460 O O . LEU A 1 334 ? 16.359 -15.672 5.113 1 96.56 334 LEU A O 1
ATOM 2464 N N . GLN A 1 335 ? 15.227 -17.516 5.484 1 79.12 335 GLN A N 1
ATOM 2465 C CA . GLN A 1 335 ? 16.422 -18.359 5.43 1 79.12 335 GLN A CA 1
ATOM 2466 C C . GLN A 1 335 ? 16.828 -18.625 3.988 1 79.12 335 GLN A C 1
ATOM 2468 O O . GLN A 1 335 ? 15.984 -18.703 3.096 1 79.12 335 GLN A O 1
ATOM 2473 N N . ASP A 1 336 ? 18.172 -18.422 3.729 1 65.38 336 ASP A N 1
ATOM 2474 C CA . ASP A 1 336 ? 18.75 -18.766 2.438 1 65.38 336 ASP A CA 1
ATOM 2475 C C . ASP A 1 336 ? 18.656 -20.266 2.16 1 65.38 336 ASP A C 1
ATOM 2477 O O . ASP A 1 336 ? 18.703 -21.078 3.084 1 65.38 336 ASP A O 1
ATOM 2481 N N . ASP A 1 337 ? 17.766 -20.828 1.386 1 53.31 337 ASP A N 1
ATOM 2482 C CA . ASP A 1 337 ? 18.078 -22.219 1.066 1 53.31 337 ASP A CA 1
ATOM 2483 C C . ASP A 1 337 ? 19.391 -22.344 0.317 1 53.31 337 ASP A C 1
ATOM 2485 O O . ASP A 1 337 ? 19.828 -21.391 -0.351 1 53.31 337 ASP A O 1
ATOM 2489 N N . MET B 1 1 ? 8.383 29.906 2.301 1 54.06 1 MET B N 1
ATOM 2490 C CA . MET B 1 1 ? 7.422 29.469 1.291 1 54.06 1 MET B CA 1
ATOM 2491 C C . MET B 1 1 ? 6 29.5 1.842 1 54.06 1 MET B C 1
ATOM 2493 O O . MET B 1 1 ? 5.102 30.062 1.215 1 54.06 1 MET B O 1
ATOM 2497 N N . VAL B 1 2 ? 5.895 29.109 3.074 1 78.38 2 VAL B N 1
ATOM 2498 C CA . VAL B 1 2 ? 4.52 29 3.555 1 78.38 2 VAL B CA 1
ATOM 2499 C C . VAL B 1 2 ? 4.031 30.359 4.035 1 78.38 2 VAL B C 1
ATOM 2501 O O . VAL B 1 2 ? 2.826 30.609 4.09 1 78.38 2 VAL B O 1
ATOM 2504 N N . ALA B 1 3 ? 4.957 31.297 4.156 1 83.5 3 ALA B N 1
ATOM 2505 C CA . ALA B 1 3 ? 4.621 32.594 4.703 1 83.5 3 ALA B CA 1
ATOM 2506 C C . ALA B 1 3 ? 3.666 33.344 3.777 1 83.5 3 ALA B C 1
ATOM 2508 O O . ALA B 1 3 ? 2.705 33.969 4.238 1 83.5 3 ALA B O 1
ATOM 2509 N N . LYS B 1 4 ? 3.939 33.25 2.531 1 85.06 4 LYS B N 1
ATOM 2510 C CA . LYS B 1 4 ? 3.09 33.938 1.562 1 85.06 4 LYS B CA 1
ATOM 2511 C C . LYS B 1 4 ? 1.658 33.406 1.614 1 85.06 4 LYS B C 1
ATOM 2513 O O . LYS B 1 4 ? 0.702 34.188 1.542 1 85.06 4 LYS B O 1
ATOM 2518 N N . THR B 1 5 ? 1.583 32.125 1.752 1 89.62 5 THR B N 1
ATOM 2519 C CA . THR B 1 5 ? 0.271 31.5 1.859 1 89.62 5 THR B CA 1
ATOM 2520 C C . THR B 1 5 ? -0.481 32.031 3.08 1 89.62 5 THR B C 1
ATOM 2522 O O . THR B 1 5 ? -1.677 32.312 3.002 1 89.62 5 THR B O 1
ATOM 2525 N N . HIS B 1 6 ? 0.166 32.281 4.145 1 93.06 6 HIS B N 1
ATOM 2526 C CA . HIS B 1 6 ? -0.443 32.75 5.379 1 93.06 6 HIS B CA 1
ATOM 2527 C C . HIS B 1 6 ? -0.911 34.188 5.234 1 93.06 6 HIS B C 1
ATOM 2529 O O . HIS B 1 6 ? -2.012 34.562 5.668 1 93.06 6 HIS B O 1
ATOM 2535 N N . VAL B 1 7 ? -0.087 34.969 4.594 1 91.88 7 VAL B N 1
ATOM 2536 C CA . VAL B 1 7 ? -0.435 36.375 4.371 1 91.88 7 VAL B CA 1
ATOM 2537 C C . VAL B 1 7 ? -1.693 36.469 3.512 1 91.88 7 VAL B C 1
ATOM 2539 O O . VAL B 1 7 ? -2.629 37.188 3.844 1 91.88 7 VAL B O 1
ATOM 2542 N N . LEU B 1 8 ? -1.71 35.656 2.479 1 91.94 8 LEU B N 1
ATOM 2543 C CA . LEU B 1 8 ? -2.844 35.688 1.56 1 91.94 8 LEU B CA 1
ATOM 2544 C C . LEU B 1 8 ? -4.105 35.156 2.242 1 91.94 8 LEU B C 1
ATOM 2546 O O . LEU B 1 8 ? -5.199 35.688 2.018 1 91.94 8 LEU B O 1
ATOM 2550 N N . ALA B 1 9 ? -3.945 34.188 3.043 1 93.44 9 ALA B N 1
ATOM 2551 C CA . ALA B 1 9 ? -5.082 33.625 3.775 1 93.44 9 ALA B CA 1
ATOM 2552 C C . ALA B 1 9 ? -5.656 34.656 4.75 1 93.44 9 ALA B C 1
ATOM 2554 O O . ALA B 1 9 ? -6.879 34.812 4.855 1 93.44 9 ALA B O 1
ATOM 2555 N N . CYS B 1 10 ? -4.832 35.438 5.441 1 94.25 10 CYS B N 1
ATOM 2556 C CA . CYS B 1 10 ? -5.281 36.469 6.352 1 94.25 10 CYS B CA 1
ATOM 2557 C C . CYS B 1 10 ? -6.016 37.562 5.598 1 94.25 10 CYS B C 1
ATOM 2559 O O . CYS B 1 10 ? -7.086 38 6.02 1 94.25 10 CYS B O 1
ATOM 2561 N N . ALA B 1 11 ? -5.414 37.875 4.496 1 92.56 11 ALA B N 1
ATOM 2562 C CA . ALA B 1 11 ? -6.012 38.938 3.688 1 92.56 11 ALA B CA 1
ATOM 2563 C C . ALA B 1 11 ? -7.387 38.531 3.17 1 92.56 11 ALA B C 1
ATOM 2565 O O . ALA B 1 11 ? -8.297 39.344 3.072 1 92.56 11 ALA B O 1
ATOM 2566 N N . ALA B 1 12 ? -7.48 37.281 2.818 1 92.44 12 ALA B N 1
ATOM 2567 C CA . ALA B 1 12 ? -8.734 36.781 2.27 1 92.44 12 ALA B CA 1
ATOM 2568 C C . ALA B 1 12 ? -9.789 36.625 3.361 1 92.44 12 ALA B C 1
ATOM 2570 O O . ALA B 1 12 ? -10.977 36.469 3.066 1 92.44 12 ALA B O 1
ATOM 2571 N N . SER B 1 13 ? -9.445 36.656 4.59 1 94.38 13 SER B N 1
ATOM 2572 C CA . SER B 1 13 ? -10.352 36.562 5.727 1 94.38 13 SER B CA 1
ATOM 2573 C C . SER B 1 13 ? -10.555 37.906 6.406 1 94.38 13 SER B C 1
ATOM 2575 O O . SER B 1 13 ? -10.617 38 7.637 1 94.38 13 SER B O 1
ATOM 2577 N N . SER B 1 14 ? -10.672 38.906 5.73 1 91.88 14 SER B N 1
ATOM 2578 C CA . SER B 1 14 ? -10.641 40.281 6.23 1 91.88 14 SER B CA 1
ATOM 2579 C C . SER B 1 14 ? -11.828 40.562 7.148 1 91.88 14 SER B C 1
ATOM 2581 O O . SER B 1 14 ? -11.773 41.469 7.988 1 91.88 14 SER B O 1
ATOM 2583 N N . GLU B 1 15 ? -12.859 39.781 7.012 1 93.94 15 GLU B N 1
ATOM 2584 C CA . GLU B 1 15 ? -14.031 40 7.852 1 93.94 15 GLU B CA 1
ATOM 2585 C C . GLU B 1 15 ? -13.805 39.469 9.258 1 93.94 15 GLU B C 1
ATOM 2587 O O . GLU B 1 15 ? -14.469 39.875 10.211 1 93.94 15 GLU B O 1
ATOM 2592 N N . LYS B 1 16 ? -12.828 38.594 9.391 1 95.81 16 LYS B N 1
ATOM 2593 C CA . LYS B 1 16 ? -12.664 37.906 10.664 1 95.81 16 LYS B CA 1
ATOM 2594 C C . LYS B 1 16 ? -11.273 38.156 11.25 1 95.81 16 LYS B C 1
ATOM 2596 O O . LYS B 1 16 ? -11.094 38.156 12.469 1 95.81 16 LYS B O 1
ATOM 2601 N N . ILE B 1 17 ? -10.336 38.469 10.367 1 96.44 17 ILE B N 1
ATOM 2602 C CA . ILE B 1 17 ? -8.953 38.5 10.828 1 96.44 17 ILE B CA 1
ATOM 2603 C C . ILE B 1 17 ? -8.281 39.781 10.32 1 96.44 17 ILE B C 1
ATOM 2605 O O . ILE B 1 17 ? -8.383 40.094 9.133 1 96.44 17 ILE B O 1
ATOM 2609 N N . ARG B 1 18 ? -7.676 40.469 11.164 1 96.81 18 ARG B N 1
ATOM 2610 C CA . ARG B 1 18 ? -6.777 41.562 10.82 1 96.81 18 ARG B CA 1
ATOM 2611 C C . ARG B 1 18 ? -5.336 41.219 11.195 1 96.81 18 ARG B C 1
ATOM 2613 O O . ARG B 1 18 ? -5.02 41.062 12.375 1 96.81 18 ARG B O 1
ATOM 2620 N N . LEU B 1 19 ? -4.496 41.125 10.195 1 97.25 19 LEU B N 1
ATOM 2621 C CA . LEU B 1 19 ? -3.084 40.844 10.445 1 97.25 19 LEU B CA 1
ATOM 2622 C C . LEU B 1 19 ? -2.395 42.094 11.016 1 97.25 19 LEU B C 1
ATOM 2624 O O . LEU B 1 19 ? -2.107 43.031 10.289 1 97.25 19 LEU B O 1
ATOM 2628 N N . LYS B 1 20 ? -2.137 42.062 12.273 1 96.94 20 LYS B N 1
ATOM 2629 C CA . LYS B 1 20 ? -1.576 43.188 12.984 1 96.94 20 LYS B CA 1
ATOM 2630 C C . LYS B 1 20 ? -0.087 43.344 12.695 1 96.94 20 LYS B C 1
ATOM 2632 O O . LYS B 1 20 ? 0.412 44.469 12.562 1 96.94 20 LYS B O 1
ATOM 2637 N N . GLY B 1 21 ? 0.58 42.188 12.664 1 96.88 21 GLY B N 1
ATOM 2638 C CA . GLY B 1 21 ? 2.012 42.312 12.445 1 96.88 21 GLY B CA 1
ATOM 2639 C C . GLY B 1 21 ? 2.699 40.969 12.195 1 96.88 21 GLY B C 1
ATOM 2640 O O . GLY B 1 21 ? 2.061 39.938 12.25 1 96.88 21 GLY B O 1
ATOM 2641 N N . ILE B 1 22 ? 4.035 41.062 11.836 1 96.06 22 ILE B N 1
ATOM 2642 C CA . ILE B 1 22 ? 4.938 39.938 11.586 1 96.06 22 ILE B CA 1
ATOM 2643 C C . ILE B 1 22 ? 6.176 40.062 12.469 1 96.06 22 ILE B C 1
ATOM 2645 O O . ILE B 1 22 ? 6.738 41.156 12.609 1 96.06 22 ILE B O 1
ATOM 2649 N N . VAL B 1 23 ? 6.488 38.969 13.117 1 94.31 23 VAL B N 1
ATOM 2650 C CA . VAL B 1 23 ? 7.656 39 13.992 1 94.31 23 VAL B CA 1
ATOM 2651 C C . VAL B 1 23 ? 8.922 38.719 13.172 1 94.31 23 VAL B C 1
ATOM 2653 O O . VAL B 1 23 ? 8.961 37.781 12.383 1 94.31 23 VAL B O 1
ATOM 2656 N N . ASP B 1 24 ? 9.938 39.5 13.359 1 85.81 24 ASP B N 1
ATOM 2657 C CA . ASP B 1 24 ? 11.242 39.312 12.727 1 85.81 24 ASP B CA 1
ATOM 2658 C C . ASP B 1 24 ? 12.078 38.281 13.477 1 85.81 24 ASP B C 1
ATOM 2660 O O . ASP B 1 24 ? 12.602 38.562 14.555 1 85.81 24 ASP B O 1
ATOM 2664 N N . GLY B 1 25 ? 12.188 37.125 12.93 1 78.69 25 GLY B N 1
ATOM 2665 C CA . GLY B 1 25 ? 12.961 36.062 13.562 1 78.69 25 GLY B CA 1
ATOM 2666 C C . GLY B 1 25 ? 14.445 36.156 13.266 1 78.69 25 GLY B C 1
ATOM 2667 O O . GLY B 1 25 ? 15.188 35.219 13.5 1 78.69 25 GLY B O 1
ATOM 2668 N N . GLY B 1 26 ? 14.898 37.188 12.688 1 78.56 26 GLY B N 1
ATOM 2669 C CA . GLY B 1 26 ? 16.328 37.406 12.461 1 78.56 26 GLY B CA 1
ATOM 2670 C C . GLY B 1 26 ? 16.734 37.188 11.016 1 78.56 26 GLY B C 1
ATOM 2671 O O . GLY B 1 26 ? 17.875 37.438 10.648 1 78.56 26 GLY B O 1
ATOM 2672 N N . SER B 1 27 ? 15.852 36.688 10.18 1 70.94 27 SER B N 1
ATOM 2673 C CA . SER B 1 27 ? 16.188 36.375 8.797 1 70.94 27 SER B CA 1
ATOM 2674 C C . SER B 1 27 ? 16.281 37.625 7.938 1 70.94 27 SER B C 1
ATOM 2676 O O . SER B 1 27 ? 16.812 37.594 6.824 1 70.94 27 SER B O 1
ATOM 2678 N N . GLY B 1 28 ? 15.828 38.781 8.445 1 79.44 28 GLY B N 1
ATOM 2679 C CA . GLY B 1 28 ? 15.789 40 7.672 1 79.44 28 GLY B CA 1
ATOM 2680 C C . GLY B 1 28 ? 14.672 40.031 6.645 1 79.44 28 GLY B C 1
ATOM 2681 O O . GLY B 1 28 ? 14.57 40.969 5.855 1 79.44 28 GLY B O 1
ATOM 2682 N N . ARG B 1 29 ? 13.812 39.094 6.641 1 84 29 ARG B N 1
ATOM 2683 C CA . ARG B 1 29 ? 12.773 39 5.617 1 84 29 ARG B CA 1
ATOM 2684 C C . ARG B 1 29 ? 11.453 39.562 6.117 1 84 29 ARG B C 1
ATOM 2686 O O . ARG B 1 29 ? 10.508 39.719 5.34 1 84 29 ARG B O 1
ATOM 2693 N N . ALA B 1 30 ? 11.391 39.906 7.336 1 91.25 30 ALA B N 1
ATOM 2694 C CA . ALA B 1 30 ? 10.133 40.312 7.965 1 91.25 30 ALA B CA 1
ATOM 2695 C C . ALA B 1 30 ? 9.609 41.625 7.379 1 91.25 30 ALA B C 1
ATOM 2697 O O . ALA B 1 30 ? 8.414 41.75 7.137 1 91.25 30 ALA B O 1
ATOM 2698 N N . LYS B 1 31 ? 10.484 42.531 7.141 1 92.19 31 LYS B N 1
ATOM 2699 C CA . LYS B 1 31 ? 10.078 43.844 6.625 1 92.19 31 LYS B CA 1
ATOM 2700 C C . LYS B 1 31 ? 9.453 43.719 5.238 1 92.19 31 LYS B C 1
ATOM 2702 O O . LYS B 1 31 ? 8.391 44.281 4.977 1 92.19 31 LYS B O 1
ATOM 2707 N N . ALA B 1 32 ? 10.117 42.938 4.453 1 93.31 32 ALA B N 1
ATOM 2708 C CA . ALA B 1 32 ? 9.609 42.75 3.1 1 93.31 32 ALA B CA 1
ATOM 2709 C C . ALA B 1 32 ? 8.258 42.031 3.123 1 93.31 32 ALA B C 1
ATOM 2711 O O . ALA B 1 32 ? 7.344 42.406 2.377 1 93.31 32 ALA B O 1
ATOM 2712 N N . LEU B 1 33 ? 8.172 41.062 3.945 1 93.81 33 LEU B N 1
ATOM 2713 C CA . LEU B 1 33 ? 6.922 40.312 4.059 1 93.81 33 LEU B CA 1
ATOM 2714 C C . LEU B 1 33 ? 5.809 41.219 4.605 1 93.81 33 LEU B C 1
ATOM 2716 O O . LEU B 1 33 ? 4.664 41.125 4.156 1 93.81 33 LEU B O 1
ATOM 2720 N N . ALA B 1 34 ? 6.117 42.031 5.5 1 95.56 34 ALA B N 1
ATOM 2721 C CA . ALA B 1 34 ? 5.137 42.969 6.078 1 95.56 34 ALA B CA 1
ATOM 2722 C C . ALA B 1 34 ? 4.645 43.969 5.035 1 95.56 34 ALA B C 1
ATOM 2724 O O . ALA B 1 34 ? 3.455 44.281 4.984 1 95.56 34 ALA B O 1
ATOM 2725 N N . ALA B 1 35 ? 5.57 44.438 4.234 1 94.94 35 ALA B N 1
ATOM 2726 C CA . ALA B 1 35 ? 5.199 45.344 3.164 1 94.94 35 ALA B CA 1
ATOM 2727 C C . ALA B 1 35 ? 4.242 44.688 2.178 1 94.94 35 ALA B C 1
ATOM 2729 O O . ALA B 1 35 ? 3.242 45.281 1.777 1 94.94 35 ALA B O 1
ATOM 2730 N N . GLU B 1 36 ? 4.566 43.531 1.863 1 94.31 36 GLU B N 1
ATOM 2731 C CA . GLU B 1 36 ? 3.699 42.75 0.974 1 94.31 36 GLU B CA 1
ATOM 2732 C C . GLU B 1 36 ? 2.332 42.531 1.607 1 94.31 36 GLU B C 1
ATOM 2734 O O . GLU B 1 36 ? 1.302 42.656 0.942 1 94.31 36 GLU B O 1
ATOM 2739 N N . ALA B 1 37 ? 2.369 42.188 2.842 1 95.56 37 ALA B N 1
ATOM 2740 C CA . ALA B 1 37 ? 1.132 41.938 3.576 1 95.56 37 ALA B CA 1
ATOM 2741 C C . ALA B 1 37 ? 0.267 43.188 3.637 1 95.56 37 ALA B C 1
ATOM 2743 O O . ALA B 1 37 ? -0.955 43.125 3.48 1 95.56 37 ALA B O 1
ATOM 2744 N N . SER B 1 38 ? 0.888 44.25 3.791 1 96.75 38 SER B N 1
ATOM 2745 C CA . SER B 1 38 ? 0.169 45.531 3.848 1 96.75 38 SER B CA 1
ATOM 2746 C C . SER B 1 38 ? -0.539 45.812 2.527 1 96.75 38 SER B C 1
ATOM 2748 O O . SER B 1 38 ? -1.679 46.281 2.52 1 96.75 38 SER B O 1
ATOM 2750 N N . LYS B 1 39 ? 0.152 45.5 1.504 1 96 39 LYS B N 1
ATOM 2751 C CA . LYS B 1 39 ? -0.429 45.719 0.181 1 96 39 LYS B CA 1
ATOM 2752 C C . LYS B 1 39 ? -1.665 44.844 -0.019 1 96 39 LYS B C 1
ATOM 2754 O O . LYS B 1 39 ? -2.695 45.312 -0.499 1 96 39 LYS B O 1
ATOM 2759 N N . HIS B 1 40 ? -1.542 43.688 0.33 1 93.62 40 HIS B N 1
ATOM 2760 C CA . HIS B 1 40 ? -2.639 42.75 0.135 1 93.62 40 HIS B CA 1
ATOM 2761 C C . HIS B 1 40 ? -3.803 43.031 1.071 1 93.62 40 HIS B C 1
ATOM 2763 O O . HIS B 1 40 ? -4.965 42.875 0.704 1 93.62 40 HIS B O 1
ATOM 2769 N N . ALA B 1 41 ? -3.529 43.5 2.27 1 93.88 41 ALA B N 1
ATOM 2770 C CA . ALA B 1 41 ? -4.551 43.719 3.297 1 93.88 41 ALA B CA 1
ATOM 2771 C C . ALA B 1 41 ? -5.219 45.062 3.15 1 93.88 41 ALA B C 1
ATOM 2773 O O . ALA B 1 41 ? -6.352 45.25 3.59 1 93.88 41 ALA B O 1
ATOM 2774 N N . GLY B 1 42 ? -4.484 46 2.613 1 94.25 42 GLY B N 1
ATOM 2775 C CA . GLY B 1 42 ? -5 47.344 2.471 1 94.25 42 GLY B CA 1
ATOM 2776 C C . GLY B 1 42 ? -4.789 48.188 3.709 1 94.25 42 GLY B C 1
ATOM 2777 O O . GLY B 1 42 ? -5.426 49.25 3.865 1 94.25 42 GLY B O 1
ATOM 2778 N N . TYR B 1 43 ? -4.113 47.719 4.645 1 95.81 43 TYR B N 1
ATOM 2779 C CA . TYR B 1 43 ? -3.719 48.438 5.84 1 95.81 43 TYR B CA 1
ATOM 2780 C C . TYR B 1 43 ? -2.295 48.094 6.254 1 95.81 43 TYR B C 1
ATOM 2782 O O . TYR B 1 43 ? -1.715 47.125 5.742 1 95.81 43 TYR B O 1
ATOM 2790 N N . GLU B 1 44 ? -1.759 48.844 7.133 1 96 44 GLU B N 1
ATOM 2791 C CA . GLU B 1 44 ? -0.368 48.656 7.539 1 96 44 GLU B CA 1
ATOM 2792 C C . GLU B 1 44 ? -0.208 47.438 8.438 1 96 44 GLU B C 1
ATOM 2794 O O . GLU B 1 44 ? -0.944 47.25 9.414 1 96 44 GLU B O 1
ATOM 2799 N N . VAL B 1 45 ? 0.732 46.625 8.125 1 97 45 VAL B N 1
ATOM 2800 C CA . VAL B 1 45 ? 1.143 45.469 8.93 1 97 45 VAL B CA 1
ATOM 2801 C C . VAL B 1 45 ? 2.484 45.75 9.602 1 97 45 VAL B C 1
ATOM 2803 O O . VAL B 1 45 ? 3.473 46.062 8.922 1 97 45 VAL B O 1
ATOM 2806 N N . ALA B 1 46 ? 2.545 45.688 10.859 1 96.06 46 ALA B N 1
ATOM 2807 C CA . ALA B 1 46 ? 3.727 46.062 11.633 1 96.06 46 ALA B CA 1
ATOM 2808 C C . ALA B 1 46 ? 4.773 44.969 11.602 1 96.06 46 ALA B C 1
ATOM 2810 O O . ALA B 1 46 ? 4.465 43.812 11.25 1 96.06 46 ALA B O 1
ATOM 2811 N N . VAL B 1 47 ? 6.004 45.344 11.961 1 96.56 47 VAL B N 1
ATOM 2812 C CA . VAL B 1 47 ? 7.074 44.406 12.211 1 96.56 47 VAL B CA 1
ATOM 2813 C C . VAL B 1 47 ? 7.473 44.438 13.68 1 96.56 47 VAL B C 1
ATOM 2815 O O . VAL B 1 47 ? 7.875 45.469 14.195 1 96.56 47 VAL B O 1
ATOM 2818 N N . TYR B 1 48 ? 7.238 43.344 14.312 1 96.19 48 TYR B N 1
ATOM 2819 C CA . TYR B 1 48 ? 7.707 43.219 15.688 1 96.19 48 TYR B CA 1
ATOM 2820 C C . TYR B 1 48 ? 9.164 42.75 15.727 1 96.19 48 TYR B C 1
ATOM 2822 O O . TYR B 1 48 ? 9.578 41.906 14.945 1 96.19 48 TYR B O 1
ATOM 2830 N N . SER B 1 49 ? 9.945 43.219 16.688 1 93.5 49 SER B N 1
ATOM 2831 C CA . SER B 1 49 ? 11.367 42.906 16.797 1 93.5 49 SER B CA 1
ATOM 2832 C C . SER B 1 49 ? 11.57 41.562 17.531 1 93.5 49 SER B C 1
ATOM 2834 O O . SER B 1 49 ? 12.648 40.969 17.438 1 93.5 49 SER B O 1
ATOM 2836 N N . SER B 1 50 ? 10.523 41.25 18.281 1 94.19 50 SER B N 1
ATOM 2837 C CA . SER B 1 50 ? 10.625 40.031 19.047 1 94.19 50 SER B CA 1
ATOM 2838 C C . SER B 1 50 ? 9.25 39.438 19.344 1 94.19 50 SER B C 1
ATOM 2840 O O . SER B 1 50 ? 8.234 40.125 19.188 1 94.19 50 SER B O 1
ATOM 2842 N N . ILE B 1 51 ? 9.281 38.156 19.781 1 95.19 51 ILE B N 1
ATOM 2843 C CA . ILE B 1 51 ? 8.062 37.5 20.219 1 95.19 51 ILE B CA 1
ATOM 2844 C C . ILE B 1 51 ? 7.488 38.188 21.438 1 95.19 51 ILE B C 1
ATOM 2846 O O . ILE B 1 51 ? 6.27 38.344 21.578 1 95.19 51 ILE B O 1
ATOM 2850 N N . GLU B 1 52 ? 8.352 38.656 22.281 1 94.75 52 GLU B N 1
ATOM 2851 C CA . GLU B 1 52 ? 7.941 39.344 23.5 1 94.75 52 GLU B CA 1
ATOM 2852 C C . GLU B 1 52 ? 7.164 40.625 23.172 1 94.75 52 GLU B C 1
ATOM 2854 O O . GLU B 1 52 ? 6.156 40.938 23.812 1 94.75 52 GLU B O 1
ATOM 2859 N N . ASP B 1 53 ? 7.699 41.312 22.172 1 95.69 53 ASP B N 1
ATOM 2860 C CA . ASP B 1 53 ? 7.031 42.562 21.766 1 95.69 53 ASP B CA 1
ATOM 2861 C C . ASP B 1 53 ? 5.621 42.281 21.266 1 95.69 53 ASP B C 1
ATOM 2863 O O . ASP B 1 53 ? 4.68 43 21.594 1 95.69 53 ASP B O 1
ATOM 2867 N N . ALA B 1 54 ? 5.5 41.281 20.469 1 96.44 54 ALA B N 1
ATOM 2868 C CA . ALA B 1 54 ? 4.191 40.906 19.953 1 96.44 54 ALA B CA 1
ATOM 2869 C C . ALA B 1 54 ? 3.27 40.438 21.078 1 96.44 54 ALA B C 1
ATOM 2871 O O . ALA B 1 54 ? 2.084 40.781 21.094 1 96.44 54 ALA B O 1
ATOM 2872 N N . ALA B 1 55 ? 3.793 39.688 22.047 1 96.94 55 ALA B N 1
ATOM 2873 C CA . ALA B 1 55 ? 3.035 39.125 23.156 1 96.94 55 ALA B CA 1
ATOM 2874 C C . ALA B 1 55 ? 2.488 40.219 24.062 1 96.94 55 ALA B C 1
ATOM 2876 O O . ALA B 1 55 ? 1.412 40.094 24.656 1 96.94 55 ALA B O 1
ATOM 2877 N N . ARG B 1 56 ? 3.146 41.344 24.125 1 96.19 56 ARG B N 1
ATOM 2878 C CA . ARG B 1 56 ? 2.775 42.438 25.016 1 96.19 56 ARG B CA 1
ATOM 2879 C C . ARG B 1 56 ? 1.69 43.312 24.406 1 96.19 56 ARG B C 1
ATOM 2881 O O . ARG B 1 56 ? 1.065 44.094 25.094 1 96.19 56 ARG B O 1
ATOM 2888 N N . ASP B 1 57 ? 1.573 43.188 23.078 1 97.31 57 ASP B N 1
ATOM 2889 C CA . ASP B 1 57 ? 0.581 44 22.406 1 97.31 57 ASP B CA 1
ATOM 2890 C C . ASP B 1 57 ? -0.837 43.531 22.734 1 97.31 57 ASP B C 1
ATOM 2892 O O . ASP B 1 57 ? -1.252 42.469 22.312 1 97.31 57 ASP B O 1
ATOM 2896 N N . ALA B 1 58 ? -1.612 44.406 23.391 1 96.31 58 ALA B N 1
ATOM 2897 C CA . ALA B 1 58 ? -2.951 44.062 23.859 1 96.31 58 ALA B CA 1
ATOM 2898 C C . ALA B 1 58 ? -3.918 43.906 22.688 1 96.31 58 ALA B C 1
ATOM 2900 O O . ALA B 1 58 ? -4.984 43.312 22.828 1 96.31 58 ALA B O 1
ATOM 2901 N N . ASP B 1 59 ? -3.521 44.375 21.531 1 96.75 59 ASP B N 1
ATOM 2902 C CA . ASP B 1 59 ? -4.398 44.312 20.359 1 96.75 59 ASP B CA 1
ATOM 2903 C C . ASP B 1 59 ? -4.242 42.969 19.625 1 96.75 59 ASP B C 1
ATOM 2905 O O . ASP B 1 59 ? -4.984 42.688 18.672 1 96.75 59 ASP B O 1
ATOM 2909 N N . VAL B 1 60 ? -3.316 42.188 20.062 1 97.75 60 VAL B N 1
ATOM 2910 C CA . VAL B 1 60 ? -3.094 40.875 19.438 1 97.75 60 VAL B CA 1
ATOM 2911 C C . VAL B 1 60 ? -3.885 39.812 20.172 1 97.75 60 VAL B C 1
ATOM 2913 O O . VAL B 1 60 ? -3.691 39.594 21.375 1 97.75 60 VAL B O 1
ATOM 2916 N N . ASP B 1 61 ? -4.766 39.125 19.453 1 97.62 61 ASP B N 1
ATOM 2917 C CA . ASP B 1 61 ? -5.594 38.094 20.047 1 97.62 61 ASP B CA 1
ATOM 2918 C C . ASP B 1 61 ? -4.914 36.719 19.953 1 97.62 61 ASP B C 1
ATOM 2920 O O . ASP B 1 61 ? -5.012 35.906 20.875 1 97.62 61 ASP B O 1
ATOM 2924 N N . PHE B 1 62 ? -4.312 36.469 18.812 1 98.38 62 PHE B N 1
ATOM 2925 C CA . PHE B 1 62 ? -3.654 35.188 18.641 1 98.38 62 PHE B CA 1
ATOM 2926 C C . PHE B 1 62 ? -2.465 35.312 17.688 1 98.38 62 PHE B C 1
ATOM 2928 O O . PHE B 1 62 ? -2.312 36.344 17 1 98.38 62 PHE B O 1
ATOM 2935 N N . ALA B 1 63 ? -1.602 34.312 17.734 1 97.88 63 ALA B N 1
ATOM 2936 C CA . ALA B 1 63 ? -0.422 34.25 16.875 1 97.88 63 ALA B CA 1
ATOM 2937 C C . ALA B 1 63 ? -0.46 33 15.984 1 97.88 63 ALA B C 1
ATOM 2939 O O . ALA B 1 63 ? -0.916 31.938 16.406 1 97.88 63 ALA B O 1
ATOM 2940 N N . ILE B 1 64 ? 0.005 33.125 14.75 1 97.19 64 ILE B N 1
ATOM 2941 C CA . ILE B 1 64 ? 0.254 32.031 13.852 1 97.19 64 ILE B CA 1
ATOM 2942 C C . ILE B 1 64 ? 1.736 31.656 13.883 1 97.19 64 ILE B C 1
ATOM 2944 O O . ILE B 1 64 ? 2.594 32.5 13.578 1 97.19 64 ILE B O 1
ATOM 2948 N N . ILE B 1 65 ? 1.965 30.453 14.281 1 95.88 65 ILE B N 1
ATOM 2949 C CA . ILE B 1 65 ? 3.348 29.984 14.359 1 95.88 65 ILE B CA 1
ATOM 2950 C C . ILE B 1 65 ? 3.664 29.094 13.172 1 95.88 65 ILE B C 1
ATOM 2952 O O . ILE B 1 65 ? 3.07 28.016 13.016 1 95.88 65 ILE B O 1
ATOM 2956 N N . ALA B 1 66 ? 4.645 29.5 12.344 1 92.5 66 ALA B N 1
ATOM 2957 C CA . ALA B 1 66 ? 5.02 28.75 11.148 1 92.5 66 ALA B CA 1
ATOM 2958 C C . ALA B 1 66 ? 6.508 28.422 11.148 1 92.5 66 ALA B C 1
ATOM 2960 O O . ALA B 1 66 ? 7.113 28.266 10.086 1 92.5 66 ALA B O 1
ATOM 2961 N N . THR B 1 67 ? 7.121 28.406 12.305 1 88.69 67 THR B N 1
ATOM 2962 C CA . THR B 1 67 ? 8.531 28.062 12.461 1 88.69 67 THR B CA 1
ATOM 2963 C C . THR B 1 67 ? 8.727 26.547 12.375 1 88.69 67 THR B C 1
ATOM 2965 O O . THR B 1 67 ? 7.77 25.781 12.531 1 88.69 67 THR B O 1
ATOM 2968 N N . PRO B 1 68 ? 9.953 26.141 12.172 1 87.38 68 PRO B N 1
ATOM 2969 C CA . PRO B 1 68 ? 10.227 24.703 12.297 1 87.38 68 PRO B CA 1
ATOM 2970 C C . PRO B 1 68 ? 9.961 24.172 13.703 1 87.38 68 PRO B C 1
ATOM 2972 O O . PRO B 1 68 ? 9.984 24.938 14.672 1 87.38 68 PRO B O 1
ATOM 2975 N N . PRO B 1 69 ? 9.758 22.875 13.789 1 89.38 69 PRO B N 1
ATOM 2976 C CA . PRO B 1 69 ? 9.273 22.312 15.055 1 89.38 69 PRO B CA 1
ATOM 2977 C C . PRO B 1 69 ? 10.289 22.453 16.188 1 89.38 69 PRO B C 1
ATOM 2979 O O . PRO B 1 69 ? 9.914 22.5 17.359 1 89.38 69 PRO B O 1
ATOM 2982 N N . ASN B 1 70 ? 11.516 22.594 15.883 1 86.81 70 ASN B N 1
ATOM 2983 C CA . ASN B 1 70 ? 12.531 22.641 16.938 1 86.81 70 ASN B CA 1
ATOM 2984 C C . ASN B 1 70 ? 12.508 23.969 17.688 1 86.81 70 ASN B C 1
ATOM 2986 O O . ASN B 1 70 ? 13.062 24.078 18.781 1 86.81 70 ASN B O 1
ATOM 2990 N N . ALA B 1 71 ? 11.789 24.969 17.25 1 85.19 71 ALA B N 1
ATOM 2991 C CA . ALA B 1 71 ? 11.828 26.312 17.828 1 85.19 71 ALA B CA 1
ATOM 2992 C C . ALA B 1 71 ? 10.523 26.641 18.562 1 85.19 71 ALA B C 1
ATOM 2994 O O . ALA B 1 71 ? 10.352 27.734 19.094 1 85.19 71 ALA B O 1
ATOM 2995 N N . ARG B 1 72 ? 9.633 25.703 18.797 1 91.62 72 ARG B N 1
ATOM 2996 C CA . ARG B 1 72 ? 8.242 26.062 19.062 1 91.62 72 ARG B CA 1
ATOM 2997 C C . ARG B 1 72 ? 7.996 26.172 20.578 1 91.62 72 ARG B C 1
ATOM 2999 O O . ARG B 1 72 ? 7.203 27 21.016 1 91.62 72 ARG B O 1
ATOM 3006 N N . ILE B 1 73 ? 8.727 25.422 21.328 1 90.81 73 ILE B N 1
ATOM 3007 C CA . ILE B 1 73 ? 8.375 25.344 22.75 1 90.81 73 ILE B CA 1
ATOM 3008 C C . ILE B 1 73 ? 8.602 26.703 23.406 1 90.81 73 ILE B C 1
ATOM 3010 O O . ILE B 1 73 ? 7.766 27.188 24.172 1 90.81 73 ILE B O 1
ATOM 3014 N N . ASP B 1 74 ? 9.648 27.391 23.078 1 91.56 74 ASP B N 1
ATOM 3015 C CA . ASP B 1 74 ? 9.961 28.688 23.656 1 91.56 74 ASP B CA 1
ATOM 3016 C C . ASP B 1 74 ? 8.969 29.75 23.188 1 91.56 74 ASP B C 1
ATOM 3018 O O . ASP B 1 74 ? 8.492 30.578 23.969 1 91.56 74 ASP B O 1
ATOM 3022 N N . ILE B 1 75 ? 8.68 29.672 21.953 1 95.25 75 ILE B N 1
ATOM 3023 C CA . ILE B 1 75 ? 7.746 30.625 21.344 1 95.25 75 ILE B CA 1
ATOM 3024 C C . ILE B 1 75 ? 6.359 30.453 21.953 1 95.25 75 ILE B C 1
ATOM 3026 O O . ILE B 1 75 ? 5.738 31.422 22.391 1 95.25 75 ILE B O 1
ATOM 3030 N N . VAL B 1 76 ? 5.941 29.266 22.094 1 97.19 76 VAL B N 1
ATOM 3031 C CA . VAL B 1 76 ? 4.621 28.938 22.625 1 97.19 76 VAL B CA 1
ATOM 3032 C C . VAL B 1 76 ? 4.535 29.344 24.094 1 97.19 76 VAL B C 1
ATOM 3034 O O . VAL B 1 76 ? 3.529 29.906 24.531 1 97.19 76 VAL B O 1
ATOM 3037 N N . GLY B 1 77 ? 5.594 29.078 24.828 1 95.88 77 GLY B N 1
ATOM 3038 C CA . GLY B 1 77 ? 5.605 29.453 26.234 1 95.88 77 GLY B CA 1
ATOM 3039 C C . GLY B 1 77 ? 5.391 30.938 26.453 1 95.88 77 GLY B C 1
ATOM 3040 O O . GLY B 1 77 ? 4.582 31.344 27.312 1 95.88 77 GLY B O 1
ATOM 3041 N N . GLN B 1 78 ? 6.051 31.766 25.703 1 96 78 GLN B N 1
ATOM 3042 C CA . GLN B 1 78 ? 5.945 33.219 25.812 1 96 78 GLN B CA 1
ATOM 3043 C C . GLN B 1 78 ? 4.539 33.719 25.453 1 96 78 GLN B C 1
ATOM 3045 O O . GLN B 1 78 ? 3.961 34.531 26.172 1 96 78 GLN B O 1
ATOM 3050 N N . LEU B 1 79 ? 4.031 33.188 24.406 1 97.94 79 LEU B N 1
ATOM 3051 C CA . LEU B 1 79 ? 2.711 33.594 23.938 1 97.94 79 LEU B CA 1
ATOM 3052 C C . LEU B 1 79 ? 1.622 33.125 24.891 1 97.94 79 LEU B C 1
ATOM 3054 O O . LEU B 1 79 ? 0.708 33.875 25.219 1 97.94 79 LEU B O 1
ATOM 3058 N N . ALA B 1 80 ? 1.737 31.922 25.375 1 97.62 80 ALA B N 1
ATOM 3059 C CA . ALA B 1 80 ? 0.753 31.359 26.297 1 97.62 80 ALA B CA 1
ATOM 3060 C C . ALA B 1 80 ? 0.729 32.125 27.625 1 97.62 80 ALA B C 1
ATOM 3062 O O . ALA B 1 80 ? -0.342 32.406 28.156 1 97.62 80 ALA B O 1
ATOM 3063 N N . LYS B 1 81 ? 1.864 32.469 28.078 1 96.56 81 LYS B N 1
ATOM 3064 C CA . LYS B 1 81 ? 1.965 33.219 29.312 1 96.56 81 LYS B CA 1
ATOM 3065 C C . LYS B 1 81 ? 1.266 34.594 29.188 1 96.56 81 LYS B C 1
ATOM 3067 O O . LYS B 1 81 ? 0.698 35.094 30.156 1 96.56 81 LYS B O 1
ATOM 3072 N N . ALA B 1 82 ? 1.333 35.125 28.016 1 97.81 82 ALA B N 1
ATOM 3073 C CA . ALA B 1 82 ? 0.729 36.438 27.75 1 97.81 82 ALA B CA 1
ATOM 3074 C C . ALA B 1 82 ? -0.754 36.281 27.422 1 97.81 82 ALA B C 1
ATOM 3076 O O . ALA B 1 82 ? -1.424 37.281 27.109 1 97.81 82 ALA B O 1
ATOM 3077 N N . GLY B 1 83 ? -1.271 35.031 27.406 1 97.75 83 GLY B N 1
ATOM 3078 C CA . GLY B 1 83 ? -2.684 34.812 27.172 1 97.75 83 GLY B CA 1
ATOM 3079 C C . GLY B 1 83 ? -3.062 34.844 25.703 1 97.75 83 GLY B C 1
ATOM 3080 O O . GLY B 1 83 ? -4.227 35.062 25.359 1 97.75 83 GLY B O 1
ATOM 3081 N N . LYS B 1 84 ? -2.098 34.719 24.812 1 98.44 84 LYS B N 1
ATOM 3082 C CA . LYS B 1 84 ? -2.371 34.75 23.375 1 98.44 84 LYS B CA 1
ATOM 3083 C C . LYS B 1 84 ? -2.758 33.375 22.859 1 98.44 84 LYS B C 1
ATOM 3085 O O . LYS B 1 84 ? -2.057 32.375 23.109 1 98.44 84 LYS B O 1
ATOM 3090 N N . HIS B 1 85 ? -3.936 33.281 22.172 1 98.62 85 HIS B N 1
ATOM 3091 C CA . HIS B 1 85 ? -4.27 32.031 21.5 1 98.62 85 HIS B CA 1
ATOM 3092 C C . HIS B 1 85 ? -3.258 31.703 20.406 1 98.62 85 HIS B C 1
ATOM 3094 O O . HIS B 1 85 ? -2.539 32.594 19.938 1 98.62 85 HIS B O 1
ATOM 3100 N N . ILE B 1 86 ? -3.166 30.438 20.047 1 98.69 86 ILE B N 1
ATOM 3101 C CA . ILE B 1 86 ? -2.096 30.031 19.141 1 98.69 86 ILE B CA 1
ATOM 3102 C C . ILE B 1 86 ? -2.662 29.156 18.031 1 98.69 86 ILE B C 1
ATOM 3104 O O . ILE B 1 86 ? -3.371 28.188 18.297 1 98.69 86 ILE B O 1
ATOM 3108 N N . LEU B 1 87 ? -2.457 29.484 16.797 1 98.31 87 LEU B N 1
ATOM 3109 C CA . LEU B 1 87 ? -2.631 28.656 15.602 1 98.31 87 LEU B CA 1
ATOM 3110 C C . LEU B 1 87 ? -1.281 28.266 15.008 1 98.31 87 LEU B C 1
ATOM 3112 O O . LEU B 1 87 ? -0.469 29.141 14.688 1 98.31 87 LEU B O 1
ATOM 3116 N N . MET B 1 88 ? -1.046 26.969 14.836 1 97.31 88 MET B N 1
ATOM 3117 C CA . MET B 1 88 ? 0.316 26.531 14.555 1 97.31 88 MET B CA 1
ATOM 3118 C C . MET B 1 88 ? 0.348 25.609 13.344 1 97.31 88 MET B C 1
ATOM 3120 O O . MET B 1 88 ? -0.53 24.75 13.18 1 97.31 88 MET B O 1
ATOM 3124 N N . GLU B 1 89 ? 1.354 25.734 12.57 1 96 89 GLU B N 1
ATOM 3125 C CA . GLU B 1 89 ? 1.605 24.812 11.469 1 96 89 GLU B CA 1
ATOM 3126 C C . GLU B 1 89 ? 1.984 23.422 11.984 1 96 89 GLU B C 1
ATOM 3128 O O . GLU B 1 89 ? 2.559 23.297 13.07 1 96 89 GLU B O 1
ATOM 3133 N N . LYS B 1 90 ? 1.653 22.469 11.234 1 95.62 90 LYS B N 1
ATOM 3134 C CA . LYS B 1 90 ? 2.1 21.109 11.531 1 95.62 90 LYS B CA 1
ATOM 3135 C C . LYS B 1 90 ? 3.594 20.953 11.266 1 95.62 90 LYS B C 1
ATOM 3137 O O . LYS B 1 90 ? 4.168 21.688 10.453 1 95.62 90 LYS B O 1
ATOM 3142 N N . PRO B 1 91 ? 4.266 20.016 11.773 1 96.62 91 PRO B N 1
ATOM 3143 C CA . PRO B 1 91 ? 3.809 19.266 12.945 1 96.62 91 PRO B CA 1
ATOM 3144 C C . PRO B 1 91 ? 3.844 20.109 14.227 1 96.62 91 PRO B C 1
ATOM 3146 O O . PRO B 1 91 ? 4.426 21.188 14.242 1 96.62 91 PRO B O 1
ATOM 3149 N N . VAL B 1 92 ? 3.178 19.625 15.305 1 97.19 92 VAL B N 1
ATOM 3150 C CA . VAL B 1 92 ? 3.176 20.344 16.578 1 97.19 92 VAL B CA 1
ATOM 3151 C C . VAL B 1 92 ? 4.602 20.453 17.109 1 97.19 92 VAL B C 1
ATOM 3153 O O . VAL B 1 92 ? 5.02 21.516 17.562 1 97.19 92 VAL B O 1
ATOM 3156 N N . ALA B 1 93 ? 5.324 19.391 17.047 1 96.69 93 ALA B N 1
ATOM 3157 C CA . ALA B 1 93 ? 6.711 19.312 17.5 1 96.69 93 ALA B CA 1
ATOM 3158 C C . ALA B 1 93 ? 7.438 18.141 16.828 1 96.69 93 ALA B C 1
ATOM 3160 O O . ALA B 1 93 ? 6.898 17.516 15.914 1 96.69 93 ALA B O 1
ATOM 3161 N N . ARG B 1 94 ? 8.695 17.891 17.266 1 95.62 94 ARG B N 1
ATOM 3162 C CA . ARG B 1 94 ? 9.539 16.906 16.609 1 95.62 94 ARG B CA 1
ATOM 3163 C C . ARG B 1 94 ? 9.125 15.492 16.969 1 95.62 94 ARG B C 1
ATOM 3165 O O . ARG B 1 94 ? 9.383 14.547 16.219 1 95.62 94 ARG B O 1
ATOM 3172 N N . ASN B 1 95 ? 8.539 15.359 18.094 1 96.44 95 ASN B N 1
ATOM 3173 C CA . ASN B 1 95 ? 8.094 14.062 18.594 1 96.44 95 ASN B CA 1
ATOM 3174 C C . ASN B 1 95 ? 6.914 14.195 19.547 1 96.44 95 ASN B C 1
ATOM 3176 O O . ASN B 1 95 ? 6.488 15.305 19.859 1 96.44 95 ASN B O 1
ATOM 3180 N N . THR B 1 96 ? 6.449 13.008 19.953 1 96.62 96 THR B N 1
ATOM 3181 C CA . THR B 1 96 ? 5.242 12.992 20.766 1 96.62 96 THR B CA 1
ATOM 3182 C C . THR B 1 96 ? 5.492 13.672 22.109 1 96.62 96 THR B C 1
ATOM 3184 O O . THR B 1 96 ? 4.641 14.406 22.609 1 96.62 96 THR B O 1
ATOM 3187 N N . GLU B 1 97 ? 6.602 13.438 22.672 1 96.25 97 GLU B N 1
ATOM 3188 C CA . GLU B 1 97 ? 6.914 14.016 23.984 1 96.25 97 GLU B CA 1
ATOM 3189 C C . GLU B 1 97 ? 6.906 15.539 23.922 1 96.25 97 GLU B C 1
ATOM 3191 O O . GLU B 1 97 ? 6.254 16.188 24.75 1 96.25 97 GLU B O 1
ATOM 3196 N N . GLU B 1 98 ? 7.59 16.109 22.969 1 96.62 98 GLU B N 1
ATOM 3197 C CA . GLU B 1 98 ? 7.617 17.547 22.797 1 96.62 98 GLU B CA 1
ATOM 3198 C C . GLU B 1 98 ? 6.23 18.094 22.469 1 96.62 98 GLU B C 1
ATOM 3200 O O . GLU B 1 98 ? 5.832 19.141 22.984 1 96.62 98 GLU B O 1
ATOM 3205 N N . ALA B 1 99 ? 5.539 17.391 21.625 1 97.19 99 ALA B N 1
ATOM 3206 C CA . ALA B 1 99 ? 4.203 17.812 21.234 1 97.19 99 ALA B CA 1
ATOM 3207 C C . ALA B 1 99 ? 3.258 17.844 22.438 1 97.19 99 ALA B C 1
ATOM 3209 O O . ALA B 1 99 ? 2.5 18.797 22.625 1 97.19 99 ALA B O 1
ATOM 3210 N N . ASP B 1 100 ? 3.328 16.812 23.234 1 96.62 100 ASP B N 1
ATOM 3211 C CA . ASP B 1 100 ? 2.531 16.75 24.469 1 96.62 100 ASP B CA 1
ATOM 3212 C C . ASP B 1 100 ? 2.814 17.938 25.359 1 96.62 100 ASP B C 1
ATOM 3214 O O . ASP B 1 100 ? 1.898 18.5 25.969 1 96.62 100 ASP B O 1
ATOM 3218 N N . GLY B 1 101 ? 4.02 18.281 25.453 1 96.81 101 GLY B N 1
ATOM 3219 C CA . GLY B 1 101 ? 4.41 19.438 26.25 1 96.81 101 GLY B CA 1
ATOM 3220 C C . GLY B 1 101 ? 3.775 20.734 25.781 1 96.81 101 GLY B C 1
ATOM 3221 O O . GLY B 1 101 ? 3.283 21.516 26.594 1 96.81 101 GLY B O 1
ATOM 3222 N N . ILE B 1 102 ? 3.783 20.906 24.516 1 97.75 102 ILE B N 1
ATOM 3223 C CA . ILE B 1 102 ? 3.221 22.125 23.938 1 97.75 102 ILE B CA 1
ATOM 3224 C C . ILE B 1 102 ? 1.714 22.156 24.188 1 97.75 102 ILE B C 1
ATOM 3226 O O . ILE B 1 102 ? 1.17 23.188 24.594 1 97.75 102 ILE B O 1
ATOM 3230 N N . VAL B 1 103 ? 1.059 21.062 23.938 1 97.81 103 VAL B N 1
ATOM 3231 C CA . VAL B 1 103 ? -0.386 20.969 24.125 1 97.81 103 VAL B CA 1
ATOM 3232 C C . VAL B 1 103 ? -0.738 21.234 25.594 1 97.81 103 VAL B C 1
ATOM 3234 O O . VAL B 1 103 ? -1.662 22 25.891 1 97.81 103 VAL B O 1
ATOM 3237 N N . ALA B 1 104 ? 0.013 20.672 26.484 1 97.44 104 ALA B N 1
ATOM 3238 C CA . ALA B 1 104 ? -0.209 20.844 27.922 1 97.44 104 ALA B CA 1
ATOM 3239 C C . ALA B 1 104 ? 0.009 22.297 28.328 1 97.44 104 ALA B C 1
ATOM 3241 O O . ALA B 1 104 ? -0.749 22.844 29.141 1 97.44 104 ALA B O 1
ATOM 3242 N N . LEU B 1 105 ? 1.008 22.875 27.812 1 97 105 LEU B N 1
ATOM 3243 C CA . LEU B 1 105 ? 1.327 24.266 28.125 1 97 105 LEU B CA 1
ATOM 3244 C C . LEU B 1 105 ? 0.16 25.188 27.766 1 97 105 LEU B C 1
ATOM 3246 O O . LEU B 1 105 ? -0.211 26.047 28.562 1 97 105 LEU B O 1
ATOM 3250 N N . CYS B 1 106 ? -0.365 25.016 26.594 1 98.12 106 CYS B N 1
ATOM 3251 C CA . CYS B 1 106 ? -1.495 25.828 26.172 1 98.12 106 CYS B CA 1
ATOM 3252 C C . CYS B 1 106 ? -2.723 25.562 27.031 1 98.12 106 CYS B C 1
ATOM 3254 O O . CYS B 1 106 ? -3.406 26.5 27.453 1 98.12 106 CYS B O 1
ATOM 3256 N N . ARG B 1 107 ? -2.98 24.297 27.281 1 97.56 107 ARG B N 1
ATOM 3257 C CA . ARG B 1 107 ? -4.109 23.906 28.125 1 97.56 107 ARG B CA 1
ATOM 3258 C C . ARG B 1 107 ? -4.004 24.531 29.516 1 97.56 107 ARG B C 1
ATOM 3260 O O . ARG B 1 107 ? -4.969 25.125 30 1 97.56 107 ARG B O 1
ATOM 3267 N N . ASP B 1 108 ? -2.893 24.5 30.094 1 97.5 108 ASP B N 1
ATOM 3268 C CA . ASP B 1 108 ? -2.67 24.984 31.438 1 97.5 108 ASP B CA 1
ATOM 3269 C C . ASP B 1 108 ? -2.783 26.516 31.5 1 97.5 108 ASP B C 1
ATOM 3271 O O . ASP B 1 108 ? -3.201 27.078 32.5 1 97.5 108 ASP B O 1
ATOM 3275 N N . ALA B 1 109 ? -2.43 27.172 30.422 1 97.75 109 ALA B N 1
ATOM 3276 C CA . ALA B 1 109 ? -2.504 28.625 30.344 1 97.75 109 ALA B CA 1
ATOM 3277 C C . ALA B 1 109 ? -3.914 29.094 29.984 1 97.75 109 ALA B C 1
ATOM 3279 O O . ALA B 1 109 ? -4.211 30.281 30.031 1 97.75 109 ALA B O 1
ATOM 3280 N N . GLY B 1 110 ? -4.75 28.125 29.562 1 97.44 110 GLY B N 1
ATOM 3281 C CA . GLY B 1 110 ? -6.117 28.453 29.188 1 97.44 110 GLY B CA 1
ATOM 3282 C C . GLY B 1 110 ? -6.223 29.109 27.828 1 97.44 110 GLY B C 1
ATOM 3283 O O . GLY B 1 110 ? -7.145 29.891 27.578 1 97.44 110 GLY B O 1
ATOM 3284 N N . VAL B 1 111 ? -5.27 28.922 27.016 1 97.88 111 VAL B N 1
ATOM 3285 C CA . VAL B 1 111 ? -5.32 29.5 25.672 1 97.88 111 VAL B CA 1
ATOM 3286 C C . VAL B 1 111 ? -5.707 28.422 24.656 1 97.88 111 VAL B C 1
ATOM 3288 O O . VAL B 1 111 ? -5.344 27.25 24.812 1 97.88 111 VAL B O 1
ATOM 3291 N N . THR B 1 112 ? -6.406 28.797 23.578 1 98.38 112 THR B N 1
ATOM 3292 C CA . THR B 1 112 ? -6.816 27.891 22.516 1 98.38 112 THR B CA 1
ATOM 3293 C C . THR B 1 112 ? -5.645 27.578 21.578 1 98.38 112 THR B C 1
ATOM 3295 O O . THR B 1 112 ? -4.953 28.5 21.125 1 98.38 112 THR B O 1
ATOM 3298 N N . LEU B 1 113 ? -5.379 26.281 21.422 1 98.62 113 LEU B N 1
ATOM 3299 C CA . LEU B 1 113 ? -4.383 25.828 20.453 1 98.62 113 LEU B CA 1
ATOM 3300 C C . LEU B 1 113 ? -5.051 25.172 19.25 1 98.62 113 LEU B C 1
ATOM 3302 O O . LEU B 1 113 ? -5.82 24.219 19.422 1 98.62 113 LEU B O 1
ATOM 3306 N N . GLY B 1 114 ? -4.836 25.719 18.062 1 98.56 114 GLY B N 1
ATOM 3307 C CA . GLY B 1 114 ? -5.238 25.094 16.797 1 98.56 114 GLY B CA 1
ATOM 3308 C C . GLY B 1 114 ? -4.062 24.672 15.945 1 98.56 114 GLY B C 1
ATOM 3309 O O . GLY B 1 114 ? -3.002 25.297 15.977 1 98.56 114 GLY B O 1
ATOM 3310 N N . ILE B 1 115 ? -4.211 23.609 15.242 1 98.38 115 ILE B N 1
ATOM 3311 C CA . ILE B 1 115 ? -3.168 23.125 14.344 1 98.38 115 ILE B CA 1
ATOM 3312 C C . ILE B 1 115 ? -3.643 23.203 12.898 1 98.38 115 ILE B C 1
ATOM 3314 O O . ILE B 1 115 ? -4.789 22.875 12.594 1 98.38 115 ILE B O 1
ATOM 3318 N N . ILE B 1 116 ? -2.756 23.594 12.008 1 96.88 116 ILE B N 1
ATOM 3319 C CA . ILE B 1 116 ? -3.119 23.797 10.609 1 96.88 116 ILE B CA 1
ATOM 3320 C C . ILE B 1 116 ? -2.996 22.484 9.844 1 96.88 116 ILE B C 1
ATOM 3322 O O . ILE B 1 116 ? -1.941 22.188 9.281 1 96.88 116 ILE B O 1
ATOM 3326 N N . PHE B 1 117 ? -4.008 21.734 9.852 1 96.88 117 PHE B N 1
ATOM 3327 C CA . PHE B 1 117 ? -4.246 20.609 8.969 1 96.88 117 PHE B CA 1
ATOM 3328 C C . PHE B 1 117 ? -5.324 20.938 7.941 1 96.88 117 PHE B C 1
ATOM 3330 O O . PHE B 1 117 ? -6.445 20.438 8.023 1 96.88 117 PHE B O 1
ATOM 3337 N N . GLN B 1 118 ? -4.902 21.641 6.969 1 93.88 118 GLN B N 1
ATOM 3338 C CA . GLN B 1 118 ? -5.809 22.312 6.039 1 93.88 118 GLN B CA 1
ATOM 3339 C C . GLN B 1 118 ? -6.5 21.297 5.129 1 93.88 118 GLN B C 1
ATOM 3341 O O . GLN B 1 118 ? -7.527 21.609 4.516 1 93.88 118 GLN B O 1
ATOM 3346 N N . HIS B 1 119 ? -6 20.062 5.062 1 93.69 119 HIS B N 1
ATOM 3347 C CA . HIS B 1 119 ? -6.621 19.062 4.215 1 93.69 119 HIS B CA 1
ATOM 3348 C C . HIS B 1 119 ? -8.016 18.703 4.715 1 93.69 119 HIS B C 1
ATOM 3350 O O . HIS B 1 119 ? -8.852 18.203 3.949 1 93.69 119 HIS B O 1
ATOM 3356 N N . ARG B 1 120 ? -8.273 18.953 5.973 1 94.94 120 ARG B N 1
ATOM 3357 C CA . ARG B 1 120 ? -9.586 18.672 6.547 1 94.94 120 ARG B CA 1
ATOM 3358 C C . ARG B 1 120 ? -10.633 19.641 6 1 94.94 120 ARG B C 1
ATOM 3360 O O . ARG B 1 120 ? -11.836 19.391 6.105 1 94.94 120 ARG B O 1
ATOM 3367 N N . MET B 1 121 ? -10.164 20.75 5.422 1 93.5 121 MET B N 1
ATOM 3368 C CA . MET B 1 121 ? -11.078 21.797 4.992 1 93.5 121 MET B CA 1
ATOM 3369 C C . MET B 1 121 ? -11.531 21.578 3.551 1 93.5 121 MET B C 1
ATOM 3371 O O . MET B 1 121 ? -12.453 22.234 3.072 1 93.5 121 MET B O 1
ATOM 3375 N N . ARG B 1 122 ? -10.883 20.641 2.836 1 92.75 122 ARG B N 1
ATOM 3376 C CA . ARG B 1 122 ? -11.289 20.344 1.465 1 92.75 122 ARG B CA 1
ATOM 3377 C C . ARG B 1 122 ? -12.742 19.891 1.412 1 92.75 122 ARG B C 1
ATOM 3379 O O . ARG B 1 122 ? -13.195 19.156 2.283 1 92.75 122 ARG B O 1
ATOM 3386 N N . ALA B 1 123 ? -13.445 20.297 0.361 1 93.12 123 ALA B N 1
ATOM 3387 C CA . ALA B 1 123 ? -14.852 19.938 0.214 1 93.12 123 ALA B CA 1
ATOM 3388 C C . ALA B 1 123 ? -15.031 18.422 0.274 1 93.12 123 ALA B C 1
ATOM 3390 O O . ALA B 1 123 ? -15.945 17.922 0.944 1 93.12 123 ALA B O 1
ATOM 3391 N N . ALA B 1 124 ? -14.188 17.719 -0.395 1 95.56 124 ALA B N 1
ATOM 3392 C CA . ALA B 1 124 ? -14.25 16.266 -0.404 1 95.56 124 ALA B CA 1
ATOM 3393 C C . ALA B 1 124 ? -14.047 15.695 0.999 1 95.56 124 ALA B C 1
ATOM 3395 O O . ALA B 1 124 ? -14.727 14.734 1.394 1 95.56 124 ALA B O 1
ATOM 3396 N N . SER B 1 125 ? -13.109 16.266 1.753 1 96.25 125 SER B N 1
ATOM 3397 C CA . SER B 1 125 ? -12.828 15.82 3.115 1 96.25 125 SER B CA 1
ATOM 3398 C C . SER B 1 125 ? -14.023 16.078 4.031 1 96.25 125 SER B C 1
ATOM 3400 O O . SER B 1 125 ? -14.383 15.227 4.844 1 96.25 125 SER B O 1
ATOM 3402 N N . GLN B 1 126 ? -14.609 17.234 3.859 1 95.38 126 GLN B N 1
ATOM 3403 C CA . GLN B 1 126 ? -15.773 17.578 4.672 1 95.38 126 GLN B CA 1
ATOM 3404 C C . GLN B 1 126 ? -16.938 16.656 4.375 1 95.38 126 GLN B C 1
ATOM 3406 O O . GLN B 1 126 ? -17.641 16.219 5.293 1 95.38 126 GLN B O 1
ATOM 3411 N N . LYS B 1 127 ? -17.109 16.359 3.137 1 96.75 127 LYS B N 1
ATOM 3412 C CA . LYS B 1 127 ? -18.188 15.438 2.764 1 96.75 127 LYS B CA 1
ATOM 3413 C C . LYS B 1 127 ? -17.938 14.047 3.34 1 96.75 127 LYS B C 1
ATOM 3415 O O . LYS B 1 127 ? -18.875 13.398 3.824 1 96.75 127 LYS B O 1
ATOM 3420 N N . ALA B 1 128 ? -16.734 13.594 3.26 1 97.94 128 ALA B N 1
ATOM 3421 C CA . ALA B 1 128 ? -16.391 12.297 3.85 1 97.94 128 ALA B CA 1
ATOM 3422 C C . ALA B 1 128 ? -16.719 12.273 5.34 1 97.94 128 ALA B C 1
ATOM 3424 O O . ALA B 1 128 ? -17.297 11.297 5.836 1 97.94 128 ALA B O 1
ATOM 3425 N N . ARG B 1 129 ? -16.375 13.344 6.031 1 97.25 129 ARG B N 1
ATOM 3426 C CA . ARG B 1 129 ? -16.656 13.43 7.461 1 97.25 129 ARG B CA 1
ATOM 3427 C C . ARG B 1 129 ? -18.156 13.367 7.73 1 97.25 129 ARG B C 1
ATOM 3429 O O . ARG B 1 129 ? -18.594 12.656 8.633 1 97.25 129 ARG B O 1
ATOM 3436 N N . GLU B 1 130 ? -18.875 14.086 6.941 1 97.25 130 GLU B N 1
ATOM 3437 C CA . GLU B 1 130 ? -20.328 14.078 7.066 1 97.25 130 GLU B CA 1
ATOM 3438 C C . GLU B 1 130 ? -20.891 12.664 6.918 1 97.25 130 GLU B C 1
ATOM 3440 O O . GLU B 1 130 ? -21.734 12.242 7.707 1 97.25 130 GLU B O 1
ATOM 3445 N N . LEU B 1 131 ? -20.438 11.977 5.949 1 97.69 131 LEU B N 1
ATOM 3446 C CA . LEU B 1 131 ? -20.922 10.625 5.668 1 97.69 131 LEU B CA 1
ATOM 3447 C C . LEU B 1 131 ? -20.531 9.672 6.793 1 97.69 131 LEU B C 1
ATOM 3449 O O . LEU B 1 131 ? -21.359 8.859 7.23 1 97.69 131 LEU B O 1
ATOM 3453 N N . VAL B 1 132 ? -19.328 9.758 7.281 1 98.12 132 VAL B N 1
ATOM 3454 C CA . VAL B 1 132 ? -18.844 8.883 8.344 1 98.12 132 VAL B CA 1
ATOM 3455 C C . VAL B 1 132 ? -19.625 9.133 9.625 1 98.12 132 VAL B C 1
ATOM 3457 O O . VAL B 1 132 ? -20.031 8.188 10.305 1 98.12 132 VAL B O 1
ATOM 3460 N N . ASP B 1 133 ? -19.922 10.375 9.883 1 96.69 133 ASP B N 1
ATOM 3461 C CA . ASP B 1 133 ? -20.641 10.75 11.102 1 96.69 133 ASP B CA 1
ATOM 3462 C C . ASP B 1 133 ? -22.109 10.367 11.008 1 96.69 133 ASP B C 1
ATOM 3464 O O . ASP B 1 133 ? -22.75 10.102 12.023 1 96.69 133 ASP B O 1
ATOM 3468 N N . GLY B 1 134 ? -22.656 10.336 9.82 1 96.06 134 GLY B N 1
ATOM 3469 C CA . GLY B 1 134 ? -24.078 10.109 9.617 1 96.06 134 GLY B CA 1
ATOM 3470 C C . GLY B 1 134 ? -24.484 8.672 9.867 1 96.06 134 GLY B C 1
ATOM 3471 O O . GLY B 1 134 ? -25.672 8.375 9.977 1 96.06 134 GLY B O 1
ATOM 3472 N N . GLY B 1 135 ? -23.562 7.707 9.82 1 93.56 135 GLY B N 1
ATOM 3473 C CA . GLY B 1 135 ? -23.844 6.336 10.203 1 93.56 135 GLY B CA 1
ATOM 3474 C C . GLY B 1 135 ? -24.297 5.469 9.047 1 93.56 135 GLY B C 1
ATOM 3475 O O . GLY B 1 135 ? -24.344 4.242 9.164 1 93.56 135 GLY B O 1
ATOM 3476 N N . THR B 1 136 ? -24.656 6.043 7.98 1 95.69 136 THR B N 1
ATOM 3477 C CA . THR B 1 136 ? -25.219 5.301 6.859 1 95.69 136 THR B CA 1
ATOM 3478 C C . THR B 1 136 ? -24.188 4.336 6.273 1 95.69 136 THR B C 1
ATOM 3480 O O . THR B 1 136 ? -24.562 3.342 5.641 1 95.69 136 THR B O 1
ATOM 3483 N N . LEU B 1 137 ? -23 4.535 6.516 1 98.19 137 LEU B N 1
ATOM 3484 C CA . LEU B 1 137 ? -21.922 3.732 5.926 1 98.19 137 LEU B CA 1
ATOM 3485 C C . LEU B 1 137 ? -21.766 2.414 6.676 1 98.19 137 LEU B C 1
ATOM 3487 O O . LEU B 1 137 ? -21.141 1.476 6.164 1 98.19 137 LEU B O 1
ATOM 3491 N N . GLY B 1 138 ? -22.25 2.32 7.953 1 98.25 138 GLY B N 1
ATOM 3492 C CA . GLY B 1 138 ? -21.969 1.168 8.797 1 98.25 138 GLY B CA 1
ATOM 3493 C C . GLY B 1 138 ? -20.578 1.2 9.406 1 98.25 138 GLY B C 1
ATOM 3494 O O . GLY B 1 138 ? -19.953 2.26 9.477 1 98.25 138 GLY B O 1
ATOM 3495 N N . ALA B 1 139 ? -20.125 0.04 9.906 1 98.44 139 ALA B N 1
ATOM 3496 C CA . ALA B 1 139 ? -18.859 -0.036 10.625 1 98.44 139 ALA B CA 1
ATOM 3497 C C . ALA B 1 139 ? -17.672 -0.047 9.656 1 98.44 139 ALA B C 1
ATOM 3499 O O . ALA B 1 139 ? -17.75 -0.661 8.594 1 98.44 139 ALA B O 1
ATOM 3500 N N . LEU B 1 140 ? -16.609 0.601 10.031 1 98.81 140 LEU B N 1
ATOM 3501 C CA . LEU B 1 140 ? -15.359 0.574 9.281 1 98.81 140 LEU B CA 1
ATOM 3502 C C . LEU B 1 140 ? -14.656 -0.773 9.438 1 98.81 140 LEU B C 1
ATOM 3504 O O . LEU B 1 140 ? -14.547 -1.298 10.547 1 98.81 140 LEU B O 1
ATOM 3508 N N . GLY B 1 141 ? -14.164 -1.322 8.281 1 98.88 141 GLY B N 1
ATOM 3509 C CA . GLY B 1 141 ? -13.461 -2.592 8.367 1 98.88 141 GLY B CA 1
ATOM 3510 C C . GLY B 1 141 ? -12.023 -2.516 7.871 1 98.88 141 GLY B C 1
ATOM 3511 O O . GLY B 1 141 ? -11.172 -3.295 8.297 1 98.88 141 GLY B O 1
ATOM 3512 N N . LEU B 1 142 ? -11.805 -1.621 6.988 1 98.94 142 LEU B N 1
ATOM 3513 C CA . LEU B 1 142 ? -10.5 -1.583 6.332 1 98.94 142 LEU B CA 1
ATOM 3514 C C . LEU B 1 142 ? -10.148 -0.162 5.91 1 98.94 142 LEU B C 1
ATOM 3516 O O . LEU B 1 142 ? -10.992 0.563 5.383 1 98.94 142 LEU B O 1
ATOM 3520 N N . CYS B 1 143 ? -8.898 0.255 6.18 1 98.94 143 CYS B N 1
ATOM 3521 C CA . CYS B 1 143 ? -8.367 1.562 5.812 1 98.94 143 CYS B CA 1
ATOM 3522 C C . CYS B 1 143 ? -7.051 1.418 5.051 1 98.94 143 CYS B C 1
ATOM 3524 O O . CYS B 1 143 ? -6.109 0.792 5.535 1 98.94 143 CYS B O 1
ATOM 3526 N N . GLU B 1 144 ? -6.949 1.984 3.867 1 98.88 144 GLU B N 1
ATOM 3527 C CA . GLU B 1 144 ? -5.723 1.971 3.072 1 98.88 144 GLU B CA 1
ATOM 3528 C C . GLU B 1 144 ? -5.238 3.389 2.783 1 98.88 144 GLU B C 1
ATOM 3530 O O . GLU B 1 144 ? -5.926 4.16 2.113 1 98.88 144 GLU B O 1
ATOM 3535 N N . ILE B 1 145 ? -4.074 3.699 3.262 1 98.94 145 ILE B N 1
ATOM 3536 C CA . ILE B 1 145 ? -3.494 5.027 3.1 1 98.94 145 ILE B CA 1
ATOM 3537 C C . ILE B 1 145 ? -2.242 4.945 2.229 1 98.94 145 ILE B C 1
ATOM 3539 O O . ILE B 1 145 ? -1.353 4.129 2.488 1 98.94 145 ILE B O 1
ATOM 3543 N N . SER B 1 146 ? -2.154 5.738 1.18 1 98.75 146 SER B N 1
ATOM 3544 C CA . SER B 1 146 ? -1.008 5.742 0.277 1 98.75 146 SER B CA 1
ATOM 3545 C C . SER B 1 146 ? -0.529 7.164 -0.001 1 98.75 146 SER B C 1
ATOM 3547 O O . SER B 1 146 ? -1.321 8.023 -0.387 1 98.75 146 SER B O 1
ATOM 3549 N N . VAL B 1 147 ? 0.699 7.43 0.203 1 98.5 147 VAL B N 1
ATOM 3550 C CA . VAL B 1 147 ? 1.358 8.695 -0.114 1 98.5 147 VAL B CA 1
ATOM 3551 C C . VAL B 1 147 ? 2.594 8.43 -0.973 1 98.5 147 VAL B C 1
ATOM 3553 O O . VAL B 1 147 ? 3.721 8.453 -0.474 1 98.5 147 VAL B O 1
ATOM 3556 N N . PRO B 1 148 ? 2.406 8.18 -2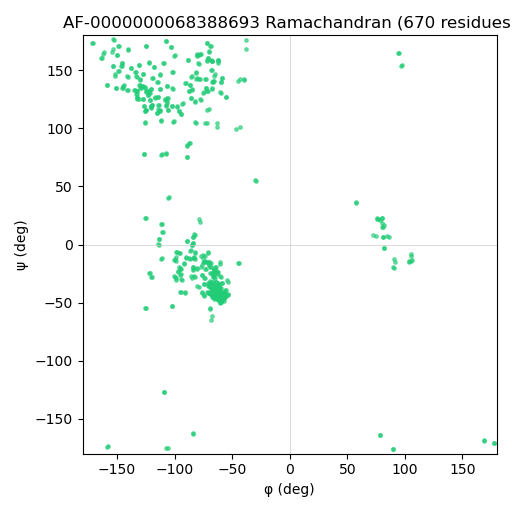.244 1 98.25 148 PRO B N 1
ATOM 3557 C CA . PRO B 1 148 ? 3.5 7.824 -3.154 1 98.25 148 PRO B CA 1
ATOM 3558 C C . PRO B 1 148 ? 4.152 9.047 -3.795 1 98.25 148 PRO B C 1
ATOM 3560 O O . PRO B 1 148 ? 4.055 9.242 -5.012 1 98.25 148 PRO B O 1
ATOM 3563 N N . TRP B 1 149 ? 4.961 9.805 -3.08 1 98.12 149 TRP B N 1
ATOM 3564 C CA . TRP B 1 149 ? 5.512 11.062 -3.559 1 98.12 149 TRP B CA 1
ATOM 3565 C C . TRP B 1 149 ? 6.965 10.898 -3.984 1 98.12 149 TRP B C 1
ATOM 3567 O O . TRP B 1 149 ? 7.559 9.836 -3.787 1 98.12 149 TRP B O 1
ATOM 3577 N N . TRP B 1 150 ? 7.434 11.906 -4.602 1 98 150 TRP B N 1
ATOM 3578 C CA . TRP B 1 150 ? 8.828 12 -5.023 1 98 150 TRP B CA 1
ATOM 3579 C C . TRP B 1 150 ? 9.406 13.367 -4.688 1 98 150 TRP B C 1
ATOM 3581 O O . TRP B 1 150 ? 8.766 14.398 -4.922 1 98 150 TRP B O 1
ATOM 3591 N N . ARG B 1 151 ? 10.539 13.32 -4.125 1 97.56 151 ARG B N 1
ATOM 3592 C CA . ARG B 1 151 ? 11.375 14.5 -3.963 1 97.56 151 ARG B CA 1
ATOM 3593 C C . ARG B 1 151 ? 12.789 14.25 -4.492 1 97.56 151 ARG B C 1
ATOM 3595 O O . ARG B 1 151 ? 13.375 13.195 -4.223 1 97.56 151 ARG B O 1
ATOM 3602 N N . ALA B 1 152 ? 13.305 15.219 -5.211 1 96.75 152 ALA B N 1
ATOM 3603 C CA . ALA B 1 152 ? 14.703 15.117 -5.617 1 96.75 152 ALA B CA 1
ATOM 3604 C C . ALA B 1 152 ? 15.633 15.328 -4.43 1 96.75 152 ALA B C 1
ATOM 3606 O O . ALA B 1 152 ? 15.234 15.906 -3.414 1 96.75 152 ALA B O 1
ATOM 3607 N N . GLN B 1 153 ? 16.875 14.82 -4.57 1 97.25 153 GLN B N 1
ATOM 3608 C CA . GLN B 1 153 ? 17.859 14.977 -3.502 1 97.25 153 GLN B CA 1
ATOM 3609 C C . GLN B 1 153 ? 18.031 16.438 -3.111 1 97.25 153 GLN B C 1
ATOM 3611 O O . GLN B 1 153 ? 18.266 16.75 -1.943 1 97.25 153 GLN B O 1
ATOM 3616 N N . SER B 1 154 ? 17.844 17.344 -4.074 1 96.5 154 SER B N 1
ATOM 3617 C CA . SER B 1 154 ? 18.016 18.766 -3.826 1 96.5 154 SER B CA 1
ATOM 3618 C C . SER B 1 154 ? 17.062 19.266 -2.748 1 96.5 154 SER B C 1
ATOM 3620 O O . SER B 1 154 ? 17.375 20.203 -2.016 1 96.5 154 SER B O 1
ATOM 3622 N N . TYR B 1 155 ? 15.977 18.609 -2.637 1 95.06 155 TYR B N 1
ATOM 3623 C CA . TYR B 1 155 ? 15.008 18.953 -1.598 1 95.06 155 TYR B CA 1
ATOM 3624 C C . TYR B 1 155 ? 15.602 18.734 -0.21 1 95.06 155 TYR B C 1
ATOM 3626 O O . TYR B 1 155 ? 15.383 19.531 0.698 1 95.06 155 TYR B O 1
ATOM 3634 N N . TYR B 1 156 ? 16.406 17.734 -0.058 1 95.88 156 TYR B N 1
ATOM 3635 C CA . TYR B 1 156 ? 16.953 17.344 1.242 1 95.88 156 TYR B CA 1
ATOM 3636 C C . TYR B 1 156 ? 18.328 17.953 1.464 1 95.88 156 TYR B C 1
ATOM 3638 O O . TYR B 1 156 ? 18.906 17.828 2.551 1 95.88 156 TYR B O 1
ATOM 3646 N N . ASP B 1 157 ? 18.812 18.562 0.428 1 96.25 157 ASP B N 1
ATOM 3647 C CA . ASP B 1 157 ? 20.094 19.234 0.588 1 96.25 157 ASP B CA 1
ATOM 3648 C C . ASP B 1 157 ? 19.938 20.531 1.371 1 96.25 157 ASP B C 1
ATOM 3650 O O . ASP B 1 157 ? 20.938 21.109 1.838 1 96.25 157 ASP B O 1
ATOM 3654 N N . GLU B 1 158 ? 18.703 20.984 1.486 1 92.38 158 GLU B N 1
ATOM 3655 C CA . GLU B 1 158 ? 18.438 22.109 2.379 1 92.38 158 GLU B CA 1
ATOM 3656 C C . GLU B 1 158 ? 18.828 21.781 3.816 1 92.38 158 GLU B C 1
ATOM 3658 O O . GLU B 1 158 ? 18.438 20.734 4.344 1 92.38 158 GLU B O 1
ATOM 3663 N N . PRO B 1 159 ? 19.562 22.641 4.43 1 91 159 PRO B N 1
ATOM 3664 C CA . PRO B 1 159 ? 20.078 22.344 5.762 1 91 159 PRO B CA 1
ATOM 3665 C C . PRO B 1 159 ? 18.984 21.984 6.762 1 91 159 PRO B C 1
ATOM 3667 O O . PRO B 1 159 ? 18 22.719 6.895 1 91 159 PRO B O 1
ATOM 3670 N N . GLY B 1 160 ? 19.234 20.828 7.371 1 92.25 160 GLY B N 1
ATOM 3671 C CA . GLY B 1 160 ? 18.359 20.391 8.453 1 92.25 160 GLY B CA 1
ATOM 3672 C C . GLY B 1 160 ? 17.203 19.547 7.965 1 92.25 160 GLY B C 1
ATOM 3673 O O . GLY B 1 160 ? 16.547 18.859 8.758 1 92.25 160 GLY B O 1
ATOM 3674 N N . ARG B 1 161 ? 16.875 19.625 6.715 1 93.31 161 ARG B N 1
ATOM 3675 C CA . ARG B 1 161 ? 15.758 18.844 6.211 1 93.31 161 ARG B CA 1
ATOM 3676 C C . ARG B 1 161 ? 16.078 17.344 6.246 1 93.31 161 ARG B C 1
ATOM 3678 O O . ARG B 1 161 ? 17.172 16.938 5.875 1 93.31 161 ARG B O 1
ATOM 3685 N N . GLY B 1 162 ? 15.102 16.594 6.742 1 94.69 162 GLY B N 1
ATOM 3686 C CA . GLY B 1 162 ? 15.289 15.156 6.816 1 94.69 162 GLY B CA 1
ATOM 3687 C C . GLY B 1 162 ? 16.109 14.727 8.016 1 94.69 162 GLY B C 1
ATOM 3688 O O . GLY B 1 162 ? 16.719 13.648 8.008 1 94.69 162 GLY B O 1
ATOM 3689 N N . THR B 1 163 ? 16.297 15.625 9 1 96.75 163 THR B N 1
ATOM 3690 C CA . THR B 1 163 ? 17.062 15.289 10.195 1 96.75 163 THR B CA 1
ATOM 3691 C C . THR B 1 163 ? 16.141 15.203 11.414 1 96.75 163 THR B C 1
ATOM 3693 O O . THR B 1 163 ? 15.094 15.859 11.453 1 96.75 163 THR B O 1
ATOM 3696 N N . LEU B 1 164 ? 16.609 14.453 12.383 1 96.81 164 LEU B N 1
ATOM 3697 C CA . LEU B 1 164 ? 15.875 14.359 13.641 1 96.81 164 LEU B CA 1
ATOM 3698 C C . LEU B 1 164 ? 15.93 15.688 14.398 1 96.81 164 LEU B C 1
ATOM 3700 O O . LEU B 1 164 ? 14.93 16.109 14.992 1 96.81 164 LEU B O 1
ATOM 3704 N N . ALA B 1 165 ? 17 16.344 14.328 1 95.69 165 ALA B N 1
ATOM 3705 C CA . ALA B 1 165 ? 17.234 17.562 15.117 1 95.69 165 ALA B CA 1
ATOM 3706 C C . ALA B 1 165 ? 16.312 18.688 14.664 1 95.69 165 ALA B C 1
ATOM 3708 O O . ALA B 1 165 ? 15.781 19.422 15.5 1 95.69 165 ALA B O 1
ATOM 3709 N N . ARG B 1 166 ? 15.977 18.812 13.43 1 93.12 166 ARG B N 1
ATOM 3710 C CA . ARG B 1 166 ? 15.164 19.922 12.938 1 93.12 166 ARG B CA 1
ATOM 3711 C C . ARG B 1 166 ? 13.719 19.484 12.719 1 93.12 166 ARG B C 1
ATOM 3713 O O . ARG B 1 166 ? 12.789 20.094 13.25 1 93.12 166 ARG B O 1
ATOM 3720 N N . ASP B 1 167 ? 13.602 18.359 11.914 1 94 167 ASP B N 1
ATOM 3721 C CA . ASP B 1 167 ? 12.273 17.984 11.453 1 94 167 ASP B CA 1
ATOM 3722 C C . ASP B 1 167 ? 11.656 16.922 12.367 1 94 167 ASP B C 1
ATOM 3724 O O . ASP B 1 167 ? 10.438 16.719 12.352 1 94 167 ASP B O 1
ATOM 3728 N N . GLY B 1 168 ? 12.484 16.25 13.109 1 96.06 168 GLY B N 1
ATOM 3729 C CA . GLY B 1 168 ? 12 15.195 13.984 1 96.06 168 GLY B CA 1
ATOM 3730 C C . GLY B 1 168 ? 11.781 13.875 13.273 1 96.06 168 GLY B C 1
ATOM 3731 O O . GLY B 1 168 ? 11.469 12.867 13.898 1 96.06 168 GLY B O 1
ATOM 3732 N N . GLY B 1 169 ? 11.992 13.883 11.953 1 97.56 169 GLY B N 1
ATOM 3733 C CA . GLY B 1 169 ? 11.766 12.672 11.188 1 97.56 169 GLY B CA 1
ATOM 3734 C C . GLY B 1 169 ? 11.773 12.906 9.688 1 97.56 169 GLY B C 1
ATOM 3735 O O . GLY B 1 169 ? 12.234 13.953 9.219 1 97.56 169 GLY B O 1
ATOM 3736 N N . GLY B 1 170 ? 11.352 11.906 8.977 1 97.94 170 GLY B N 1
ATOM 3737 C CA . GLY B 1 170 ? 11.375 11.945 7.523 1 97.94 170 GLY B CA 1
ATOM 3738 C C . GLY B 1 170 ? 9.992 12.047 6.906 1 97.94 170 GLY B C 1
ATOM 3739 O O . GLY B 1 170 ? 9.211 12.93 7.262 1 97.94 170 GLY B O 1
ATOM 3740 N N . VAL B 1 171 ? 9.695 11.156 6 1 98.56 171 VAL B N 1
ATOM 3741 C CA . VAL B 1 171 ? 8.523 11.258 5.137 1 98.56 171 VAL B CA 1
ATOM 3742 C C . VAL B 1 171 ? 7.254 11.32 5.988 1 98.56 171 VAL B C 1
ATOM 3744 O O . VAL B 1 171 ? 6.289 12 5.625 1 98.56 171 VAL B O 1
ATOM 3747 N N . LEU B 1 172 ? 7.203 10.664 7.137 1 98.75 172 LEU B N 1
ATOM 3748 C CA . LEU B 1 172 ? 5.973 10.609 7.914 1 98.75 172 LEU B CA 1
ATOM 3749 C C . LEU B 1 172 ? 5.641 11.977 8.508 1 98.75 172 LEU B C 1
ATOM 3751 O O . LEU B 1 172 ? 4.582 12.547 8.211 1 98.75 172 LEU B O 1
ATOM 3755 N N . ILE B 1 173 ? 6.527 12.57 9.227 1 98 173 ILE B N 1
ATOM 3756 C CA . ILE B 1 173 ? 6.219 13.75 10.023 1 98 173 ILE B CA 1
ATOM 3757 C C . ILE B 1 173 ? 6.293 15 9.141 1 98 173 ILE B C 1
ATOM 3759 O O . ILE B 1 173 ? 5.59 15.984 9.383 1 98 173 ILE B O 1
ATOM 3763 N N . SER B 1 174 ? 7.102 14.945 8.07 1 94.81 174 SER B N 1
ATOM 3764 C CA . SER B 1 174 ? 7.324 16.141 7.258 1 94.81 174 SER B CA 1
ATOM 3765 C C . SER B 1 174 ? 6.375 16.172 6.062 1 94.81 174 SER B C 1
ATOM 3767 O O . SER B 1 174 ? 6.074 17.25 5.539 1 94.81 174 SER B O 1
ATOM 3769 N N . GLN B 1 175 ? 5.922 15.008 5.617 1 94.5 175 GLN B N 1
ATOM 3770 C CA . GLN B 1 175 ? 5.188 14.961 4.355 1 94.5 175 GLN B CA 1
ATOM 3771 C C . GLN B 1 175 ? 3.82 14.312 4.535 1 94.5 175 GLN B C 1
ATOM 3773 O O . GLN B 1 175 ? 2.789 14.969 4.387 1 94.5 175 GLN B O 1
ATOM 3778 N N . ALA B 1 176 ? 3.801 13.141 5.059 1 98.06 176 ALA B N 1
ATOM 3779 C CA . ALA B 1 176 ? 2.6 12.312 5.059 1 98.06 176 ALA B CA 1
ATOM 3780 C C . ALA B 1 176 ? 1.667 12.695 6.203 1 98.06 176 ALA B C 1
ATOM 3782 O O . ALA B 1 176 ? 0.521 12.25 6.258 1 98.06 176 ALA B O 1
ATOM 3783 N N . ILE B 1 177 ? 2.047 13.547 7.066 1 98.25 177 ILE B N 1
ATOM 3784 C CA . ILE B 1 177 ? 1.325 13.812 8.305 1 98.25 177 ILE B CA 1
ATOM 3785 C C . ILE B 1 177 ? -0.049 14.398 7.988 1 98.25 177 ILE B C 1
ATOM 3787 O O . ILE B 1 177 ? -1.015 14.164 8.719 1 98.25 177 ILE B O 1
ATOM 3791 N N . HIS B 1 178 ? -0.201 15.203 6.867 1 97.12 178 HIS B N 1
ATOM 3792 C CA . HIS B 1 178 ? -1.507 15.711 6.465 1 97.12 178 HIS B CA 1
ATOM 3793 C C . HIS B 1 178 ? -2.473 14.57 6.164 1 97.12 178 HIS B C 1
ATOM 3795 O O . HIS B 1 178 ? -3.631 14.602 6.59 1 97.12 178 HIS B O 1
ATOM 3801 N N . THR B 1 179 ? -1.981 13.617 5.438 1 98.19 179 THR B N 1
ATOM 3802 C CA . THR B 1 179 ? -2.801 12.477 5.047 1 98.19 179 THR B CA 1
ATOM 3803 C C . THR B 1 179 ? -3.111 11.594 6.254 1 98.19 179 THR B C 1
ATOM 3805 O O . THR B 1 179 ? -4.238 11.117 6.41 1 98.19 179 THR B O 1
ATOM 3808 N N . ILE B 1 180 ? -2.113 11.398 7.074 1 98.75 180 ILE B N 1
ATOM 3809 C CA . ILE B 1 180 ? -2.281 10.625 8.297 1 98.75 180 ILE B CA 1
ATOM 3810 C C . ILE B 1 180 ? -3.346 11.266 9.18 1 98.75 180 ILE B C 1
ATOM 3812 O O . ILE B 1 180 ? -4.262 10.594 9.656 1 98.75 180 ILE B O 1
ATOM 3816 N N . ASP B 1 181 ? -3.234 12.555 9.359 1 98.31 181 ASP B N 1
ATOM 3817 C CA . ASP B 1 181 ? -4.188 13.289 10.188 1 98.31 181 ASP B CA 1
ATOM 3818 C C . ASP B 1 181 ? -5.605 13.156 9.641 1 98.31 181 ASP B C 1
ATOM 3820 O O . ASP B 1 181 ? -6.547 12.875 10.391 1 98.31 181 ASP B O 1
ATOM 3824 N N . LEU B 1 182 ? -5.742 13.398 8.367 1 98.25 182 LEU B N 1
ATOM 3825 C CA . LEU B 1 182 ? -7.066 13.305 7.754 1 98.25 182 LEU B CA 1
ATOM 3826 C C . LEU B 1 182 ? -7.641 11.906 7.918 1 98.25 182 LEU B C 1
ATOM 3828 O O . LEU B 1 182 ? -8.805 11.75 8.297 1 98.25 182 LEU B O 1
ATOM 3832 N N . ALA B 1 183 ? -6.863 10.906 7.703 1 98.81 183 ALA B N 1
ATOM 3833 C CA . ALA B 1 183 ? -7.32 9.531 7.848 1 98.81 183 ALA B CA 1
ATOM 3834 C C . ALA B 1 183 ? -7.785 9.25 9.273 1 98.81 183 ALA B C 1
ATOM 3836 O O . ALA B 1 183 ? -8.875 8.703 9.484 1 98.81 183 ALA B O 1
ATOM 3837 N N . LEU B 1 184 ? -6.992 9.656 10.227 1 98.38 184 LEU B N 1
ATOM 3838 C CA . LEU B 1 184 ? -7.309 9.383 11.625 1 98.38 184 LEU B CA 1
ATOM 3839 C C . LEU B 1 184 ? -8.562 10.141 12.047 1 98.38 184 LEU B C 1
ATOM 3841 O O . LEU B 1 184 ? -9.328 9.664 12.891 1 98.38 184 LEU B O 1
ATOM 3845 N N . SER B 1 185 ? -8.789 11.312 11.477 1 97.81 185 SER B N 1
ATOM 3846 C CA . SER B 1 185 ? -9.992 12.078 11.773 1 97.81 185 SER B CA 1
ATOM 3847 C C . SER B 1 185 ? -11.242 11.328 11.328 1 97.81 185 SER B C 1
ATOM 3849 O O . SER B 1 185 ? -12.336 11.562 11.852 1 97.81 185 SER B O 1
ATOM 3851 N N . LEU B 1 186 ? -11.078 10.43 10.344 1 98.19 186 LEU B N 1
ATOM 3852 C CA . LEU B 1 186 ? -12.211 9.688 9.789 1 98.19 186 LEU B CA 1
ATOM 3853 C C . LEU B 1 186 ? -12.297 8.297 10.406 1 98.19 186 LEU B C 1
ATOM 3855 O O . LEU B 1 186 ? -13.391 7.738 10.531 1 98.19 186 LEU B O 1
ATOM 3859 N N . THR B 1 187 ? -11.188 7.707 10.797 1 98.06 187 THR B N 1
ATOM 3860 C CA . THR B 1 187 ? -11.148 6.301 11.18 1 98.06 187 THR B CA 1
ATOM 3861 C C . THR B 1 187 ? -11.18 6.156 12.703 1 98.06 187 THR B C 1
ATOM 3863 O O . THR B 1 187 ? -11.555 5.105 13.227 1 98.06 187 THR B O 1
ATOM 3866 N N . GLY B 1 188 ? -10.688 7.156 13.406 1 96 188 GLY B N 1
ATOM 3867 C CA . GLY B 1 188 ? -10.383 6.992 14.82 1 96 188 GLY B CA 1
ATOM 3868 C C . GLY B 1 188 ? -8.969 6.516 15.078 1 96 188 GLY B C 1
ATOM 3869 O O . GLY B 1 188 ? -8.172 6.375 14.141 1 96 188 GLY B O 1
ATOM 3870 N N . PRO B 1 189 ? -8.641 6.258 16.328 1 96.81 189 PRO B N 1
ATOM 3871 C CA . PRO B 1 189 ? -7.246 6.023 16.703 1 96.81 189 PRO B CA 1
ATOM 3872 C C . PRO B 1 189 ? -6.777 4.609 16.375 1 96.81 189 PRO B C 1
ATOM 3874 O O . PRO B 1 189 ? -7.59 3.682 16.312 1 96.81 189 PRO B O 1
ATOM 3877 N N . VAL B 1 190 ? -5.52 4.445 16.219 1 98.44 190 VAL B N 1
ATOM 3878 C CA . VAL B 1 190 ? -4.844 3.17 15.992 1 98.44 190 VAL B CA 1
ATOM 3879 C C . VAL B 1 190 ? -4.434 2.564 17.344 1 98.44 190 VAL B C 1
ATOM 3881 O O . VAL B 1 190 ? -3.967 3.275 18.234 1 98.44 190 VAL B O 1
ATOM 3884 N N . ALA B 1 191 ? -4.602 1.268 17.469 1 98.38 191 ALA B N 1
ATOM 3885 C CA . ALA B 1 191 ? -4.262 0.561 18.703 1 98.38 191 ALA B CA 1
ATOM 3886 C C . ALA B 1 191 ? -2.857 -0.029 18.625 1 98.38 191 ALA B C 1
ATOM 3888 O O . ALA B 1 191 ? -2.117 -0.014 19.609 1 98.38 191 ALA B O 1
ATOM 3889 N N . ARG B 1 192 ? -2.494 -0.592 17.453 1 98.5 192 ARG B N 1
ATOM 3890 C CA . ARG B 1 192 ? -1.214 -1.268 17.266 1 98.5 192 ARG B CA 1
ATOM 3891 C C . ARG B 1 192 ? -0.694 -1.071 15.844 1 98.5 192 ARG B C 1
ATOM 3893 O O . ARG B 1 192 ? -1.478 -0.874 14.914 1 98.5 192 ARG B O 1
ATOM 3900 N N . VAL B 1 193 ? 0.662 -1.153 15.773 1 98.81 193 VAL B N 1
ATOM 3901 C CA . VAL B 1 193 ? 1.26 -1.021 14.445 1 98.81 193 VAL B CA 1
ATOM 3902 C C . VAL B 1 193 ? 2.426 -1.996 14.305 1 98.81 193 VAL B C 1
ATOM 3904 O O . VAL B 1 193 ? 3.09 -2.326 15.297 1 98.81 193 VAL B O 1
ATOM 3907 N N . GLN B 1 194 ? 2.635 -2.537 13.188 1 98.75 194 GLN B N 1
ATOM 3908 C CA . GLN B 1 194 ? 3.832 -3.217 12.703 1 98.75 194 GLN B CA 1
ATOM 3909 C C . GLN B 1 194 ? 4.367 -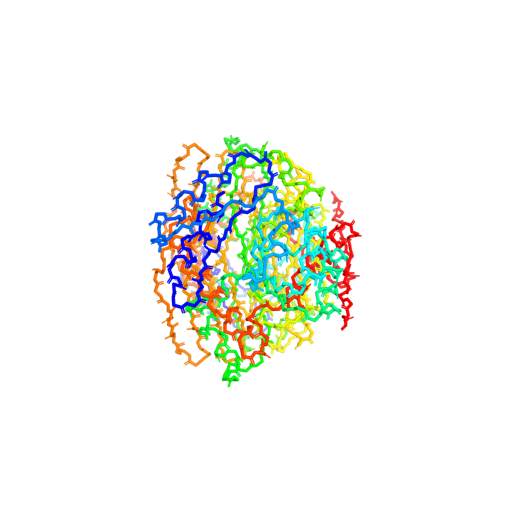2.555 11.438 1 98.75 194 GLN B C 1
ATOM 3911 O O . GLN B 1 194 ? 3.648 -2.43 10.445 1 98.75 194 GLN B O 1
ATOM 3916 N N . ALA B 1 195 ? 5.652 -2.15 11.492 1 98.88 195 ALA B N 1
ATOM 3917 C CA . ALA B 1 195 ? 6.07 -1.253 10.422 1 98.88 195 ALA B CA 1
ATOM 3918 C C . ALA B 1 195 ? 7.527 -1.497 10.039 1 98.88 195 ALA B C 1
ATOM 3920 O O . ALA B 1 195 ? 8.281 -2.1 10.797 1 98.88 195 ALA B O 1
ATOM 3921 N N . MET B 1 196 ? 7.844 -1.139 8.859 1 98.81 196 MET B N 1
ATOM 3922 C CA . MET B 1 196 ? 9.195 -1.044 8.32 1 98.81 196 MET B CA 1
ATOM 3923 C C . MET B 1 196 ? 9.477 0.362 7.797 1 98.81 196 MET B C 1
ATOM 3925 O O . MET B 1 196 ? 8.633 0.962 7.133 1 98.81 196 MET B O 1
ATOM 3929 N N . ALA B 1 197 ? 10.578 0.914 8.156 1 98.88 197 ALA B N 1
ATOM 3930 C CA . ALA B 1 197 ? 11.031 2.209 7.652 1 98.88 197 ALA B CA 1
ATOM 3931 C C . ALA B 1 197 ? 12.453 2.117 7.105 1 98.88 197 ALA B C 1
ATOM 3933 O O . ALA B 1 197 ? 13.258 1.315 7.586 1 98.88 197 ALA B O 1
ATOM 3934 N N . ALA B 1 198 ? 12.719 2.887 6.105 1 98.81 198 ALA B N 1
ATOM 3935 C CA . ALA B 1 198 ? 14.055 2.871 5.508 1 98.81 198 ALA B CA 1
ATOM 3936 C C . ALA B 1 198 ? 14.375 4.207 4.848 1 98.81 198 ALA B C 1
ATOM 3938 O O . ALA B 1 198 ? 13.477 4.996 4.559 1 98.81 198 ALA B O 1
ATOM 3939 N N . THR B 1 199 ? 15.648 4.5 4.77 1 98.81 199 THR B N 1
ATOM 3940 C CA . THR B 1 199 ? 16.156 5.465 3.799 1 98.81 199 THR B CA 1
ATOM 3941 C C . THR B 1 199 ? 16.625 4.758 2.531 1 98.81 199 THR B C 1
ATOM 3943 O O . THR B 1 199 ? 17.594 3.986 2.566 1 98.81 199 THR B O 1
ATOM 3946 N N . THR B 1 200 ? 15.938 4.965 1.442 1 98.69 200 THR B N 1
ATOM 3947 C CA . THR B 1 200 ? 16.266 4.258 0.21 1 98.69 200 THR B CA 1
ATOM 3948 C C . THR B 1 200 ? 17.562 4.781 -0.388 1 98.69 200 THR B C 1
ATOM 3950 O O . THR B 1 200 ? 18.109 5.781 0.079 1 98.69 200 THR B O 1
ATOM 3953 N N . ARG B 1 201 ? 18.047 4.156 -1.408 1 98.25 201 ARG B N 1
ATOM 3954 C CA . ARG B 1 201 ? 19.281 4.539 -2.07 1 98.25 201 ARG B CA 1
ATOM 3955 C C . ARG B 1 201 ? 19.125 5.84 -2.844 1 98.25 201 ARG B C 1
ATOM 3957 O O . ARG B 1 201 ? 20.094 6.406 -3.336 1 98.25 201 ARG B O 1
ATOM 3964 N N . PHE B 1 202 ? 17.922 6.328 -2.916 1 98.44 202 PHE B N 1
ATOM 3965 C CA . PHE B 1 202 ? 17.656 7.473 -3.777 1 98.44 202 PHE B CA 1
ATOM 3966 C C . PHE B 1 202 ? 17.906 8.781 -3.037 1 98.44 202 PHE B C 1
ATOM 3968 O O . PHE B 1 202 ? 17.906 9.852 -3.643 1 98.44 202 PHE B O 1
ATOM 3975 N N . HIS B 1 203 ? 18.078 8.703 -1.758 1 98.56 203 HIS B N 1
ATOM 3976 C CA . HIS B 1 203 ? 18.312 9.914 -0.976 1 98.56 203 HIS B CA 1
ATOM 3977 C C . HIS B 1 203 ? 19.469 9.734 -0.007 1 98.56 203 HIS B C 1
ATOM 3979 O O . HIS B 1 203 ? 19.703 8.633 0.489 1 98.56 203 HIS B O 1
ATOM 3985 N N . ARG B 1 204 ? 20.188 10.773 0.194 1 97.94 204 ARG B N 1
ATOM 3986 C CA . ARG B 1 204 ? 21.094 10.922 1.329 1 97.94 204 ARG B CA 1
ATOM 3987 C C . ARG B 1 204 ? 20.469 11.797 2.414 1 97.94 204 ARG B C 1
ATOM 3989 O O . ARG B 1 204 ? 20.359 13.016 2.252 1 97.94 204 ARG B O 1
ATOM 3996 N N . MET B 1 205 ? 20.047 11.242 3.455 1 97.62 205 MET B N 1
ATOM 3997 C CA . MET B 1 205 ? 19.406 11.922 4.57 1 97.62 205 MET B CA 1
ATOM 3998 C C . MET B 1 205 ? 19.438 11.062 5.828 1 97.62 205 MET B C 1
ATOM 4000 O O . MET B 1 205 ? 19.672 9.859 5.758 1 97.62 205 MET B O 1
ATOM 4004 N N . GLU B 1 206 ? 19.172 11.641 6.965 1 98.19 206 GLU B N 1
ATOM 4005 C CA . GLU B 1 206 ? 19.266 10.953 8.25 1 98.19 206 GLU B CA 1
ATOM 4006 C C . GLU B 1 206 ? 18.031 10.102 8.508 1 98.19 206 GLU B C 1
ATOM 4008 O O . GLU B 1 206 ? 18.125 8.992 9.039 1 98.19 206 GLU B O 1
ATOM 4013 N N . THR B 1 207 ? 16.906 10.539 8.094 1 98.38 207 THR B N 1
ATOM 4014 C CA . THR B 1 207 ? 15.625 9.938 8.477 1 98.38 207 THR B CA 1
ATOM 4015 C C . THR B 1 207 ? 15.023 9.164 7.305 1 98.38 207 THR B C 1
ATOM 4017 O O . THR B 1 207 ? 15.672 8.992 6.27 1 98.38 207 THR B O 1
ATOM 4020 N N . GLU B 1 208 ? 13.852 8.664 7.477 1 98.75 208 GLU B N 1
ATOM 4021 C CA . GLU B 1 208 ? 13.273 7.73 6.516 1 98.75 208 GLU B CA 1
ATOM 4022 C C . GLU B 1 208 ? 12.672 8.469 5.32 1 98.75 208 GLU B C 1
ATOM 4024 O O . GLU B 1 208 ? 12.102 9.555 5.477 1 98.75 208 GLU B O 1
ATOM 4029 N N . ASP B 1 209 ? 12.781 7.934 4.102 1 98.88 209 ASP B N 1
ATOM 4030 C CA . ASP B 1 209 ? 12.055 8.43 2.934 1 98.88 209 ASP B CA 1
ATOM 4031 C C . ASP B 1 209 ? 11.039 7.398 2.439 1 98.88 209 ASP B C 1
ATOM 4033 O O . ASP B 1 209 ? 10.344 7.633 1.449 1 98.88 209 ASP B O 1
ATOM 4037 N N . TYR B 1 210 ? 11.023 6.242 3.184 1 98.94 210 TYR B N 1
ATOM 4038 C CA . TYR B 1 210 ? 10.062 5.195 2.861 1 98.94 210 TYR B CA 1
ATOM 4039 C C . TYR B 1 210 ? 9.57 4.5 4.125 1 98.94 210 TYR B C 1
ATOM 4041 O O . TYR B 1 210 ? 10.367 4.145 4.996 1 98.94 210 TYR B O 1
ATOM 4049 N N . VAL B 1 211 ? 8.211 4.25 4.172 1 98.94 211 VAL B N 1
ATOM 4050 C CA . VAL B 1 211 ? 7.605 3.559 5.309 1 98.94 211 VAL B CA 1
ATOM 4051 C C . VAL B 1 211 ? 6.449 2.686 4.824 1 98.94 211 VAL B C 1
ATOM 4053 O O . VAL B 1 211 ? 5.652 3.109 3.984 1 98.94 211 VAL B O 1
ATOM 4056 N N . SER B 1 212 ? 6.395 1.479 5.305 1 98.88 212 SER B N 1
ATOM 4057 C CA . SER B 1 212 ? 5.242 0.59 5.219 1 98.88 212 SER B CA 1
ATOM 4058 C C . SER B 1 212 ? 4.773 0.153 6.602 1 98.88 212 SER B C 1
ATOM 4060 O O . SER B 1 212 ? 5.566 -0.352 7.402 1 98.88 212 SER B O 1
ATOM 4062 N N . ALA B 1 213 ? 3.455 0.298 6.84 1 98.94 213 ALA B N 1
ATOM 4063 C CA . ALA B 1 213 ? 2.947 -0.033 8.172 1 98.94 213 ALA B CA 1
ATOM 4064 C C . ALA B 1 213 ? 1.594 -0.732 8.078 1 98.94 213 ALA B C 1
ATOM 4066 O O . ALA B 1 213 ? 0.743 -0.35 7.273 1 98.94 213 ALA B O 1
ATOM 4067 N N . GLY B 1 214 ? 1.46 -1.841 8.836 1 98.88 214 GLY B N 1
ATOM 4068 C CA . GLY B 1 214 ? 0.154 -2.4 9.141 1 98.88 214 GLY B CA 1
ATOM 4069 C C . GLY B 1 214 ? -0.488 -1.781 10.367 1 98.88 214 GLY B C 1
ATOM 4070 O O . GLY B 1 214 ? 0.182 -1.552 11.375 1 98.88 214 GLY B O 1
ATOM 4071 N N . LEU B 1 215 ? -1.767 -1.504 10.266 1 98.88 215 LEU B N 1
ATOM 4072 C CA . LEU B 1 215 ? -2.48 -0.787 11.32 1 98.88 215 LEU B CA 1
ATOM 4073 C C . LEU B 1 215 ? -3.633 -1.625 11.859 1 98.88 215 LEU B C 1
ATOM 4075 O O . LEU B 1 215 ? -4.371 -2.246 11.094 1 98.88 215 LEU B O 1
ATOM 4079 N N . ARG B 1 216 ? -3.752 -1.689 13.148 1 98.81 216 ARG B N 1
ATOM 4080 C CA . ARG B 1 216 ? -4.953 -2.162 13.828 1 98.81 216 ARG B CA 1
ATOM 4081 C C . ARG B 1 216 ? -5.613 -1.039 14.617 1 98.81 216 ARG B C 1
ATOM 4083 O O . ARG B 1 216 ? -5.004 -0.469 15.523 1 98.81 216 ARG B O 1
ATOM 4090 N N . PHE B 1 217 ? -6.801 -0.764 14.281 1 98.56 217 PHE B N 1
ATOM 4091 C CA . PHE B 1 217 ? -7.512 0.348 14.898 1 98.56 217 PHE B CA 1
ATOM 4092 C C . PHE B 1 217 ? -8.234 -0.11 16.156 1 98.56 217 PHE B C 1
ATOM 4094 O O . PHE B 1 217 ? -8.547 -1.293 16.312 1 98.56 217 PHE B O 1
ATOM 4101 N N . LYS B 1 218 ? -8.547 0.831 17.031 1 97.88 218 LYS B N 1
ATOM 4102 C CA . LYS B 1 218 ? -9.25 0.52 18.266 1 97.88 218 LYS B CA 1
ATOM 4103 C C . LYS B 1 218 ? -10.672 0.033 17.984 1 97.88 218 LYS B C 1
ATOM 4105 O O . LYS B 1 218 ? -11.219 -0.774 18.734 1 97.88 218 LYS B O 1
ATOM 4110 N N . ASN B 1 219 ? -11.25 0.442 16.906 1 97.75 219 ASN B N 1
ATOM 4111 C CA . ASN B 1 219 ? -12.617 0.059 16.578 1 97.75 219 ASN B CA 1
ATOM 4112 C C . ASN B 1 219 ? -12.664 -1.301 15.883 1 97.75 219 ASN B C 1
ATOM 4114 O O . ASN B 1 219 ? -13.719 -1.727 15.414 1 97.75 219 ASN B O 1
ATOM 4118 N N . GLY B 1 220 ? -11.531 -1.943 15.695 1 98.12 220 GLY B N 1
ATOM 4119 C CA . GLY B 1 220 ? -11.5 -3.291 15.148 1 98.12 220 GLY B CA 1
ATOM 4120 C C . GLY B 1 220 ? -11.086 -3.334 13.688 1 98.12 220 GLY B C 1
ATOM 4121 O O . GLY B 1 220 ? -10.742 -4.395 13.164 1 98.12 220 GLY B O 1
ATOM 4122 N N . ALA B 1 221 ? -11.102 -2.201 13.016 1 98.81 221 ALA B N 1
ATOM 4123 C CA . ALA B 1 221 ? -10.664 -2.141 11.625 1 98.81 221 ALA B CA 1
ATOM 4124 C C . ALA B 1 221 ? -9.164 -2.389 11.508 1 98.81 221 ALA B C 1
ATOM 4126 O O . ALA B 1 221 ? -8.438 -2.289 12.5 1 98.81 221 ALA B O 1
ATOM 4127 N N . VAL B 1 222 ? -8.75 -2.801 10.328 1 98.88 222 VAL B N 1
ATOM 4128 C CA . VAL B 1 222 ? -7.328 -2.949 10.039 1 98.88 222 VAL B CA 1
ATOM 4129 C C . VAL B 1 222 ? -6.969 -2.129 8.797 1 98.88 222 VAL B C 1
ATOM 4131 O O . VAL B 1 222 ? -7.848 -1.561 8.148 1 98.88 222 VAL B O 1
ATOM 4134 N N . GLY B 1 223 ? -5.703 -2.004 8.5 1 98.75 223 GLY B N 1
ATOM 4135 C CA . GLY B 1 223 ? -5.336 -1.25 7.309 1 98.75 223 GLY B CA 1
ATOM 4136 C C . GLY B 1 223 ? -3.836 -1.132 7.113 1 98.75 223 GLY B C 1
ATOM 4137 O O . GLY B 1 223 ? -3.064 -1.849 7.754 1 98.75 223 GLY B O 1
ATOM 4138 N N . SER B 1 224 ? -3.477 -0.3 6.168 1 98.88 224 SER B N 1
ATOM 4139 C CA . SER B 1 224 ? -2.074 -0.078 5.836 1 98.88 224 SER B CA 1
ATOM 4140 C C . SER B 1 224 ? -1.79 1.4 5.594 1 98.88 224 SER B C 1
ATOM 4142 O O . SER B 1 224 ? -2.697 2.164 5.254 1 98.88 224 SER B O 1
ATOM 4144 N N . LEU B 1 225 ? -0.616 1.773 5.852 1 98.94 225 LEU B N 1
ATOM 4145 C CA . LEU B 1 225 ? -0.021 3.051 5.469 1 98.94 225 LEU B CA 1
ATOM 4146 C C . LEU B 1 225 ? 1.287 2.836 4.715 1 98.94 225 LEU B C 1
ATOM 4148 O O . LEU B 1 225 ? 2.205 2.189 5.227 1 98.94 225 LEU B O 1
ATOM 4152 N N . VAL B 1 226 ? 1.33 3.297 3.486 1 98.94 226 VAL B N 1
ATOM 4153 C CA . VAL B 1 226 ? 2.566 3.33 2.713 1 98.94 226 VAL B CA 1
ATOM 4154 C C . VAL B 1 226 ? 2.891 4.77 2.318 1 98.94 226 VAL B C 1
ATOM 4156 O O . VAL B 1 226 ? 2.086 5.434 1.658 1 98.94 226 VAL B O 1
ATOM 4159 N N . ALA B 1 227 ? 4.004 5.234 2.758 1 98.94 227 ALA B N 1
ATOM 4160 C CA . ALA B 1 227 ? 4.41 6.609 2.498 1 98.94 227 ALA B CA 1
ATOM 4161 C C . ALA B 1 227 ? 5.836 6.668 1.961 1 98.94 227 ALA B C 1
ATOM 4163 O O . ALA B 1 227 ? 6.723 5.973 2.461 1 98.94 227 ALA B O 1
ATOM 4164 N N . SER B 1 228 ? 6.023 7.516 0.939 1 98.88 228 SER B N 1
ATOM 4165 C CA . SER B 1 228 ? 7.34 7.605 0.312 1 98.88 228 SER B CA 1
ATOM 4166 C C . SER B 1 228 ? 7.574 8.992 -0.281 1 98.88 228 SER B C 1
ATOM 4168 O O . SER B 1 228 ? 6.637 9.641 -0.74 1 98.88 228 SER B O 1
ATOM 4170 N N . THR B 1 229 ? 8.797 9.445 -0.221 1 98.56 229 THR B N 1
ATOM 4171 C CA . THR B 1 229 ? 9.25 10.523 -1.088 1 98.56 229 THR B CA 1
ATOM 4172 C C . THR B 1 229 ? 10.25 10.008 -2.117 1 98.56 229 THR B C 1
ATOM 4174 O O . THR B 1 229 ? 11.023 10.789 -2.684 1 98.56 229 THR B O 1
ATOM 4177 N N . ALA B 1 230 ? 10.25 8.68 -2.291 1 98.75 230 ALA B N 1
ATOM 4178 C CA . ALA B 1 230 ? 11.18 8.031 -3.211 1 98.75 230 ALA B CA 1
ATOM 4179 C C . ALA B 1 230 ? 10.445 7.398 -4.383 1 98.75 230 ALA B C 1
ATOM 4181 O O . ALA B 1 230 ? 11.047 6.688 -5.195 1 98.75 230 ALA B O 1
ATOM 4182 N N . SER B 1 231 ? 9.188 7.594 -4.449 1 98.56 231 SER B N 1
ATOM 4183 C CA . SER B 1 231 ? 8.375 6.992 -5.5 1 98.56 231 SER B CA 1
ATOM 4184 C C . SER B 1 231 ? 8.305 7.895 -6.73 1 98.56 231 SER B C 1
ATOM 4186 O O . SER B 1 231 ? 7.355 8.664 -6.887 1 98.56 231 SER B O 1
ATOM 4188 N N . PHE B 1 232 ? 9.273 7.781 -7.551 1 98.25 232 PHE B N 1
ATOM 4189 C CA . PHE B 1 232 ? 9.352 8.594 -8.758 1 98.25 232 PHE B CA 1
ATOM 4190 C C . PHE B 1 232 ? 8.328 8.125 -9.789 1 98.25 232 PHE B C 1
ATOM 4192 O O . PHE B 1 232 ? 8.18 6.922 -10.023 1 98.25 232 PHE B O 1
ATOM 4199 N N . PRO B 1 233 ? 7.625 9.023 -10.609 1 97.31 233 PRO B N 1
ATOM 4200 C CA . PRO B 1 233 ? 7.676 10.484 -10.586 1 97.31 233 PRO B CA 1
ATOM 4201 C C . PRO B 1 233 ? 6.738 11.094 -9.539 1 97.31 233 PRO B C 1
ATOM 4203 O O . PRO B 1 233 ? 6.609 12.312 -9.461 1 97.31 233 PRO B O 1
ATOM 4206 N N . GLY B 1 234 ? 6.156 10.273 -8.766 1 97 234 GLY B N 1
ATOM 4207 C CA . GLY B 1 234 ? 5.16 10.703 -7.797 1 97 234 GLY B CA 1
ATOM 4208 C C . GLY B 1 234 ? 3.734 10.523 -8.289 1 97 234 GLY B C 1
ATOM 4209 O O . GLY B 1 234 ? 3.5 10.391 -9.492 1 97 234 GLY B O 1
ATOM 4210 N N . ALA B 1 235 ? 2.844 10.383 -7.395 1 95 235 ALA B N 1
ATOM 4211 C CA . ALA B 1 235 ? 1.414 10.289 -7.68 1 95 235 ALA B CA 1
ATOM 4212 C C . ALA B 1 235 ? 0.588 10.875 -6.539 1 95 235 ALA B C 1
ATOM 4214 O O . ALA B 1 235 ? 1.129 11.219 -5.484 1 95 235 ALA B O 1
ATOM 4215 N N . ALA B 1 236 ? -0.668 11.016 -6.766 1 94.31 236 ALA B N 1
ATOM 4216 C CA . ALA B 1 236 ? -1.556 11.594 -5.758 1 94.31 236 ALA B CA 1
ATOM 4217 C C . ALA B 1 236 ? -1.686 10.672 -4.551 1 94.31 236 ALA B C 1
ATOM 4219 O O . ALA B 1 236 ? -1.751 9.445 -4.699 1 94.31 236 ALA B O 1
ATOM 4220 N N . GLU B 1 237 ? -1.7 11.258 -3.367 1 96.88 237 GLU B N 1
ATOM 4221 C CA . GLU B 1 237 ? -2.027 10.484 -2.174 1 96.88 237 GLU B CA 1
ATOM 4222 C C . GLU B 1 237 ? -3.486 10.039 -2.188 1 96.88 237 GLU B C 1
ATOM 4224 O O . GLU B 1 237 ? -4.32 10.641 -2.869 1 96.88 237 GLU B O 1
ATOM 4229 N N . SER B 1 238 ? -3.789 9.016 -1.456 1 98.12 238 SER B N 1
ATOM 4230 C CA . SER B 1 238 ? -5.156 8.508 -1.388 1 98.12 238 SER B CA 1
ATOM 4231 C C . SER B 1 238 ? -5.457 7.906 -0.021 1 98.12 238 SER B C 1
ATOM 4233 O O . SER B 1 238 ? -4.547 7.441 0.671 1 98.12 238 SER B O 1
ATOM 4235 N N . ILE B 1 239 ? -6.68 7.996 0.386 1 98.75 239 ILE B N 1
ATOM 4236 C CA . ILE B 1 239 ? -7.258 7.32 1.541 1 98.75 239 ILE B CA 1
ATOM 4237 C C . ILE B 1 239 ? -8.477 6.512 1.108 1 98.75 239 ILE B C 1
ATOM 4239 O O . ILE B 1 239 ? -9.461 7.074 0.616 1 98.75 239 ILE B O 1
ATOM 4243 N N . LEU B 1 240 ? -8.391 5.234 1.249 1 98.88 240 LEU B N 1
ATOM 4244 C CA . LEU B 1 240 ? -9.531 4.359 0.999 1 98.88 240 LEU B CA 1
ATOM 4245 C C . LEU B 1 240 ? -10.109 3.828 2.307 1 98.88 240 LEU B C 1
ATOM 4247 O O . LEU B 1 240 ? -9.375 3.305 3.148 1 98.88 240 LEU B O 1
ATOM 4251 N N . LEU B 1 241 ? -11.359 4.012 2.504 1 98.94 241 LEU B N 1
ATOM 4252 C CA . LEU B 1 241 ? -12.086 3.51 3.666 1 98.94 241 LEU B CA 1
ATOM 4253 C C . LEU B 1 241 ? -13.195 2.561 3.244 1 98.94 241 LEU B C 1
ATOM 4255 O O . LEU B 1 241 ? -14.102 2.949 2.498 1 98.94 241 LEU B O 1
ATOM 4259 N N . HIS B 1 242 ? -13.117 1.36 3.719 1 98.94 242 HIS B N 1
ATOM 4260 C CA . HIS B 1 242 ? -14.141 0.365 3.404 1 98.94 242 HIS B CA 1
ATOM 4261 C C . HIS B 1 242 ? -15.047 0.111 4.602 1 98.94 242 HIS B C 1
ATOM 4263 O O . HIS B 1 242 ? -14.594 -0.361 5.645 1 98.94 242 HIS B O 1
ATOM 4269 N N . PHE B 1 243 ? -16.281 0.453 4.398 1 98.81 243 PHE B N 1
ATOM 4270 C CA . PHE B 1 243 ? -17.312 0.259 5.414 1 98.81 243 PHE B CA 1
ATOM 4271 C C . PHE B 1 243 ? -18.25 -0.88 5.027 1 98.81 243 PHE B C 1
ATOM 4273 O O . PHE B 1 243 ? -18.125 -1.448 3.941 1 98.81 243 PHE B O 1
ATOM 4280 N N . ASP B 1 244 ? -19.188 -1.224 5.934 1 98.5 244 ASP B N 1
ATOM 4281 C CA . ASP B 1 244 ? -20.156 -2.295 5.691 1 98.5 244 ASP B CA 1
ATOM 4282 C C . ASP B 1 244 ? -20.938 -2.043 4.41 1 98.5 244 ASP B C 1
ATOM 4284 O O . ASP B 1 244 ? -21.172 -2.965 3.625 1 98.5 244 ASP B O 1
ATOM 4288 N N . ASN B 1 245 ? -21.281 -0.748 4.172 1 98.56 245 ASN B N 1
ATOM 4289 C CA . ASN B 1 245 ? -22.281 -0.491 3.143 1 98.56 245 ASN B CA 1
ATOM 4290 C C . ASN B 1 245 ? -21.672 0.207 1.929 1 98.56 245 ASN B C 1
ATOM 4292 O O . ASN B 1 245 ? -22.328 0.311 0.882 1 98.56 245 ASN B O 1
ATOM 4296 N N . ALA B 1 246 ? -20.453 0.704 2.049 1 98.62 246 ALA B N 1
ATOM 4297 C CA . ALA B 1 246 ? -19.828 1.423 0.939 1 98.62 246 ALA B CA 1
ATOM 4298 C C . ALA B 1 246 ? -18.328 1.545 1.138 1 98.62 246 ALA B C 1
ATOM 4300 O O . ALA B 1 246 ? -17.812 1.329 2.24 1 98.62 246 ALA B O 1
ATOM 4301 N N . SER B 1 247 ? -17.672 1.797 0.076 1 98.81 247 SER B N 1
ATOM 4302 C CA . SER B 1 247 ? -16.266 2.188 0.105 1 98.81 247 SER B CA 1
ATOM 4303 C C . SER B 1 247 ? -16.078 3.633 -0.344 1 98.81 247 SER B C 1
ATOM 4305 O O . SER B 1 247 ? -16.672 4.059 -1.337 1 98.81 247 SER B O 1
ATOM 4307 N N . LEU B 1 248 ? -15.289 4.363 0.417 1 98.75 248 LEU B N 1
ATOM 4308 C CA . LEU B 1 248 ? -14.922 5.746 0.109 1 98.75 248 LEU B CA 1
ATOM 4309 C C . LEU B 1 248 ? -13.484 5.836 -0.374 1 98.75 248 LEU B C 1
ATOM 4311 O O . LEU B 1 248 ? -12.586 5.219 0.21 1 98.75 248 LEU B O 1
ATOM 4315 N N . ARG B 1 249 ? -13.273 6.59 -1.398 1 98.56 249 ARG B N 1
ATOM 4316 C CA . ARG B 1 249 ? -11.922 6.891 -1.865 1 98.56 249 ARG B CA 1
ATOM 4317 C C . ARG B 1 249 ? -11.703 8.398 -1.97 1 98.56 249 ARG B C 1
ATOM 4319 O O . ARG B 1 249 ? -12.359 9.07 -2.766 1 98.56 249 ARG B O 1
ATOM 4326 N N . LEU B 1 250 ? -10.82 8.906 -1.152 1 97.88 250 LEU B N 1
ATOM 4327 C CA . LEU B 1 250 ? -10.352 10.289 -1.242 1 97.88 250 LEU B CA 1
ATOM 4328 C C . LEU B 1 250 ? -9.039 10.367 -2.018 1 97.88 250 LEU B C 1
ATOM 4330 O O . LEU B 1 250 ? -8.023 9.812 -1.586 1 97.88 250 LEU B O 1
ATOM 4334 N N . ALA B 1 251 ? -9.062 11.008 -3.148 1 95 251 ALA B N 1
ATOM 4335 C CA . ALA B 1 251 ? -7.875 11.164 -3.979 1 95 251 ALA B CA 1
ATOM 4336 C C . ALA B 1 251 ? -8.023 12.344 -4.938 1 95 251 ALA B C 1
ATOM 4338 O O . ALA B 1 251 ? -9.102 12.562 -5.5 1 95 251 ALA B O 1
ATOM 4339 N N . SER B 1 252 ? -6.953 13.125 -5.059 1 88.88 252 SER B N 1
ATOM 4340 C CA . SER B 1 252 ? -6.891 14.188 -6.055 1 88.88 252 SER B CA 1
ATOM 4341 C C . SER B 1 252 ? -8.031 15.18 -5.879 1 88.88 252 SER B C 1
ATOM 4343 O O . SER B 1 252 ? -8.672 15.578 -6.852 1 88.88 252 SER B O 1
ATOM 4345 N N . GLY B 1 253 ? -8.336 15.383 -4.66 1 87.94 253 GLY B N 1
ATOM 4346 C CA . GLY B 1 253 ? -9.336 16.391 -4.359 1 87.94 253 GLY B CA 1
ATOM 4347 C C . GLY B 1 253 ? -10.758 15.898 -4.535 1 87.94 253 GLY B C 1
ATOM 4348 O O . GLY B 1 253 ? -11.711 16.672 -4.426 1 87.94 253 GLY B O 1
ATOM 4349 N N . LEU B 1 254 ? -10.883 14.586 -4.809 1 94.81 254 LEU B N 1
ATOM 4350 C CA . LEU B 1 254 ? -12.203 14.016 -5.051 1 94.81 254 LEU B CA 1
ATOM 4351 C C . LEU B 1 254 ? -12.531 12.953 -4.012 1 94.81 254 LEU B C 1
ATOM 4353 O O . LEU B 1 254 ? -11.633 12.352 -3.428 1 94.81 254 LEU B O 1
ATOM 4357 N N . LEU B 1 255 ? -13.836 12.805 -3.801 1 97.62 255 LEU B N 1
ATOM 4358 C CA . LEU B 1 255 ? -14.383 11.703 -3.02 1 97.62 255 LEU B CA 1
ATOM 4359 C C . LEU B 1 255 ? -15.25 10.797 -3.891 1 97.62 255 LEU B C 1
ATOM 4361 O O . LEU B 1 255 ? -16.266 11.227 -4.422 1 97.62 255 LEU B O 1
ATOM 4365 N N . HIS B 1 256 ? -14.805 9.602 -4.094 1 98.12 256 HIS B N 1
ATOM 4366 C CA . HIS B 1 256 ? -15.586 8.602 -4.812 1 98.12 256 HIS B CA 1
ATOM 4367 C C . HIS B 1 256 ? -16.234 7.613 -3.846 1 98.12 256 HIS B C 1
ATOM 4369 O O . HIS B 1 256 ? -15.578 7.117 -2.924 1 98.12 256 HIS B O 1
ATOM 4375 N N . LEU B 1 257 ? -17.5 7.32 -4.055 1 98.25 257 LEU B N 1
ATOM 4376 C CA . LEU B 1 257 ? -18.234 6.348 -3.254 1 98.25 257 LEU B CA 1
ATOM 4377 C C . LEU B 1 257 ? -18.703 5.172 -4.113 1 98.25 257 LEU B C 1
ATOM 4379 O O . LEU B 1 257 ? -19.312 5.371 -5.16 1 98.25 257 LEU B O 1
ATOM 4383 N N . ASP B 1 258 ? -18.375 3.986 -3.721 1 98.62 258 ASP B N 1
ATOM 4384 C CA . ASP B 1 258 ? -18.938 2.75 -4.266 1 98.62 258 ASP B CA 1
ATOM 4385 C C . ASP B 1 258 ? -19.812 2.041 -3.24 1 98.62 258 ASP B C 1
ATOM 4387 O O . ASP B 1 258 ? -19.312 1.451 -2.283 1 98.62 258 ASP B O 1
ATOM 4391 N N . TRP B 1 259 ? -21.078 2.082 -3.418 1 98.44 259 TRP B N 1
ATOM 4392 C CA . TRP B 1 259 ? -22 1.425 -2.5 1 98.44 259 TRP B CA 1
ATOM 4393 C C . TRP B 1 259 ? -22.109 -0.064 -2.809 1 98.44 259 TRP B C 1
ATOM 4395 O O . TRP B 1 259 ? -22.094 -0.465 -3.975 1 98.44 259 TRP B O 1
ATOM 4405 N N . ARG B 1 260 ? -22.344 -0.877 -1.762 1 97.38 260 ARG B N 1
ATOM 4406 C CA . ARG B 1 260 ? -22.469 -2.322 -1.918 1 97.38 260 ARG B CA 1
ATOM 4407 C C . ARG B 1 260 ? -23.672 -2.664 -2.795 1 97.38 260 ARG B C 1
ATOM 4409 O O . ARG B 1 260 ? -23.703 -3.723 -3.428 1 97.38 260 ARG B O 1
ATOM 4416 N N . ASP B 1 261 ? -24.609 -1.793 -2.873 1 95.88 261 ASP B N 1
ATOM 4417 C CA . ASP B 1 261 ? -25.828 -2.055 -3.641 1 95.88 261 ASP B CA 1
ATOM 4418 C C . ASP B 1 261 ? -25.656 -1.618 -5.094 1 95.88 261 ASP B C 1
ATOM 4420 O O . ASP B 1 261 ? -26.625 -1.617 -5.859 1 95.88 261 ASP B O 1
ATOM 4424 N N . GLY B 1 262 ? -24.5 -1.163 -5.426 1 96.06 262 GLY B N 1
ATOM 4425 C CA . GLY B 1 262 ? -24.203 -0.888 -6.82 1 96.06 262 GLY B CA 1
ATOM 4426 C C . GLY B 1 262 ? -24.188 0.593 -7.148 1 96.06 262 GLY B C 1
ATOM 4427 O O . GLY B 1 262 ? -23.719 0.994 -8.211 1 96.06 262 GLY B O 1
ATOM 4428 N N . ARG B 1 263 ? -24.719 1.54 -6.246 1 96.19 263 ARG B N 1
ATOM 4429 C CA . ARG B 1 263 ? -24.688 2.984 -6.461 1 96.19 263 ARG B CA 1
ATOM 4430 C C . ARG B 1 263 ? -23.25 3.506 -6.438 1 96.19 263 ARG B C 1
ATOM 4432 O O . ARG B 1 263 ? -22.422 3.004 -5.684 1 96.19 263 ARG B O 1
ATOM 4439 N N . GLN B 1 264 ? -23 4.465 -7.352 1 97.75 264 GLN B N 1
ATOM 4440 C CA . GLN B 1 264 ? -21.734 5.184 -7.371 1 97.75 264 GLN B CA 1
ATOM 4441 C C . GLN B 1 264 ? -21.953 6.691 -7.32 1 97.75 264 GLN B C 1
ATOM 4443 O O . GLN B 1 264 ? -22.875 7.211 -7.961 1 97.75 264 GLN B O 1
ATOM 4448 N N . GLU B 1 265 ? -21.188 7.387 -6.477 1 97.31 265 GLU B N 1
ATOM 4449 C CA . GLU B 1 265 ? -21.266 8.836 -6.34 1 97.31 265 GLU B CA 1
ATOM 4450 C C . GLU B 1 265 ? -19.875 9.461 -6.344 1 97.31 265 GLU B C 1
ATOM 4452 O O . GLU B 1 265 ? -18.891 8.812 -5.949 1 97.31 265 GLU B O 1
ATOM 4457 N N . THR B 1 266 ? -19.797 10.625 -6.836 1 96.62 266 THR B N 1
ATOM 4458 C CA . THR B 1 266 ? -18.562 11.398 -6.789 1 96.62 266 THR B CA 1
ATOM 4459 C C . THR B 1 266 ? -18.828 12.82 -6.312 1 96.62 266 THR B C 1
ATOM 4461 O O . THR B 1 266 ? -19.797 13.461 -6.758 1 96.62 266 THR B O 1
ATOM 4464 N N . PHE B 1 267 ? -18.047 13.266 -5.387 1 94.81 267 PHE B N 1
ATOM 4465 C CA . PHE B 1 267 ? -18.141 14.617 -4.848 1 94.81 267 PHE B CA 1
ATOM 4466 C C . PHE B 1 267 ? -16.828 15.367 -5.016 1 94.81 267 PHE B C 1
ATOM 4468 O O . PHE B 1 267 ? -15.75 14.773 -4.938 1 94.81 267 PHE B O 1
ATOM 4475 N N . GLY B 1 268 ? -16.969 16.578 -5.023 1 84.06 268 GLY B N 1
ATOM 4476 C CA . GLY B 1 268 ? -15.812 17.453 -5.09 1 84.06 268 GLY B CA 1
ATOM 4477 C C . GLY B 1 268 ? -15.477 17.891 -6.5 1 84.06 268 GLY B C 1
ATOM 4478 O O . GLY B 1 268 ? -16.219 17.609 -7.438 1 84.06 268 GLY B O 1
ATOM 4479 N N . GLY B 1 269 ? -14.812 18.719 -6.777 1 65.06 269 GLY B N 1
ATOM 4480 C CA . GLY B 1 269 ? -14.383 19.25 -8.062 1 65.06 269 GLY B CA 1
ATOM 4481 C C . GLY B 1 269 ? -12.875 19.391 -8.164 1 65.06 269 GLY B C 1
ATOM 4482 O O . GLY B 1 269 ? -12.18 19.422 -7.148 1 65.06 269 GLY B O 1
ATOM 4483 N N . ALA B 1 270 ? -12.43 18.891 -9.414 1 50.16 270 ALA B N 1
ATOM 4484 C CA . ALA B 1 270 ? -11 18.953 -9.719 1 50.16 270 ALA B CA 1
ATOM 4485 C C . ALA B 1 270 ? -10.344 20.156 -9.031 1 50.16 270 ALA B C 1
ATOM 4487 O O . ALA B 1 270 ? -10.586 21.297 -9.406 1 50.16 270 ALA B O 1
ATOM 4488 N N . ALA B 1 271 ? -10.508 20.203 -7.789 1 48.03 271 ALA B N 1
ATOM 4489 C CA . ALA B 1 271 ? -9.641 21.234 -7.238 1 48.03 271 ALA B CA 1
ATOM 4490 C C . ALA B 1 271 ? -8.273 21.234 -7.918 1 48.03 271 ALA B C 1
ATOM 4492 O O . ALA B 1 271 ? -7.844 20.203 -8.445 1 48.03 271 ALA B O 1
ATOM 4493 N N . ALA B 1 272 ? -7.672 22.312 -8.164 1 43.25 272 ALA B N 1
ATOM 4494 C CA . ALA B 1 272 ? -6.293 22.453 -8.617 1 43.25 272 ALA B CA 1
ATOM 4495 C C . ALA B 1 272 ? -5.383 21.438 -7.953 1 43.25 272 ALA B C 1
ATOM 4497 O O . ALA B 1 272 ? -5.742 20.844 -6.934 1 43.25 272 ALA B O 1
ATOM 4498 N N . GLY B 1 273 ? -4.035 21.219 -8.414 1 43.19 273 GLY B N 1
ATOM 4499 C CA . GLY B 1 273 ? -2.883 20.344 -8.297 1 43.19 273 GLY B CA 1
ATOM 4500 C C . GLY B 1 273 ? -2.588 19.938 -6.867 1 43.19 273 GLY B C 1
ATOM 4501 O O . GLY B 1 273 ? -2.592 20.766 -5.965 1 43.19 273 GLY B O 1
ATOM 4502 N N . THR B 1 274 ? -2.988 18.75 -6.508 1 43.75 274 THR B N 1
ATOM 4503 C CA . THR B 1 274 ? -2.482 18.172 -5.27 1 43.75 274 THR B CA 1
ATOM 4504 C C . THR B 1 274 ? -0.982 18.422 -5.133 1 43.75 274 THR B C 1
ATOM 4506 O O . THR B 1 274 ? -0.307 18.734 -6.113 1 43.75 274 THR B O 1
ATOM 4509 N N . GLY B 1 275 ? -0.449 18.688 -3.99 1 42.28 275 GLY B N 1
ATOM 4510 C CA . GLY B 1 275 ? 0.946 18.875 -3.633 1 42.28 275 GLY B CA 1
ATOM 4511 C C . GLY B 1 275 ? 1.871 17.844 -4.242 1 42.28 275 GLY B C 1
ATOM 4512 O O . GLY B 1 275 ? 3.084 17.875 -4.02 1 42.28 275 GLY B O 1
ATOM 4513 N N . GLY B 1 276 ? 1.324 16.734 -4.742 1 42.53 276 GLY B N 1
ATOM 4514 C CA . GLY B 1 276 ? 2.219 15.672 -5.191 1 42.53 276 GLY B CA 1
ATOM 4515 C C . GLY B 1 276 ? 3.014 16.047 -6.426 1 42.53 276 GLY B C 1
ATOM 4516 O O . GLY B 1 276 ? 3.912 15.312 -6.84 1 42.53 276 GLY B O 1
ATOM 4517 N N . GLY B 1 277 ? 2.426 17.219 -7.227 1 43.5 277 GLY B N 1
ATOM 4518 C CA . GLY B 1 277 ? 3.189 17.641 -8.391 1 43.5 277 GLY B CA 1
ATOM 4519 C C . GLY B 1 277 ? 4.309 18.609 -8.047 1 43.5 277 GLY B C 1
ATOM 4520 O O . GLY B 1 277 ? 4.559 18.891 -6.871 1 43.5 277 GLY B O 1
ATOM 4521 N N . ALA B 1 278 ? 4.797 19.297 -9.172 1 43.47 278 ALA B N 1
ATOM 4522 C CA . ALA B 1 278 ? 5.953 20.188 -9.078 1 43.47 278 ALA B CA 1
ATOM 4523 C C . ALA B 1 278 ? 5.59 21.5 -8.383 1 43.47 278 ALA B C 1
ATOM 4525 O O . ALA B 1 278 ? 6.449 22.141 -7.781 1 43.47 278 ALA B O 1
ATOM 4526 N N . ASP B 1 279 ? 4.297 22.203 -8.734 1 39.94 279 ASP B N 1
ATOM 4527 C CA . ASP B 1 279 ? 4.062 23.5 -8.117 1 39.94 279 ASP B CA 1
ATOM 4528 C C . ASP B 1 279 ? 2.906 23.438 -7.121 1 39.94 279 ASP B C 1
ATOM 4530 O O . ASP B 1 279 ? 1.752 23.656 -7.488 1 39.94 279 ASP B O 1
ATOM 4534 N N . PRO B 1 280 ? 2.879 23 -6.023 1 44.72 280 PRO B N 1
ATOM 4535 C CA . PRO B 1 280 ? 1.922 22.75 -4.945 1 44.72 280 PRO B CA 1
ATOM 4536 C C . PRO B 1 280 ? 1.237 24.031 -4.453 1 44.72 280 PRO B C 1
ATOM 4538 O O . PRO B 1 280 ? 0.255 23.953 -3.711 1 44.72 280 PRO B O 1
ATOM 4541 N N . MET B 1 281 ? 1.661 25.375 -4.719 1 42.88 281 MET B N 1
ATOM 4542 C CA . MET B 1 281 ? 1.376 26.516 -3.865 1 42.88 281 MET B CA 1
ATOM 4543 C C . MET B 1 281 ? 0.155 27.281 -4.367 1 42.88 281 MET B C 1
ATOM 4545 O O . MET B 1 281 ? -0.365 28.156 -3.676 1 42.88 281 MET B O 1
ATOM 4549 N N . ALA B 1 282 ? -0.381 27.344 -5.547 1 44.41 282 ALA B N 1
ATOM 4550 C CA . ALA B 1 282 ? -1.354 28.328 -6.016 1 44.41 282 ALA B CA 1
ATOM 4551 C C . ALA B 1 282 ? -2.689 28.156 -5.293 1 44.41 282 ALA B C 1
ATOM 4553 O O . ALA B 1 282 ? -3.332 29.141 -4.93 1 44.41 282 ALA B O 1
ATOM 4554 N N . PHE B 1 283 ? -3.414 27.109 -5.348 1 48.84 283 PHE B N 1
ATOM 4555 C CA . PHE B 1 283 ? -4.75 26.844 -4.828 1 48.84 283 PHE B CA 1
ATOM 4556 C C . PHE B 1 283 ? -4.699 26.547 -3.334 1 48.84 283 PHE B C 1
ATOM 4558 O O . PHE B 1 283 ? -5.734 26.297 -2.711 1 48.84 283 PHE B O 1
ATOM 4565 N N . THR B 1 284 ? -3.621 27 -2.691 1 65.69 284 THR B N 1
ATOM 4566 C CA . THR B 1 284 ? -3.203 26.469 -1.4 1 65.69 284 THR B CA 1
ATOM 4567 C C . THR B 1 284 ? -3.654 27.375 -0.265 1 65.69 284 THR B C 1
ATOM 4569 O O . THR B 1 284 ? -4.043 26.906 0.804 1 65.69 284 THR B O 1
ATOM 4572 N N . HIS B 1 285 ? -4.164 28.734 -0.651 1 86.88 285 HIS B N 1
ATOM 4573 C CA . HIS B 1 285 ? -4.43 29.547 0.535 1 86.88 285 HIS B CA 1
ATOM 4574 C C . HIS B 1 285 ? -5.875 29.391 0.995 1 86.88 285 HIS B C 1
ATOM 4576 O O . HIS B 1 285 ? -6.207 29.719 2.135 1 86.88 285 HIS B O 1
ATOM 4582 N N . GLU B 1 286 ? -6.738 28.859 0.136 1 87.25 286 GLU B N 1
ATOM 4583 C CA . GLU B 1 286 ? -8.148 28.719 0.478 1 87.25 286 GLU B CA 1
ATOM 4584 C C . GLU B 1 286 ? -8.344 27.75 1.636 1 87.25 286 GLU B C 1
ATOM 4586 O O . GLU B 1 286 ? -9.18 27.969 2.514 1 87.25 286 GLU B O 1
ATOM 4591 N N . TRP B 1 287 ? -7.617 26.781 1.621 1 90.38 287 TRP B N 1
ATOM 4592 C CA . TRP B 1 287 ? -7.77 25.797 2.693 1 90.38 287 TRP B CA 1
ATOM 4593 C C . TRP B 1 287 ? -7.184 26.328 4 1 90.38 287 TRP B C 1
ATOM 4595 O O . TRP B 1 287 ? -7.734 26.078 5.074 1 90.38 287 TRP B O 1
ATOM 4605 N N . HIS B 1 288 ? -6.137 27.078 3.846 1 94.25 288 HIS B N 1
ATOM 4606 C CA . HIS B 1 288 ? -5.621 27.766 5.023 1 94.25 288 HIS B CA 1
ATOM 4607 C C . HIS B 1 288 ? -6.637 28.766 5.574 1 94.25 288 HIS B C 1
ATOM 4609 O O . HIS B 1 288 ? -6.863 28.828 6.785 1 94.25 288 HIS B O 1
ATOM 4615 N N . LYS B 1 289 ? -7.203 29.5 4.668 1 94.5 289 LYS B N 1
ATOM 4616 C CA . LYS B 1 289 ? -8.242 30.438 5.074 1 94.5 289 LYS B CA 1
ATOM 4617 C C . LYS B 1 289 ? -9.344 29.734 5.867 1 94.5 289 LYS B C 1
ATOM 4619 O O . LYS B 1 289 ? -9.82 30.266 6.871 1 94.5 289 LYS B O 1
ATOM 4624 N N . GLY B 1 290 ? -9.727 28.578 5.379 1 94.88 290 GLY B N 1
ATOM 4625 C CA . GLY B 1 290 ? -10.742 27.812 6.09 1 94.88 290 GLY B CA 1
ATOM 4626 C C . GLY B 1 290 ? -10.359 27.5 7.523 1 94.88 290 GLY B C 1
ATOM 4627 O O . GLY B 1 290 ? -11.172 27.641 8.438 1 94.88 290 GLY B O 1
ATOM 4628 N N . VAL B 1 291 ? -9.133 27.125 7.715 1 96.56 291 VAL B N 1
ATOM 4629 C CA . VAL B 1 291 ? -8.633 26.828 9.055 1 96.56 291 VAL B CA 1
ATOM 4630 C C . VAL B 1 291 ? -8.602 28.109 9.891 1 96.56 291 VAL B C 1
ATOM 4632 O O . VAL B 1 291 ? -9.016 28.109 11.055 1 96.56 291 VAL B O 1
ATOM 4635 N N . PHE B 1 292 ? -8.172 29.219 9.266 1 96.81 292 PHE B N 1
ATOM 4636 C CA . PHE B 1 292 ? -8.07 30.5 9.961 1 96.81 292 PHE B CA 1
ATOM 4637 C C . PHE B 1 292 ? -9.445 30.984 10.398 1 96.81 292 PHE B C 1
ATOM 4639 O O . PHE B 1 292 ? -9.633 31.391 11.547 1 96.81 292 PHE B O 1
ATOM 4646 N N . ASP B 1 293 ? -10.391 30.891 9.492 1 97.31 293 ASP B N 1
ATOM 4647 C CA . ASP B 1 293 ? -11.758 31.297 9.789 1 97.31 293 ASP B CA 1
ATOM 4648 C C . ASP B 1 293 ? -12.344 30.484 10.938 1 97.31 293 ASP B C 1
ATOM 4650 O O . ASP B 1 293 ? -12.953 31.047 11.852 1 97.31 293 ASP B O 1
ATOM 4654 N N . ASP B 1 294 ? -12.164 29.25 10.875 1 97.62 294 ASP B N 1
ATOM 4655 C CA . ASP B 1 294 ? -12.656 28.375 11.93 1 97.62 294 ASP B CA 1
ATOM 4656 C C . ASP B 1 294 ? -12.031 28.734 13.273 1 97.62 294 ASP B C 1
ATOM 4658 O O . ASP B 1 294 ? -12.719 28.75 14.297 1 97.62 294 ASP B O 1
ATOM 4662 N N . PHE B 1 295 ? -10.75 29 13.281 1 98.19 295 PHE B N 1
ATOM 4663 C CA . PHE B 1 295 ? -10.031 29.312 14.516 1 98.19 295 PHE B CA 1
ATOM 4664 C C . PHE B 1 295 ? -10.539 30.609 15.133 1 98.19 295 PHE B C 1
ATOM 4666 O O . PHE B 1 295 ? -10.758 30.688 16.344 1 98.19 295 PHE B O 1
ATOM 4673 N N . ALA B 1 296 ? -10.688 31.625 14.305 1 97.94 296 ALA B N 1
ATOM 4674 C CA . ALA B 1 296 ? -11.242 32.906 14.758 1 97.94 296 ALA B CA 1
ATOM 4675 C C . ALA B 1 296 ? -12.617 32.688 15.391 1 97.94 296 ALA B C 1
ATOM 4677 O O . ALA B 1 296 ? -12.898 33.25 16.469 1 97.94 296 ALA B O 1
ATOM 4678 N N . ASP B 1 297 ? -13.414 31.906 14.734 1 97.88 297 ASP B N 1
ATOM 4679 C CA . ASP B 1 297 ? -14.75 31.609 15.258 1 97.88 297 ASP B CA 1
ATOM 4680 C C . ASP B 1 297 ? -14.664 30.844 16.578 1 97.88 297 ASP B C 1
ATOM 4682 O O . ASP B 1 297 ? -15.461 31.078 17.484 1 97.88 297 ASP B O 1
ATOM 4686 N N . ALA B 1 298 ? -13.742 29.938 16.641 1 98 298 ALA B N 1
ATOM 4687 C CA . ALA B 1 298 ? -13.555 29.125 17.844 1 98 298 ALA B CA 1
ATOM 4688 C C . ALA B 1 298 ? -13.203 30 19.047 1 98 298 ALA B C 1
ATOM 4690 O O . ALA B 1 298 ? -13.789 29.844 20.125 1 98 298 ALA B O 1
ATOM 4691 N N . ILE B 1 299 ? -12.281 30.938 18.875 1 97.5 299 ILE B N 1
ATOM 4692 C CA . ILE B 1 299 ? -11.867 31.844 19.938 1 97.5 299 ILE B CA 1
ATOM 4693 C C . ILE B 1 299 ? -13.047 32.719 20.359 1 97.5 299 ILE B C 1
ATOM 4695 O O . ILE B 1 29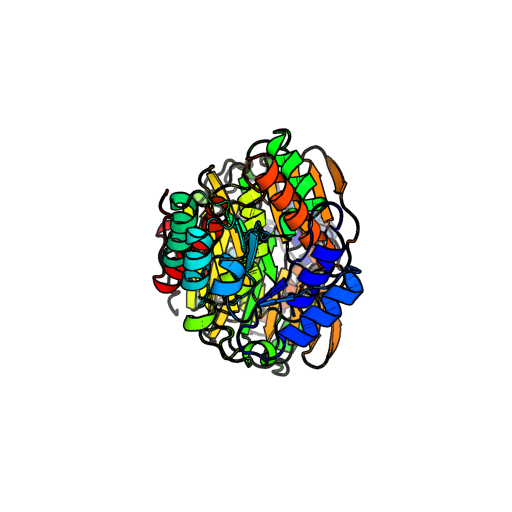9 ? -13.297 32.875 21.562 1 97.5 299 ILE B O 1
ATOM 4699 N N . SER B 1 300 ? -13.758 33.188 19.375 1 96.56 300 SER B N 1
ATOM 4700 C CA . SER B 1 300 ? -14.852 34.125 19.656 1 96.56 300 SER B CA 1
ATOM 4701 C C . SER B 1 300 ? -16.016 33.438 20.344 1 96.56 300 SER B C 1
ATOM 4703 O O . SER B 1 300 ? -16.672 34.031 21.203 1 96.56 300 SER B O 1
ATOM 4705 N N . SER B 1 301 ? -16.281 32.219 20.047 1 97.06 301 SER B N 1
ATOM 4706 C CA . SER B 1 301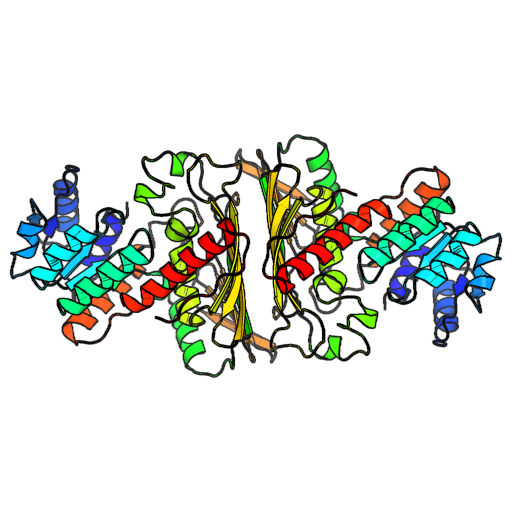 ? -17.453 31.5 20.562 1 97.06 301 SER B CA 1
ATOM 4707 C C . SER B 1 301 ? -17.078 30.594 21.719 1 97.06 301 SER B C 1
ATOM 4709 O O . SER B 1 301 ? -17.953 30.016 22.375 1 97.06 301 SER B O 1
ATOM 4711 N N . GLY B 1 302 ? -15.883 30.359 21.922 1 96.25 302 GLY B N 1
ATOM 4712 C CA . GLY B 1 302 ? -15.422 29.531 23.016 1 96.25 302 GLY B CA 1
ATOM 4713 C C . GLY B 1 302 ? -15.555 28.047 22.719 1 96.25 302 GLY B C 1
ATOM 4714 O O . GLY B 1 302 ? -15.742 27.25 23.641 1 96.25 302 GLY B O 1
ATOM 4715 N N . ARG B 1 303 ? -15.609 27.641 21.5 1 96.62 303 ARG B N 1
ATOM 4716 C CA . ARG B 1 303 ? -15.641 26.234 21.125 1 96.62 303 ARG B CA 1
ATOM 4717 C C . ARG B 1 303 ? -14.266 25.75 20.688 1 96.62 303 ARG B C 1
ATOM 4719 O O . ARG B 1 303 ? -13.383 26.562 20.391 1 96.62 303 ARG B O 1
ATOM 4726 N N . PRO B 1 304 ? -14.07 24.438 20.656 1 97.38 304 PRO B N 1
ATOM 4727 C CA . PRO B 1 304 ? -12.805 23.922 20.125 1 97.38 304 PRO B CA 1
ATOM 4728 C C . PRO B 1 304 ? -12.641 24.219 18.625 1 97.38 304 PRO B C 1
ATOM 4730 O O . PRO B 1 304 ? -13.625 24.297 17.891 1 97.38 304 PRO B O 1
ATOM 4733 N N . PRO B 1 305 ? -11.406 24.469 18.25 1 98.12 305 PRO B N 1
ATOM 4734 C CA . PRO B 1 305 ? -11.164 24.578 16.812 1 98.12 305 PRO B CA 1
ATOM 4735 C C . PRO B 1 305 ? -11.328 23.25 16.078 1 98.12 305 PRO B C 1
ATOM 4737 O O . PRO B 1 305 ? -11.43 22.188 16.703 1 98.12 305 PRO B O 1
ATOM 4740 N N . VAL B 1 306 ? -11.312 23.297 14.75 1 95.62 306 VAL B N 1
ATOM 4741 C CA . VAL B 1 306 ? -11.523 22.125 13.914 1 95.62 306 VAL B CA 1
ATOM 4742 C C . VAL B 1 306 ? -10.43 21.094 14.172 1 95.62 306 VAL B C 1
ATOM 4744 O O . VAL B 1 306 ? -10.672 19.891 14.109 1 95.62 306 VAL B O 1
ATOM 4747 N N . VAL B 1 307 ? -9.203 21.641 14.422 1 97.31 307 VAL B N 1
ATOM 4748 C CA . VAL B 1 307 ? -8.109 20.75 14.812 1 97.31 307 VAL B CA 1
ATOM 4749 C C . VAL B 1 307 ? -7.5 21.219 16.125 1 97.31 307 VAL B C 1
ATOM 4751 O O . VAL B 1 307 ? -6.719 22.172 16.156 1 97.31 307 VAL B O 1
ATOM 4754 N N . THR B 1 308 ? -7.809 20.531 17.156 1 98 308 THR B N 1
ATOM 4755 C CA . THR B 1 308 ? -7.246 20.844 18.469 1 98 308 THR B CA 1
ATOM 4756 C C . THR B 1 308 ? -5.836 20.266 18.609 1 98 308 THR B C 1
ATOM 4758 O O . THR B 1 308 ? -5.43 19.422 17.812 1 98 308 THR B O 1
ATOM 4761 N N . GLY B 1 309 ? -5.16 20.781 19.594 1 97.56 309 GLY B N 1
ATOM 4762 C CA . GLY B 1 309 ? -3.873 20.188 19.906 1 97.56 309 GLY B CA 1
ATOM 4763 C C . GLY B 1 309 ? -3.965 18.703 20.219 1 97.56 309 GLY B C 1
ATOM 4764 O O . GLY B 1 309 ? -3.137 17.922 19.75 1 97.56 309 GLY B O 1
ATOM 4765 N N . GLU B 1 310 ? -4.984 18.312 20.953 1 96.19 310 GLU B N 1
ATOM 4766 C CA . GLU B 1 310 ? -5.191 16.922 21.344 1 96.19 310 GLU B CA 1
ATOM 4767 C C . GLU B 1 310 ? -5.43 16.047 20.109 1 96.19 310 GLU B C 1
ATOM 4769 O O . GLU B 1 310 ? -4.879 14.945 20.016 1 96.19 310 GLU B O 1
ATOM 4774 N N . ALA B 1 311 ? -6.207 16.531 19.219 1 95.94 311 ALA B N 1
ATOM 4775 C CA . ALA B 1 311 ? -6.484 15.781 18 1 95.94 311 ALA B CA 1
ATOM 4776 C C . ALA B 1 311 ? -5.215 15.594 17.172 1 95.94 311 ALA B C 1
ATOM 4778 O O . ALA B 1 311 ? -5 14.523 16.594 1 95.94 311 ALA B O 1
ATOM 4779 N N . ALA B 1 312 ? -4.406 16.594 17.156 1 97.31 312 ALA B N 1
ATOM 4780 C CA . ALA B 1 312 ? -3.174 16.547 16.375 1 97.31 312 ALA B CA 1
ATOM 4781 C C . ALA B 1 312 ? -2.178 15.562 16.969 1 97.31 312 ALA B C 1
ATOM 4783 O O . ALA B 1 312 ? -1.303 15.047 16.266 1 97.31 312 ALA B O 1
ATOM 4784 N N . LEU B 1 313 ? -2.268 15.266 18.266 1 96.94 313 LEU B N 1
ATOM 4785 C CA . LEU B 1 313 ? -1.347 14.352 18.922 1 96.94 313 LEU B CA 1
ATOM 4786 C C . LEU B 1 313 ? -1.521 12.93 18.391 1 96.94 313 LEU B C 1
ATOM 4788 O O . LEU B 1 313 ? -0.596 12.117 18.469 1 96.94 313 LEU B O 1
ATOM 4792 N N . LEU B 1 314 ? -2.715 12.609 17.875 1 96.5 314 LEU B N 1
ATOM 4793 C CA . LEU B 1 314 ? -2.961 11.273 17.344 1 96.5 314 LEU B CA 1
ATOM 4794 C C . LEU B 1 314 ? -1.992 10.945 16.219 1 96.5 314 LEU B C 1
ATOM 4796 O O . LEU B 1 314 ? -1.472 9.828 16.141 1 96.5 314 LEU B O 1
ATOM 4800 N N . SER B 1 315 ? -1.737 11.898 15.359 1 97.69 315 SER B N 1
ATOM 4801 C CA . SER B 1 315 ? -0.791 11.688 14.266 1 97.69 315 SER B CA 1
ATOM 4802 C C . SER B 1 315 ? 0.63 11.516 14.797 1 97.69 315 SER B C 1
ATOM 4804 O O . SER B 1 315 ? 1.377 10.664 14.312 1 97.69 315 SER B O 1
ATOM 4806 N N . HIS B 1 316 ? 1.026 12.352 15.797 1 97.62 316 HIS B N 1
ATOM 4807 C CA . HIS B 1 316 ? 2.355 12.242 16.391 1 97.62 316 HIS B CA 1
ATOM 4808 C C . HIS B 1 316 ? 2.568 10.867 17.016 1 97.62 316 HIS B C 1
ATOM 4810 O O . HIS B 1 316 ? 3.598 10.227 16.781 1 97.62 316 HIS B O 1
ATOM 4816 N N . ARG B 1 317 ? 1.577 10.414 17.75 1 98 317 ARG B N 1
ATOM 4817 C CA . ARG B 1 317 ? 1.683 9.133 18.438 1 98 317 ARG B CA 1
ATOM 4818 C C . ARG B 1 317 ? 1.79 7.984 17.438 1 98 317 ARG B C 1
ATOM 4820 O O . ARG B 1 317 ? 2.576 7.055 17.641 1 98 317 ARG B O 1
ATOM 4827 N N . LEU B 1 318 ? 1.02 8.047 16.422 1 98.56 318 LEU B N 1
ATOM 4828 C CA . LEU B 1 318 ? 1.093 7.008 15.398 1 98.56 318 LEU B CA 1
ATOM 4829 C C . LEU B 1 318 ? 2.459 7.004 14.719 1 98.56 318 LEU B C 1
ATOM 4831 O O . LEU B 1 318 ? 3.068 5.945 14.547 1 98.56 318 LEU B O 1
ATOM 4835 N N . ILE B 1 319 ? 2.934 8.172 14.344 1 98.69 319 ILE B N 1
ATOM 4836 C CA . ILE B 1 319 ? 4.219 8.289 13.664 1 98.69 319 ILE B CA 1
ATOM 4837 C C . ILE B 1 319 ? 5.328 7.738 14.555 1 98.69 319 ILE B C 1
ATOM 4839 O O . ILE B 1 319 ? 6.156 6.945 14.109 1 98.69 319 ILE B O 1
ATOM 4843 N N . ASP B 1 320 ? 5.312 8.133 15.836 1 98.38 320 ASP B N 1
ATOM 4844 C CA . ASP B 1 320 ? 6.316 7.629 16.766 1 98.38 320 ASP B CA 1
ATOM 4845 C C . ASP B 1 320 ? 6.227 6.113 16.922 1 98.38 320 ASP B C 1
ATOM 4847 O O . ASP B 1 320 ? 7.246 5.426 16.969 1 98.38 320 ASP B O 1
ATOM 4851 N N . ALA B 1 321 ? 5.023 5.598 17 1 98.69 321 ALA B N 1
ATOM 4852 C CA . ALA B 1 321 ? 4.828 4.16 17.141 1 98.69 321 ALA B CA 1
ATOM 4853 C C . ALA B 1 321 ? 5.344 3.414 15.914 1 98.69 321 ALA B C 1
ATOM 4855 O O . ALA B 1 321 ? 5.953 2.35 16.031 1 98.69 321 ALA B O 1
ATOM 4856 N N . ILE B 1 322 ? 5.102 3.957 14.773 1 98.81 322 ILE B N 1
ATOM 4857 C CA . ILE B 1 322 ? 5.543 3.352 13.516 1 98.81 322 ILE B CA 1
ATOM 4858 C C . ILE B 1 322 ? 7.066 3.268 13.492 1 98.81 322 ILE B C 1
ATOM 4860 O O . ILE B 1 322 ? 7.633 2.215 13.188 1 98.81 322 ILE B O 1
ATOM 4864 N N . ILE B 1 323 ? 7.719 4.348 13.836 1 98.75 323 ILE B N 1
ATOM 4865 C CA . ILE B 1 323 ? 9.18 4.383 13.805 1 98.75 323 ILE B CA 1
ATOM 4866 C C . ILE B 1 323 ? 9.742 3.438 14.859 1 98.75 323 ILE B C 1
ATOM 4868 O O . ILE B 1 323 ? 10.711 2.723 14.609 1 98.75 323 ILE B O 1
ATOM 4872 N N . ASN B 1 324 ? 9.117 3.449 16.031 1 98.5 324 ASN B N 1
ATOM 4873 C CA . ASN B 1 324 ? 9.539 2.518 17.078 1 98.5 324 ASN B CA 1
ATOM 4874 C C . ASN B 1 324 ? 9.422 1.068 16.609 1 98.5 324 ASN B C 1
ATOM 4876 O O . ASN B 1 324 ? 10.328 0.267 16.828 1 98.5 324 ASN B O 1
ATOM 4880 N N . SER B 1 325 ? 8.32 0.729 15.984 1 98.81 325 SER B N 1
ATOM 4881 C CA . SER B 1 325 ? 8.117 -0.615 15.453 1 98.81 325 SER B CA 1
ATOM 4882 C C . SER B 1 325 ? 9.195 -0.967 14.43 1 98.81 325 SER B C 1
ATOM 4884 O O . SER B 1 325 ? 9.758 -2.064 14.461 1 98.81 325 SER B O 1
ATOM 4886 N N . ALA B 1 326 ? 9.469 -0.07 13.531 1 98.75 326 ALA B N 1
ATOM 4887 C CA . ALA B 1 326 ? 10.492 -0.29 12.508 1 98.75 326 ALA B CA 1
ATOM 4888 C C . ALA B 1 326 ? 11.859 -0.514 13.133 1 98.75 326 ALA B C 1
ATOM 4890 O O . ALA B 1 326 ? 12.617 -1.386 12.703 1 98.75 326 ALA B O 1
ATOM 4891 N N . ASP B 1 327 ? 12.219 0.245 14.156 1 98.31 327 ASP B N 1
ATOM 4892 C CA . ASP B 1 327 ? 13.531 0.189 14.789 1 98.31 327 ASP B CA 1
ATOM 4893 C C . ASP B 1 327 ? 13.695 -1.105 15.586 1 98.31 327 ASP B C 1
ATOM 4895 O O . ASP B 1 327 ? 14.781 -1.692 15.602 1 98.31 327 ASP B O 1
ATOM 4899 N N . THR B 1 328 ? 12.586 -1.561 16.203 1 98.38 328 THR B N 1
ATOM 4900 C CA . THR B 1 328 ? 12.695 -2.699 17.109 1 98.38 328 THR B CA 1
ATOM 4901 C C . THR B 1 328 ? 12.375 -4 16.375 1 98.38 328 THR B C 1
ATOM 4903 O O . THR B 1 328 ? 12.688 -5.086 16.875 1 98.38 328 THR B O 1
ATOM 4906 N N . GLY B 1 329 ? 11.672 -3.895 15.281 1 98.19 329 GLY B N 1
ATOM 4907 C CA . GLY B 1 329 ? 11.242 -5.082 14.562 1 98.19 329 GLY B CA 1
ATOM 4908 C C . GLY B 1 329 ? 10.078 -5.793 15.227 1 98.19 329 GLY B C 1
ATOM 4909 O O . GLY B 1 329 ? 9.906 -7.004 15.062 1 98.19 329 GLY B O 1
ATOM 4910 N N . LYS B 1 330 ? 9.328 -5.012 16.062 1 98.44 330 LYS B N 1
ATOM 4911 C CA . LYS B 1 330 ? 8.234 -5.602 16.828 1 98.44 330 LYS B CA 1
ATOM 4912 C C . LYS B 1 330 ? 6.957 -4.781 16.688 1 98.44 330 LYS B C 1
ATOM 4914 O O . LYS B 1 330 ? 7.012 -3.592 16.375 1 98.44 330 LYS B O 1
ATOM 4919 N N . GLU B 1 331 ? 5.91 -5.5 16.875 1 98.5 331 GLU B N 1
ATOM 4920 C CA . GLU B 1 331 ? 4.641 -4.789 17 1 98.5 331 GLU B CA 1
ATOM 4921 C C . GLU B 1 331 ? 4.66 -3.822 18.172 1 98.5 331 GLU B C 1
ATOM 4923 O O . GLU B 1 331 ? 5.176 -4.152 19.25 1 98.5 331 GLU B O 1
ATOM 4928 N N . VAL B 1 332 ? 4.098 -2.66 17.984 1 98.62 332 VAL B N 1
ATOM 4929 C CA . VAL B 1 332 ? 4.078 -1.645 19.031 1 98.62 332 VAL B CA 1
ATOM 4930 C C . VAL B 1 332 ? 2.635 -1.246 19.328 1 98.62 332 VAL B C 1
ATOM 4932 O O . VAL B 1 332 ? 1.853 -0.976 18.422 1 98.62 332 VAL B O 1
ATOM 4935 N N . GLU B 1 333 ? 2.252 -1.261 20.547 1 98.06 333 GLU B N 1
ATOM 4936 C CA . GLU B 1 333 ? 0.948 -0.793 21.016 1 98.06 333 GLU B CA 1
ATOM 4937 C C . GLU B 1 333 ? 0.971 0.704 21.312 1 98.06 333 GLU B C 1
ATOM 4939 O O . GLU B 1 333 ? 1.914 1.205 21.922 1 98.06 333 GLU B O 1
ATOM 4944 N N . LEU B 1 334 ? -0.058 1.336 20.766 1 96.56 334 LEU B N 1
ATOM 4945 C CA . LEU B 1 334 ? -0.171 2.756 21.078 1 96.56 334 LEU B CA 1
ATOM 4946 C C . LEU B 1 334 ? -0.853 2.961 22.422 1 96.56 334 LEU B C 1
ATOM 4948 O O . LEU B 1 334 ? -1.797 2.242 22.766 1 96.56 334 LEU B O 1
ATOM 4952 N N . GLN B 1 335 ? -0.21 3.631 23.344 1 78.81 335 GLN B N 1
ATOM 4953 C CA . GLN B 1 335 ? -0.766 3.857 24.672 1 78.81 335 GLN B CA 1
ATOM 4954 C C . GLN B 1 335 ? -1.927 4.848 24.609 1 78.81 335 GLN B C 1
ATOM 4956 O O . GLN B 1 335 ? -1.941 5.754 23.781 1 78.81 335 GLN B O 1
ATOM 4961 N N . ASP B 1 336 ? -3.049 4.441 25.297 1 65.25 336 ASP B N 1
ATOM 4962 C CA . ASP B 1 336 ? -4.199 5.324 25.453 1 65.25 336 ASP B CA 1
ATOM 4963 C C . ASP B 1 336 ? -3.826 6.574 26.25 1 65.25 336 ASP B C 1
ATOM 4965 O O . ASP B 1 336 ? -2.973 6.52 27.141 1 65.25 336 ASP B O 1
ATOM 4969 N N . ASP B 1 337 ? -3.65 7.742 25.719 1 53.5 337 ASP B N 1
ATOM 4970 C CA . ASP B 1 337 ? -3.615 8.82 26.703 1 53.5 337 ASP B CA 1
ATOM 4971 C C . ASP B 1 337 ? -4.961 8.961 27.422 1 53.5 337 ASP B C 1
ATOM 4973 O O . ASP B 1 337 ? -6 8.586 26.859 1 53.5 337 ASP B O 1
#

Secondary structure (DSSP, 8-state):
-HHHHHHHHHHHTTTT----EEE--SSS-HHHHHHHHHHHHTS--EEESSHHHHHH-TT--EEEE-S-GGGHHHHHHHHHHTT-EEEEESPSSSSHHHHHHHHHHHHHHT--EEEE-GGGGSHHHHHHHHHHHHSTT--EEEEEEEEE-B--HHHHTSTTTT-TTTTSSSHIIIIIHHHHHHHHHHH--EEEEEEEEE--TT---SS-SEEEEEEEETTS-EEEEEEESBSTT----EEEEEESSEEEEEETTEEEEEETTS-EEEEE---S--TTSS---GGGHHHHHHHHHHHHHHHHHTPPPSSBHHHHHHHHHHHHHHHHHHHHTB-EEPP--/-HHHHHHHHHHHTTTT----EEE--SSS-HHHHHHHHHHHHTS--EEESSHHHHHH-TT--EEEE-S-GGGHHHHHHHHHHTT-EEEEESPSSSSHHHHHHHHHHHHHHT--EEEE-GGGGSHHHHHHHHHHHHSTT--EEEEEEEEE-B--HHHHTSTTTT-TTTTSSSHIIIIIHHHHHHHHHHH--EEEEEEEEE--TT---SS-SEEEEEEEETTS-EEEEEEESBSTT----EEEEEESSEEEEEETTEEEEEETTS-EEEEE---S--TTSS---GGGHHHHHHHHHHHHHHHHHTPPPSSBHHHHHHHHHHHHHHHHHHHHTB-EEPP--

Foldseek 3Di:
DCLVLLLLLQLVLLVQHDQQAAEDPPPPCRVVSQVVSCVSNVHGHYYHPDLLRQLPDPPAQADEAEFFQLPVLVSLLNNLQSQHAYEYEPDCHLFLVSLVNSQVSNVVSVHFYHYDLLVCVQPQLVVLQVVLVVCPQAAWAEKEWEWQAADAQVVQVPPPAQDCNGRSAHQQRPPCLSVVLSQCSRRPFFFKKAKAFDDDPRYDHDHGQWMKMWTAHPSGHIYIHTTGNHRPPWDWIWMWIHGPFWIWIDTQSKIWIQGPVGDIDIDGDNQPDPPRDDDRRDSPSVSVSVQVVQVSVCSVVVHHGPGGSVSSSSSSQVVVQRVVNNVVVDMGTRDDD/DCLVLVLLLQLVLLVQHDQQAAEDPPPPCRVVSQVVSCVSNVHGHYYHPDLLRVLPDPPAQADEAEFFQLPVLVSLLNNLQSQHAYEYEPDCHLFLVSLVNSQVSNVVSVHFYHYDLLVCVQPQLVVLQVVLVVCPQAAWAEKEWEWQAADAQVVQVPPPAQDCNGRNAHQQRPPCLSVLLSQCSRRPFFFKKAKAFDDDPRYDHDHGQWMKMWTAHPSGHIYIHTTGNHRPPWDWIWMWIHGPFWIWIDTQSKIWIQGPVGDIDIDGDNQPDPPRDDDRRDSPSVSVSVQVVQVSVCSVVVHHGPGGSVSSSSSSQVVVQRVVNNVVVDMGTRDDD

pLDDT: mean 93.36, std 11.71, range [39.94, 98.94]